Protein AF-A0AAV6TLX9-F1 (afdb_monomer_lite)

InterPro domains:
  IPR057577 Nucleoprotein, TPR/MPL1 domain [PF25481] (43-119)
  IPR057974 NUA/TPR/MLP1-2-like domain [PF25785] (336-440)

pLDDT: mean 84.1, std 18.1, range [26.73, 97.94]

Radius of gyration: 82.59 Å; chains: 1; bounding box: 185×69×290 Å

Secondary structure (DSSP, 8-state):
----HHHHHHHHHHHHHHHHHHHHHHHHHHHHHHHHHHHHHHHHHHHHHHHHHHHHHHHHHHHHHHHHHHHHHHHHHHHHHHHHHHHHHHHHHHHHHHHHHHHHHHHHHHHHHHHHHHHHHHHHHHHHHHHHHHHHHHHHHHHHHHHHHHHHHHHHHHHHHHHHHHHHHHHHHHHHHHHHHHHHHHHHHHHHHHHHHHHHHHHHHHHHHHHHHHHHHHHHHHHHHT-SS------------------------SSS-HHHHHHHHHHHHHHHHHHHHHHHHHHHHHHHHHHHHHHHHHHHHHHHHHHHHHHHHHHHHHHHHHHHHHHHHHHHHHHHHHHHHHHHHHHHHHHHHHHHHHHHHHHHHHHHHHHHHTT-----TTGGGTS------TTS---HHHHHHHHTS--SSHHHHHHHHHHHHHHHHHHHHHHHHHHHHHHHHHHHHHHHHHHHHHHHHHHHHHHHHHHHHHHHHHHHHHHHHHHHHHHHTT--

Structure (mmCIF, N/CA/C/O backbone):
data_AF-A0AAV6TLX9-F1
#
_entry.id   AF-A0AAV6TLX9-F1
#
loop_
_atom_site.group_PDB
_atom_site.id
_atom_site.type_symbol
_atom_site.label_atom_id
_atom_site.label_alt_id
_atom_site.label_comp_id
_atom_site.label_asym_id
_atom_site.label_entity_id
_atom_site.label_seq_id
_atom_site.pdbx_PDB_ins_code
_atom_site.Cartn_x
_atom_site.Cartn_y
_atom_site.Cartn_z
_atom_site.occupancy
_atom_site.B_iso_or_equiv
_atom_site.auth_seq_id
_atom_site.auth_comp_id
_atom_site.auth_asym_id
_atom_site.auth_atom_id
_atom_site.pdbx_PDB_model_num
ATOM 1 N N . MET A 1 1 ? 96.603 9.429 -149.298 1.00 43.44 1 MET A N 1
ATOM 2 C CA . MET A 1 1 ? 96.356 10.879 -149.106 1.00 43.44 1 MET A CA 1
ATOM 3 C C . MET A 1 1 ? 94.951 11.166 -149.624 1.00 43.44 1 MET A C 1
ATOM 5 O O . MET A 1 1 ? 94.693 10.745 -150.737 1.00 43.44 1 MET A O 1
ATOM 9 N N . LEU A 1 2 ? 93.996 11.775 -148.913 1.00 43.59 2 LEU A N 1
ATOM 10 C CA . LEU A 1 2 ? 93.948 12.299 -147.536 1.00 43.59 2 LEU A CA 1
ATOM 11 C C . LEU A 1 2 ? 92.533 12.038 -146.960 1.00 43.59 2 LEU A C 1
ATOM 13 O O . LEU A 1 2 ? 91.595 12.763 -147.277 1.00 43.59 2 LEU A O 1
ATOM 17 N N . CYS A 1 3 ? 92.367 11.020 -146.109 1.00 51.09 3 CYS A N 1
ATOM 18 C CA . CYS A 1 3 ? 91.066 10.606 -145.545 1.00 51.09 3 CYS A CA 1
ATOM 19 C C . CYS A 1 3 ? 90.604 11.492 -144.367 1.00 51.09 3 CYS A C 1
ATOM 21 O O . CYS A 1 3 ? 90.291 10.986 -143.291 1.00 51.09 3 CYS A O 1
ATOM 23 N N . ILE A 1 4 ? 90.644 12.816 -144.539 1.00 54.47 4 ILE A N 1
ATOM 24 C CA . ILE A 1 4 ? 90.488 13.794 -143.449 1.00 54.47 4 ILE A CA 1
ATOM 25 C C . ILE A 1 4 ? 89.105 14.490 -143.431 1.00 54.47 4 ILE A C 1
ATOM 27 O O . ILE A 1 4 ? 88.563 14.622 -142.337 1.00 54.47 4 ILE A O 1
ATOM 31 N N . PRO A 1 5 ? 88.461 14.871 -144.559 1.00 54.31 5 PRO A N 1
ATOM 32 C CA . PRO A 1 5 ? 87.207 15.642 -144.503 1.00 54.31 5 PRO A CA 1
ATOM 33 C C . PRO A 1 5 ? 85.986 14.879 -143.962 1.00 54.31 5 PRO A C 1
ATOM 35 O O . PRO A 1 5 ? 85.283 15.404 -143.105 1.00 54.31 5 PRO A O 1
ATOM 38 N N . GLN A 1 6 ? 85.736 13.642 -144.417 1.00 54.38 6 GLN A N 1
ATOM 39 C CA . GLN A 1 6 ? 84.576 12.852 -143.957 1.00 54.38 6 GLN A CA 1
ATOM 40 C C . GLN A 1 6 ? 84.675 12.519 -142.469 1.00 54.38 6 GLN A C 1
ATOM 42 O O . GLN A 1 6 ? 83.749 12.800 -141.722 1.00 54.38 6 GLN A O 1
ATOM 47 N N . ARG A 1 7 ? 85.848 12.068 -142.011 1.00 56.12 7 ARG A N 1
ATOM 48 C CA . ARG A 1 7 ? 86.083 11.734 -140.600 1.00 56.12 7 ARG A CA 1
ATOM 49 C C . ARG A 1 7 ? 85.914 12.937 -139.662 1.00 56.12 7 ARG A C 1
ATOM 51 O O . ARG A 1 7 ? 85.550 12.754 -138.512 1.00 56.12 7 ARG A O 1
ATOM 58 N N . VAL A 1 8 ? 86.156 14.161 -140.140 1.00 59.94 8 VAL A N 1
ATOM 59 C CA . VAL A 1 8 ? 85.876 15.398 -139.386 1.00 59.94 8 VAL A CA 1
ATOM 60 C C . VAL A 1 8 ? 84.379 15.722 -139.360 1.00 59.94 8 VAL A C 1
ATOM 62 O O . VAL A 1 8 ? 83.901 16.246 -138.359 1.00 59.94 8 VAL A O 1
ATOM 65 N N . ASN A 1 9 ? 83.632 15.402 -140.418 1.00 61.53 9 ASN A N 1
ATOM 66 C CA . ASN A 1 9 ? 82.194 15.662 -140.492 1.00 61.53 9 ASN A CA 1
ATOM 67 C C . ASN A 1 9 ? 81.374 14.625 -139.703 1.00 61.53 9 ASN A C 1
ATOM 69 O O . ASN A 1 9 ? 80.455 15.010 -138.986 1.00 61.53 9 ASN A O 1
ATOM 73 N N . ASP A 1 10 ? 81.764 13.349 -139.756 1.00 62.81 10 ASP A N 1
ATOM 74 C CA . ASP A 1 10 ? 81.181 12.272 -138.945 1.00 62.81 10 ASP A CA 1
ATOM 75 C C . ASP A 1 10 ? 81.458 12.534 -137.455 1.00 62.81 10 ASP A C 1
ATOM 77 O O . ASP A 1 10 ? 80.520 12.659 -136.675 1.00 62.81 10 ASP A O 1
ATOM 81 N N . ASN A 1 11 ? 82.718 12.814 -137.079 1.00 64.88 11 ASN A N 1
ATOM 82 C CA . ASN A 1 11 ? 83.065 13.224 -135.711 1.00 64.88 11 ASN A CA 1
ATOM 83 C C . ASN A 1 11 ? 82.307 14.483 -135.248 1.00 64.88 11 ASN A C 1
ATOM 85 O O . ASN A 1 11 ? 82.080 14.646 -134.052 1.00 64.88 11 ASN A O 1
ATOM 89 N N . LYS A 1 12 ? 81.948 15.401 -136.159 1.00 70.12 12 LYS A N 1
ATOM 90 C CA . LYS A 1 12 ? 81.157 16.600 -135.839 1.00 70.12 12 LYS A CA 1
ATOM 91 C C . LYS A 1 12 ? 79.680 16.259 -135.625 1.00 70.12 12 LYS A C 1
ATOM 93 O O . LYS A 1 12 ? 79.071 16.827 -134.725 1.00 70.12 12 LYS A O 1
ATOM 98 N N . CYS A 1 13 ? 79.122 15.340 -136.413 1.00 75.50 13 CYS A N 1
ATOM 99 C CA . CYS A 1 13 ? 77.769 14.827 -136.209 1.00 75.50 13 CYS A CA 1
ATOM 100 C C . CYS A 1 13 ? 77.676 14.037 -134.897 1.00 75.50 13 CYS A C 1
ATOM 102 O O . CYS A 1 13 ? 76.766 14.285 -134.114 1.00 75.50 13 CYS A O 1
ATOM 104 N N . ASP A 1 14 ? 78.664 13.193 -134.594 1.00 76.12 14 ASP A N 1
ATOM 105 C CA . ASP A 1 14 ? 78.752 12.464 -133.326 1.00 76.12 14 ASP A CA 1
ATOM 106 C C . ASP A 1 14 ? 78.949 13.407 -132.132 1.00 76.12 14 ASP A C 1
ATOM 108 O O . ASP A 1 14 ? 78.275 13.249 -131.120 1.00 76.12 14 ASP A O 1
ATOM 112 N N . LEU A 1 15 ? 79.796 14.439 -132.249 1.00 75.94 15 LEU A N 1
ATOM 113 C CA . LEU A 1 15 ? 79.920 15.492 -131.230 1.00 75.94 15 LEU A CA 1
ATOM 114 C C . LEU A 1 15 ? 78.605 16.240 -130.998 1.00 75.94 15 LEU A C 1
ATOM 116 O O . LEU A 1 15 ? 78.321 16.604 -129.862 1.00 75.94 15 LEU A O 1
ATOM 120 N N . GLN A 1 16 ? 77.818 16.475 -132.048 1.00 79.31 16 GLN A N 1
ATOM 121 C CA . GLN A 1 16 ? 76.543 17.176 -131.941 1.00 79.31 16 GLN A CA 1
ATOM 122 C C . GLN A 1 16 ? 75.445 16.268 -131.364 1.00 79.31 16 GLN A C 1
ATOM 124 O O . GLN A 1 16 ? 74.753 16.687 -130.448 1.00 79.31 16 GLN A O 1
ATOM 129 N N . ASN A 1 17 ? 75.384 14.995 -131.765 1.00 80.00 17 ASN A N 1
ATOM 130 C CA . ASN A 1 17 ? 74.516 13.985 -131.150 1.00 80.00 17 ASN A CA 1
ATOM 131 C C . ASN A 1 17 ? 74.862 13.755 -129.667 1.00 80.00 17 ASN A C 1
ATOM 133 O O . ASN A 1 17 ? 73.966 13.613 -128.840 1.00 80.00 17 ASN A O 1
ATOM 137 N N . LEU A 1 18 ? 76.152 13.735 -129.312 1.00 80.62 18 LEU A N 1
ATOM 138 C CA . LEU A 1 18 ? 76.607 13.659 -127.921 1.00 80.62 18 LEU A CA 1
ATOM 139 C C . LEU A 1 18 ? 76.281 14.941 -127.149 1.00 80.62 18 LEU A C 1
ATOM 141 O O . LEU A 1 18 ? 75.911 14.856 -125.982 1.00 80.62 18 LEU A O 1
ATOM 145 N N . LEU A 1 19 ? 76.384 16.116 -127.778 1.00 83.06 19 LEU A N 1
ATOM 146 C CA . LEU A 1 19 ? 75.978 17.381 -127.167 1.00 83.06 19 LEU A CA 1
ATOM 147 C C . LEU A 1 19 ? 74.469 17.398 -126.896 1.00 83.06 19 LEU A C 1
ATOM 149 O O . LEU A 1 19 ? 74.085 17.724 -125.780 1.00 83.06 19 LEU A O 1
ATOM 153 N N . ASP A 1 20 ? 73.648 16.972 -127.858 1.00 83.00 20 ASP A N 1
ATOM 154 C CA . ASP A 1 20 ? 72.185 16.906 -127.744 1.00 83.00 20 ASP A CA 1
ATOM 155 C C . ASP A 1 20 ? 71.729 15.829 -126.736 1.00 83.00 20 ASP A C 1
ATOM 157 O O . ASP A 1 20 ? 70.774 16.025 -125.983 1.00 83.00 20 ASP A O 1
ATOM 161 N N . GLN A 1 21 ? 72.449 14.704 -126.634 1.00 86.62 21 GLN A N 1
ATOM 162 C CA . GLN A 1 21 ? 72.248 13.729 -125.555 1.00 86.62 21 GLN A CA 1
ATOM 163 C C . GLN A 1 21 ? 72.645 14.297 -124.188 1.00 86.62 21 GLN A C 1
ATOM 165 O O . GLN A 1 21 ? 71.964 14.034 -123.200 1.00 86.62 21 GLN A O 1
ATOM 170 N N . VAL A 1 22 ? 73.723 15.082 -124.105 1.00 84.25 22 VAL A N 1
ATOM 171 C CA . VAL A 1 22 ? 74.165 15.717 -122.856 1.00 84.25 22 VAL A CA 1
ATOM 172 C C . VAL A 1 22 ? 73.233 16.859 -122.445 1.00 84.25 22 VAL A C 1
ATOM 174 O O . VAL A 1 22 ? 72.970 16.999 -121.253 1.00 84.25 22 VAL A O 1
ATOM 177 N N . THR A 1 23 ? 72.692 17.658 -123.368 1.00 86.25 23 THR A N 1
ATOM 178 C CA . THR A 1 23 ? 71.675 18.674 -123.044 1.00 86.25 23 THR A CA 1
ATOM 179 C C . THR A 1 23 ? 70.376 18.012 -122.609 1.00 86.25 23 THR A C 1
ATOM 181 O O . THR A 1 23 ? 69.923 18.308 -121.510 1.00 86.25 23 THR A O 1
ATOM 184 N N . SER A 1 24 ? 69.855 17.033 -123.356 1.00 86.88 24 SER A N 1
ATOM 185 C CA . SER A 1 24 ? 68.638 16.298 -122.980 1.00 86.88 24 SER A CA 1
ATOM 186 C C . SER A 1 24 ? 68.784 15.553 -121.643 1.00 86.88 24 SER A C 1
ATOM 188 O O . SER A 1 24 ? 67.891 15.607 -120.798 1.00 86.88 24 SER A O 1
ATOM 190 N N . ALA A 1 25 ? 69.937 14.924 -121.380 1.00 86.62 25 ALA A N 1
ATOM 191 C CA . ALA A 1 25 ? 70.214 14.296 -120.087 1.00 86.62 25 ALA A CA 1
ATOM 192 C C . ALA A 1 25 ? 70.369 15.320 -118.949 1.00 86.62 25 ALA A C 1
ATOM 194 O O . ALA A 1 25 ? 69.990 15.029 -117.814 1.00 86.62 25 ALA A O 1
ATOM 195 N N . ASN A 1 26 ? 70.901 16.517 -119.222 1.00 87.00 26 ASN A N 1
ATOM 196 C CA . ASN A 1 26 ? 70.942 17.605 -118.244 1.00 87.00 26 ASN A CA 1
ATOM 197 C C . ASN A 1 26 ? 69.543 18.177 -117.976 1.00 87.00 26 ASN A C 1
ATOM 199 O O . ASN A 1 26 ? 69.216 18.395 -116.816 1.00 87.00 26 ASN A O 1
ATOM 203 N N . GLU A 1 27 ? 68.709 18.368 -118.998 1.00 89.69 27 GLU A N 1
ATOM 204 C CA . GLU A 1 27 ? 67.313 18.807 -118.870 1.00 89.69 27 GLU A CA 1
ATOM 205 C C . GLU A 1 27 ? 66.504 17.811 -118.034 1.00 89.69 27 GLU A C 1
ATOM 207 O O . GLU A 1 27 ? 65.969 18.192 -116.995 1.00 89.69 27 GLU A O 1
ATOM 212 N N . ALA A 1 28 ? 66.530 16.521 -118.387 1.00 90.25 28 ALA A N 1
ATOM 213 C CA . ALA A 1 28 ? 65.874 15.463 -117.617 1.00 90.25 28 ALA A CA 1
ATOM 214 C C . ALA A 1 28 ? 66.415 15.358 -116.177 1.00 90.25 28 ALA A C 1
ATOM 216 O O . ALA A 1 28 ? 65.666 15.082 -115.240 1.00 90.25 28 ALA A O 1
ATOM 217 N N . LYS A 1 29 ? 67.713 15.615 -115.964 1.00 91.94 29 LYS A N 1
ATOM 218 C CA . LYS A 1 29 ? 68.312 15.691 -114.624 1.00 91.94 29 LYS A CA 1
ATOM 219 C C . LYS A 1 29 ? 67.811 16.908 -113.841 1.00 91.94 29 LYS A C 1
ATOM 221 O O . LYS A 1 29 ? 67.523 16.761 -112.657 1.00 91.94 29 LYS A O 1
ATOM 226 N N . PHE A 1 30 ? 67.716 18.088 -114.453 1.00 91.69 30 PHE A N 1
ATOM 227 C CA . PHE A 1 30 ? 67.187 19.286 -113.795 1.00 91.69 30 PHE A CA 1
ATOM 228 C C . PHE A 1 30 ? 65.692 19.145 -113.488 1.00 91.69 30 PHE A C 1
ATOM 230 O O . PHE 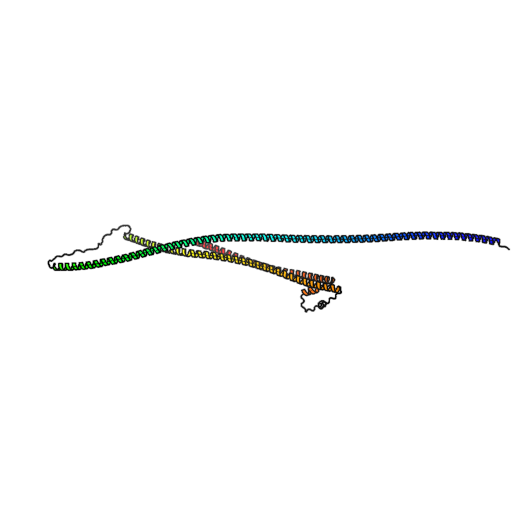A 1 30 ? 65.276 19.501 -112.389 1.00 91.69 30 PHE A O 1
ATOM 237 N N . GLU A 1 31 ? 64.909 18.548 -114.387 1.00 91.81 31 GLU A N 1
ATOM 238 C CA . GLU A 1 31 ? 63.497 18.219 -114.161 1.00 91.81 31 GLU A CA 1
ATOM 239 C C . GLU A 1 31 ? 63.331 17.200 -113.021 1.00 91.81 31 GLU A C 1
ATOM 241 O O . GLU A 1 31 ? 62.539 17.419 -112.106 1.00 91.81 31 GLU A O 1
ATOM 246 N N . ALA A 1 32 ? 64.143 16.137 -112.992 1.00 90.06 32 ALA A N 1
ATOM 247 C CA . ALA A 1 32 ? 64.144 15.167 -111.896 1.00 90.06 32 ALA A CA 1
ATOM 248 C C . ALA A 1 32 ? 64.582 15.779 -110.551 1.00 90.06 32 ALA A C 1
ATOM 250 O O . ALA A 1 32 ? 64.030 15.420 -109.510 1.00 90.06 32 ALA A O 1
ATOM 251 N N . ILE A 1 33 ? 65.541 16.716 -110.551 1.00 91.81 33 ILE A N 1
ATOM 252 C CA . ILE A 1 33 ? 65.933 17.478 -109.355 1.00 91.81 33 ILE A CA 1
ATOM 253 C C . ILE A 1 33 ? 64.766 18.350 -108.881 1.00 91.81 33 ILE A C 1
ATOM 255 O O . ILE A 1 33 ? 64.404 18.257 -107.709 1.00 91.81 33 ILE A O 1
ATOM 259 N N . ALA A 1 34 ? 64.134 19.112 -109.779 1.00 91.06 34 ALA A N 1
ATOM 260 C CA . ALA A 1 34 ? 62.990 19.966 -109.463 1.00 91.06 34 ALA A CA 1
ATOM 261 C C . ALA A 1 34 ? 61.795 19.159 -108.927 1.00 91.06 34 ALA A C 1
ATOM 263 O O . ALA A 1 34 ? 61.212 19.530 -107.912 1.00 91.06 34 ALA A O 1
ATOM 264 N N . ALA A 1 35 ? 61.481 18.007 -109.528 1.00 93.06 35 ALA A N 1
ATOM 265 C CA . ALA A 1 35 ? 60.445 17.097 -109.039 1.00 93.06 35 ALA A CA 1
ATOM 266 C C . ALA A 1 35 ? 60.800 16.483 -107.668 1.00 93.06 35 ALA A C 1
ATOM 268 O O . ALA A 1 35 ? 59.930 16.339 -106.808 1.00 93.06 35 ALA A O 1
ATOM 269 N N . SER A 1 36 ? 62.078 16.165 -107.420 1.00 93.50 36 SER A N 1
ATOM 270 C CA . SER A 1 36 ? 62.565 15.737 -106.098 1.00 93.50 36 SER A CA 1
ATOM 271 C C . SER A 1 36 ? 62.430 16.853 -105.055 1.00 93.50 36 SER A C 1
ATOM 273 O O . SER A 1 36 ? 62.020 16.592 -103.926 1.00 93.50 36 SER A O 1
ATOM 275 N N . GLU A 1 37 ? 62.771 18.093 -105.406 1.00 93.06 37 GLU A N 1
ATOM 276 C CA . GLU A 1 37 ? 62.648 19.254 -104.520 1.00 93.06 37 GLU A CA 1
ATOM 277 C C . GLU A 1 37 ? 61.181 19.581 -104.226 1.00 93.06 37 GLU A C 1
ATOM 279 O O . GLU A 1 37 ? 60.819 19.753 -103.063 1.00 93.06 37 GLU A O 1
ATOM 284 N N . GLU A 1 38 ? 60.307 19.545 -105.233 1.00 93.31 38 GLU A N 1
ATOM 285 C CA . GLU A 1 38 ? 58.865 19.697 -105.042 1.00 93.31 38 GLU A CA 1
ATOM 286 C C . GLU A 1 38 ? 58.293 18.574 -104.161 1.00 93.31 38 GLU A C 1
ATOM 288 O O . GLU A 1 38 ? 57.516 18.841 -103.243 1.00 93.31 38 GLU A O 1
ATOM 293 N N . SER A 1 39 ? 58.717 17.322 -104.370 1.00 91.75 39 SER A N 1
ATOM 294 C CA . SER A 1 39 ? 58.320 16.197 -103.517 1.00 91.75 39 SER A CA 1
ATOM 295 C C . SER A 1 39 ? 58.774 16.385 -102.068 1.00 91.75 39 SER A C 1
ATOM 297 O O . SER A 1 39 ? 57.983 16.140 -101.162 1.00 91.75 39 SER A O 1
ATOM 299 N N . LYS A 1 40 ? 59.999 16.874 -101.827 1.00 94.31 40 LYS A N 1
ATOM 300 C CA . LYS A 1 40 ? 60.507 17.183 -100.476 1.00 94.31 40 LYS A CA 1
ATOM 301 C C . LYS A 1 40 ? 59.739 18.327 -99.813 1.00 94.31 40 LYS A C 1
ATOM 303 O O . LYS A 1 40 ? 59.460 18.263 -98.619 1.00 94.31 40 LYS A O 1
ATOM 308 N N . LEU A 1 41 ? 59.359 19.359 -100.570 1.00 94.19 41 LEU A N 1
ATOM 309 C CA . LEU A 1 41 ? 58.519 20.451 -100.065 1.00 94.19 41 LEU A CA 1
ATOM 310 C C . LEU A 1 41 ? 57.105 19.960 -99.721 1.00 94.19 41 LEU A C 1
ATOM 312 O O . LEU A 1 41 ? 56.572 20.318 -98.671 1.00 94.19 41 LEU A O 1
ATOM 316 N N . ARG A 1 42 ? 56.504 19.104 -100.558 1.00 94.38 42 ARG A N 1
ATOM 317 C CA . ARG A 1 42 ? 55.213 18.452 -100.269 1.00 94.38 42 ARG A CA 1
ATOM 318 C C . ARG A 1 42 ? 55.303 17.547 -99.038 1.00 94.38 42 ARG A C 1
ATOM 320 O O . ARG A 1 42 ? 54.421 17.614 -98.189 1.00 94.38 42 ARG A O 1
ATOM 327 N N . GLU A 1 43 ? 56.366 16.754 -98.912 1.00 95.00 43 GLU A N 1
ATOM 328 C CA . GLU A 1 43 ? 56.616 15.894 -97.751 1.00 95.00 43 GLU A CA 1
ATOM 329 C C . GLU A 1 43 ? 56.753 16.720 -96.465 1.00 95.00 43 GLU A C 1
ATOM 331 O O . GLU A 1 43 ? 56.041 16.457 -95.502 1.00 95.00 43 GLU A O 1
ATOM 336 N N . SER A 1 44 ? 57.575 17.773 -96.474 1.00 94.19 44 SER A N 1
ATOM 337 C CA . SER A 1 44 ? 57.732 18.704 -95.347 1.00 94.19 44 SER A CA 1
ATOM 338 C C . SER A 1 44 ? 56.403 19.364 -94.944 1.00 94.19 44 SER A C 1
ATOM 340 O O . SER A 1 44 ? 56.031 19.371 -93.770 1.00 94.19 44 SER A O 1
ATOM 342 N N . ASN A 1 45 ? 55.612 19.833 -95.916 1.00 95.19 45 ASN A N 1
ATOM 343 C CA . ASN A 1 45 ? 54.285 20.401 -95.655 1.00 95.19 45 ASN A CA 1
ATOM 344 C C . ASN A 1 45 ? 53.314 19.378 -95.034 1.00 95.19 45 ASN A C 1
ATOM 346 O O . ASN A 1 45 ? 52.578 19.719 -94.105 1.00 95.19 45 ASN A O 1
ATOM 350 N N . LEU A 1 46 ? 53.326 18.127 -95.506 1.00 95.44 46 LEU A N 1
ATOM 351 C CA . LEU A 1 46 ? 52.525 17.045 -94.926 1.00 95.44 46 LEU A CA 1
ATOM 352 C C . LEU A 1 46 ? 53.007 16.673 -93.518 1.00 95.44 46 LEU A C 1
ATOM 354 O O . LEU A 1 46 ? 52.173 16.515 -92.632 1.00 95.44 46 LEU A O 1
ATOM 358 N N . GLN A 1 47 ? 54.319 16.612 -93.272 1.00 96.19 47 GLN A N 1
ATOM 359 C CA . GLN A 1 47 ? 54.889 16.395 -91.937 1.00 96.19 47 GLN A CA 1
ATOM 360 C C . GLN A 1 47 ? 54.462 17.507 -90.962 1.00 96.19 47 GLN A C 1
ATOM 362 O O . GLN A 1 47 ? 54.010 17.212 -89.858 1.00 96.19 47 GLN A O 1
ATOM 367 N N . HIS A 1 48 ? 54.502 18.778 -91.377 1.00 95.56 48 HIS A N 1
ATOM 368 C CA . HIS A 1 48 ? 53.996 19.896 -90.573 1.00 95.56 48 HIS A CA 1
ATOM 369 C C . HIS A 1 48 ? 52.481 19.816 -90.316 1.00 95.56 48 HIS A C 1
ATOM 371 O O . HIS A 1 48 ? 52.023 20.164 -89.225 1.00 95.56 48 HIS A O 1
ATOM 377 N N . GLN A 1 49 ? 51.688 19.352 -91.288 1.00 96.81 49 GLN A N 1
ATOM 378 C CA . GLN A 1 49 ? 50.250 19.141 -91.103 1.00 96.81 49 GLN A CA 1
ATOM 379 C C . GLN A 1 49 ? 49.954 17.985 -90.140 1.00 96.81 49 GLN A C 1
ATOM 381 O O . GLN A 1 49 ? 49.116 18.152 -89.255 1.00 96.81 49 GLN A O 1
ATOM 386 N N . VAL A 1 50 ? 50.640 16.848 -90.284 1.00 96.31 50 VAL A N 1
ATOM 387 C CA . VAL A 1 50 ? 50.522 15.695 -89.378 1.00 96.31 50 VAL A CA 1
ATOM 388 C C . VAL A 1 50 ? 50.911 16.106 -87.964 1.00 96.31 50 VAL A C 1
ATOM 390 O O . VAL A 1 50 ? 50.108 15.926 -87.056 1.00 96.31 50 VAL A O 1
ATOM 393 N N . HIS A 1 51 ? 52.055 16.769 -87.782 1.00 96.12 51 HIS A N 1
ATOM 394 C CA . HIS A 1 51 ? 52.505 17.197 -86.460 1.00 96.12 51 HIS A CA 1
ATOM 395 C C . HIS A 1 51 ? 51.530 18.175 -85.783 1.00 96.12 51 HIS A C 1
ATOM 397 O O . HIS A 1 51 ? 51.286 18.080 -84.582 1.00 96.12 51 HIS A O 1
ATOM 403 N N . ARG A 1 52 ? 50.907 19.089 -86.544 1.00 96.88 52 ARG A N 1
ATOM 404 C CA . ARG A 1 52 ? 49.849 19.964 -86.013 1.00 96.88 52 ARG A CA 1
ATOM 405 C C . ARG A 1 52 ? 48.613 19.167 -85.579 1.00 96.88 52 ARG A C 1
ATOM 407 O O . ARG A 1 52 ? 48.098 19.404 -84.493 1.00 96.88 52 ARG A O 1
ATOM 414 N N . LEU A 1 53 ? 48.161 18.211 -86.393 1.00 95.94 53 LEU A N 1
ATOM 415 C CA . LEU A 1 53 ? 47.017 17.351 -86.062 1.00 95.94 53 LEU A CA 1
ATOM 416 C C . LEU A 1 53 ? 47.307 16.424 -84.868 1.00 95.94 53 LEU A C 1
ATOM 418 O O . LEU A 1 53 ? 46.410 16.156 -84.073 1.00 95.94 53 LEU A O 1
ATOM 422 N N . GLU A 1 54 ? 48.549 15.967 -84.703 1.00 95.94 54 GLU A N 1
ATOM 423 C CA . GLU A 1 54 ? 49.006 15.227 -83.521 1.00 95.94 54 GLU A CA 1
ATOM 424 C C . GLU A 1 54 ? 48.961 16.103 -82.264 1.00 95.94 54 GLU A C 1
ATOM 426 O O . GLU A 1 54 ? 48.390 15.685 -81.261 1.00 95.94 54 GLU A O 1
ATOM 431 N N . GLN A 1 55 ? 49.465 17.342 -82.325 1.00 96.75 55 GLN A N 1
ATOM 432 C CA . GLN A 1 55 ? 49.365 18.298 -81.213 1.00 96.75 55 GLN A CA 1
ATOM 433 C C . GLN A 1 55 ? 47.906 18.622 -80.846 1.00 96.75 55 GLN A C 1
ATOM 435 O O . GLN A 1 55 ? 47.569 18.674 -79.663 1.00 96.75 55 GLN A O 1
ATOM 440 N N . GLU A 1 56 ? 47.030 18.818 -81.837 1.00 96.00 56 GLU A N 1
ATOM 441 C CA . GLU A 1 56 ? 45.593 19.044 -81.623 1.00 96.00 56 GLU A CA 1
ATOM 442 C C . GLU A 1 56 ? 44.918 17.819 -80.983 1.00 96.00 56 GLU A C 1
ATOM 444 O O . GLU A 1 56 ? 44.156 17.966 -80.025 1.00 96.00 56 GLU A O 1
ATOM 449 N N . LYS A 1 57 ? 45.239 16.606 -81.451 1.00 96.81 57 LYS A N 1
ATOM 450 C CA . LYS A 1 57 ? 44.749 15.342 -80.883 1.00 96.81 57 LYS A CA 1
ATOM 451 C C . LYS A 1 57 ? 45.226 15.136 -79.443 1.00 96.81 57 LYS A C 1
ATOM 453 O O . LYS A 1 57 ? 44.428 14.738 -78.599 1.00 96.81 57 LYS A O 1
ATOM 458 N N . ASP A 1 58 ? 46.491 15.423 -79.148 1.00 96.50 58 ASP A N 1
ATOM 459 C CA . ASP A 1 58 ? 47.049 15.337 -77.795 1.00 96.50 58 ASP A CA 1
ATOM 460 C C . ASP A 1 58 ? 46.403 16.360 -76.852 1.00 96.50 58 ASP A C 1
ATOM 462 O O . ASP A 1 58 ? 46.102 16.039 -75.701 1.00 96.50 58 ASP A O 1
ATOM 466 N N . LEU A 1 59 ? 46.148 17.582 -77.332 1.00 96.81 59 LEU A N 1
ATOM 467 C CA . LEU A 1 59 ? 45.451 18.613 -76.564 1.00 96.81 59 LEU A CA 1
ATOM 468 C C . LEU A 1 59 ? 44.002 18.204 -76.261 1.00 96.81 59 LEU A C 1
ATOM 470 O O . LEU A 1 59 ? 43.574 18.305 -75.113 1.00 96.81 59 LEU A O 1
ATOM 474 N N . GLN A 1 60 ? 43.272 17.689 -77.255 1.00 96.38 60 GLN A N 1
ATOM 475 C CA . GLN A 1 60 ? 41.921 17.149 -77.066 1.00 96.38 60 GLN A CA 1
ATOM 476 C C . GLN A 1 60 ? 41.920 15.931 -76.131 1.00 96.38 60 GLN A C 1
ATOM 478 O O . GLN A 1 60 ? 41.050 15.819 -75.272 1.00 96.38 60 GLN A O 1
ATOM 483 N N . GLY A 1 61 ? 42.913 15.044 -76.242 1.00 97.38 61 GLY A N 1
ATOM 484 C CA . GLY A 1 61 ? 43.081 13.893 -75.354 1.00 97.38 61 GLY A CA 1
ATOM 485 C C . GLY A 1 61 ? 43.286 14.302 -73.894 1.00 97.38 61 GLY A C 1
ATOM 486 O O . GLY A 1 61 ? 42.647 13.733 -73.009 1.00 97.38 61 GLY A O 1
ATOM 487 N N . ARG A 1 62 ? 44.104 15.334 -73.642 1.00 97.12 62 ARG A N 1
ATOM 488 C CA . ARG A 1 62 ? 44.267 15.936 -72.306 1.00 97.12 62 ARG A CA 1
ATOM 489 C C . ARG A 1 62 ? 42.960 16.552 -71.812 1.00 97.12 62 ARG A C 1
ATOM 491 O O . ARG A 1 62 ? 42.501 16.171 -70.747 1.00 97.12 62 ARG A O 1
ATOM 498 N N . GLN A 1 63 ? 42.296 17.382 -72.620 1.00 97.31 63 GLN A N 1
ATOM 499 C CA . GLN A 1 63 ? 41.004 17.988 -72.259 1.00 97.31 63 GLN A CA 1
ATOM 500 C C . GLN A 1 63 ? 39.930 16.943 -71.914 1.00 97.31 63 GLN A C 1
ATOM 502 O O . GLN A 1 63 ? 39.200 17.114 -70.942 1.00 97.31 63 GLN A O 1
ATOM 507 N N . ILE A 1 64 ? 39.843 15.843 -72.669 1.00 96.50 64 ILE A N 1
ATOM 508 C CA . ILE A 1 64 ? 38.927 14.732 -72.371 1.00 96.50 64 ILE A CA 1
ATOM 509 C C . ILE A 1 64 ? 39.321 14.042 -71.058 1.00 96.50 64 ILE A C 1
ATOM 511 O O . ILE A 1 64 ? 38.441 13.735 -70.256 1.00 96.50 64 ILE A O 1
ATOM 515 N N . SER A 1 65 ? 40.616 13.819 -70.817 1.00 97.38 65 SER A N 1
ATOM 516 C CA . SER A 1 65 ? 41.121 13.239 -69.566 1.00 97.38 65 SER A CA 1
ATOM 517 C C . SER A 1 65 ? 40.802 14.121 -68.355 1.00 97.38 65 SER A C 1
ATOM 519 O O . SER A 1 65 ? 40.299 13.615 -67.353 1.00 97.38 65 SER A O 1
ATOM 521 N N . ASP A 1 66 ? 41.036 15.429 -68.457 1.00 97.44 66 ASP A N 1
ATOM 522 C CA . ASP A 1 66 ? 40.799 16.401 -67.388 1.00 97.44 66 ASP A CA 1
ATOM 523 C C . ASP A 1 66 ? 39.297 16.511 -67.076 1.00 97.44 66 ASP A C 1
ATOM 525 O O . ASP A 1 66 ? 38.889 16.365 -65.925 1.00 97.44 66 ASP A O 1
ATOM 529 N N . LEU A 1 67 ? 38.445 16.630 -68.103 1.00 97.19 67 LEU A N 1
ATOM 530 C CA . LEU A 1 67 ? 36.984 16.619 -67.940 1.00 97.19 67 LEU A CA 1
ATOM 531 C C . LEU A 1 67 ? 36.466 15.294 -67.358 1.00 97.19 67 LEU A C 1
ATOM 533 O O . LEU A 1 67 ? 35.500 15.289 -66.595 1.00 97.19 67 LEU A O 1
ATOM 537 N N . HIS A 1 68 ? 37.089 14.159 -67.690 1.00 96.94 68 HIS A N 1
ATOM 538 C CA . HIS A 1 68 ? 36.723 12.868 -67.109 1.00 96.94 68 HIS A CA 1
ATOM 539 C C . HIS A 1 68 ? 37.163 12.756 -65.640 1.00 96.94 68 HIS A C 1
ATOM 541 O O . HIS A 1 68 ? 36.419 12.214 -64.818 1.00 96.94 68 HIS A O 1
ATOM 547 N N . ALA A 1 69 ? 38.324 13.310 -65.280 1.00 97.00 69 ALA A N 1
ATOM 548 C CA . ALA A 1 69 ? 38.780 13.419 -63.896 1.00 97.00 69 ALA A CA 1
ATOM 549 C C . ALA A 1 69 ? 37.848 14.324 -63.068 1.00 97.00 69 ALA A C 1
ATOM 551 O O . ALA A 1 69 ? 37.382 13.913 -62.006 1.00 97.00 69 ALA A O 1
ATOM 552 N N . GLU A 1 70 ? 37.474 15.500 -63.582 1.00 97.31 70 GLU A N 1
ATOM 553 C CA . GLU A 1 70 ? 36.502 16.385 -62.927 1.00 97.31 70 GLU A CA 1
ATOM 554 C C . GLU A 1 70 ? 35.127 15.720 -62.773 1.00 97.31 70 GLU A C 1
ATOM 556 O O . GLU A 1 70 ? 34.527 15.778 -61.700 1.00 97.31 70 GLU A O 1
ATOM 561 N N . LEU A 1 71 ? 34.625 15.038 -63.807 1.00 96.94 71 LEU A N 1
ATOM 562 C CA . LEU A 1 71 ? 33.327 14.361 -63.764 1.00 96.94 71 LEU A CA 1
ATOM 563 C C . LEU A 1 71 ? 33.324 13.171 -62.792 1.00 96.94 71 LEU A C 1
ATOM 565 O O . LEU A 1 71 ? 32.345 12.963 -62.072 1.00 96.94 71 LEU A O 1
ATOM 569 N N . THR A 1 72 ? 34.404 12.391 -62.736 1.00 96.75 72 THR A N 1
ATOM 570 C CA . THR A 1 72 ? 34.537 11.287 -61.769 1.00 96.75 72 THR A CA 1
ATOM 571 C C . THR A 1 72 ? 34.695 11.806 -60.339 1.00 96.75 72 THR A C 1
ATOM 573 O O . THR A 1 72 ? 34.040 11.276 -59.438 1.00 96.75 72 THR A O 1
ATOM 576 N N . GLN A 1 73 ? 35.445 12.894 -60.129 1.00 97.69 73 GLN A N 1
ATOM 577 C CA . GLN A 1 73 ? 35.519 13.594 -58.845 1.00 97.69 73 GLN A CA 1
ATOM 578 C C . GLN A 1 73 ? 34.147 14.140 -58.415 1.00 97.69 73 GLN A C 1
ATOM 580 O O . GLN A 1 73 ? 33.699 13.879 -57.303 1.00 97.69 73 GLN A O 1
ATOM 585 N N . LYS A 1 74 ? 33.428 14.858 -59.283 1.00 97.19 74 LYS A N 1
ATOM 586 C CA . LYS A 1 74 ? 32.114 15.426 -58.937 1.00 97.19 74 LYS A CA 1
ATOM 587 C C . LYS A 1 74 ? 31.071 14.346 -58.668 1.00 97.19 74 LYS A C 1
ATOM 589 O O . LYS A 1 74 ? 30.265 14.498 -57.752 1.00 97.19 74 LYS A O 1
ATOM 594 N N . ASN A 1 75 ? 31.115 13.222 -59.385 1.00 96.25 75 ASN A N 1
ATOM 595 C CA . ASN A 1 75 ? 30.286 12.065 -59.051 1.00 96.25 75 ASN A CA 1
ATOM 596 C C . ASN A 1 75 ? 30.646 11.475 -57.679 1.00 96.25 75 ASN A C 1
ATOM 598 O O . ASN A 1 75 ? 29.735 11.160 -56.912 1.00 96.25 75 ASN A O 1
ATOM 602 N N . SER A 1 76 ? 31.932 11.354 -57.327 1.00 96.69 76 SER A N 1
ATOM 603 C CA . SER A 1 76 ? 32.329 10.840 -56.009 1.00 96.69 76 SER A CA 1
ATOM 604 C C . SER A 1 76 ? 31.900 11.777 -54.871 1.00 96.69 76 SER A C 1
ATOM 606 O O . SER A 1 76 ? 31.301 11.294 -53.912 1.00 96.69 76 SER A O 1
ATOM 608 N N . GLU A 1 77 ? 32.060 13.097 -55.029 1.00 97.44 77 GLU A N 1
ATOM 609 C CA . GLU A 1 77 ? 31.548 14.126 -54.106 1.00 97.44 77 GLU A CA 1
ATOM 610 C C . GLU A 1 77 ? 30.015 14.059 -53.950 1.00 97.44 77 GLU A C 1
ATOM 612 O O . GLU A 1 77 ? 29.484 14.115 -52.841 1.00 97.44 77 GLU A O 1
ATOM 617 N N . ILE A 1 78 ? 29.267 13.882 -55.046 1.00 97.25 78 ILE A N 1
ATOM 618 C CA . ILE A 1 78 ? 27.806 13.703 -54.990 1.00 97.25 78 ILE A CA 1
ATOM 619 C C . ILE A 1 78 ? 27.440 12.403 -54.256 1.00 97.25 78 ILE A C 1
ATOM 621 O O . ILE A 1 78 ? 26.444 12.367 -53.529 1.00 97.25 78 ILE A O 1
ATOM 625 N N . HIS A 1 79 ? 28.219 11.331 -54.419 1.00 96.56 79 HIS A N 1
ATOM 626 C CA . HIS A 1 79 ? 27.992 10.072 -53.713 1.00 96.56 79 HIS A CA 1
ATOM 627 C C . HIS A 1 79 ? 28.332 10.151 -52.218 1.00 96.56 79 HIS A C 1
ATOM 629 O O . HIS A 1 79 ? 27.577 9.582 -51.426 1.00 96.56 79 HIS A O 1
ATOM 635 N N . THR A 1 80 ? 29.398 10.848 -51.805 1.00 97.31 80 THR A N 1
ATOM 636 C CA . THR A 1 80 ? 29.697 11.064 -50.376 1.00 97.31 80 THR A CA 1
ATOM 637 C C . THR A 1 80 ? 28.629 11.937 -49.731 1.00 97.31 80 THR A C 1
ATOM 639 O O . THR A 1 80 ? 28.005 11.493 -48.772 1.00 97.31 80 THR A O 1
ATOM 642 N N . LEU A 1 81 ? 28.283 13.080 -50.335 1.00 96.75 81 LEU A N 1
ATOM 643 C CA . LEU A 1 81 ? 27.219 13.959 -49.837 1.00 96.75 81 LEU A CA 1
ATOM 644 C C . LEU A 1 81 ? 25.866 13.238 -49.731 1.00 96.75 81 LEU A C 1
ATOM 646 O O . LEU A 1 81 ? 25.149 13.417 -48.749 1.00 96.75 81 LEU A O 1
ATOM 650 N N . LYS A 1 82 ? 25.500 12.385 -50.700 1.00 97.06 82 LYS A N 1
ATOM 651 C CA . LYS A 1 82 ? 24.273 11.569 -50.606 1.00 97.06 82 LYS A CA 1
ATOM 652 C C . LYS A 1 82 ? 24.322 10.563 -49.455 1.00 97.06 82 LYS A C 1
ATOM 654 O O . LYS A 1 82 ? 23.304 10.381 -48.791 1.00 97.06 82 LYS A O 1
ATOM 659 N N . ARG A 1 83 ? 25.473 9.924 -49.206 1.00 97.62 83 ARG A N 1
ATOM 660 C CA . ARG A 1 83 ? 25.655 9.012 -48.063 1.00 97.62 83 ARG A CA 1
ATOM 661 C C . ARG A 1 83 ? 25.548 9.771 -46.744 1.00 97.62 83 ARG A C 1
ATOM 663 O O . ARG A 1 83 ? 24.717 9.392 -45.934 1.00 97.62 83 ARG A O 1
ATOM 670 N N . GLU A 1 84 ? 26.276 10.873 -46.585 1.00 97.19 84 GLU A N 1
ATOM 671 C CA . GLU A 1 84 ? 26.244 11.738 -45.394 1.00 97.19 84 GLU A CA 1
ATOM 672 C C . GLU A 1 84 ? 24.837 12.280 -45.103 1.00 97.19 84 GLU A C 1
ATOM 674 O O . GLU A 1 84 ? 24.366 12.258 -43.970 1.00 97.19 84 GLU A O 1
ATOM 679 N N . LYS A 1 85 ? 24.093 12.731 -46.123 1.00 96.94 85 LYS A N 1
ATOM 680 C CA . LYS A 1 85 ? 22.696 13.151 -45.919 1.00 96.94 85 LYS A CA 1
ATOM 681 C C . LYS A 1 85 ? 21.783 11.983 -45.540 1.00 96.94 85 LYS A C 1
ATOM 683 O O . LYS A 1 85 ? 20.845 12.192 -44.774 1.00 96.94 85 LYS A O 1
ATOM 688 N N . SER A 1 86 ? 22.058 10.773 -46.028 1.00 97.44 86 SER A N 1
ATOM 689 C CA . SER A 1 86 ? 21.309 9.571 -45.653 1.00 97.44 86 SER A CA 1
ATOM 690 C C . SER A 1 86 ? 21.632 9.087 -44.236 1.00 97.44 86 SER A C 1
ATOM 692 O O . SER A 1 86 ? 20.710 8.670 -43.541 1.00 97.44 86 SER A O 1
ATOM 694 N N . THR A 1 87 ? 22.894 9.144 -43.792 1.00 96.81 87 THR A N 1
ATOM 695 C CA . THR A 1 87 ? 23.290 8.780 -42.420 1.00 96.81 87 THR A CA 1
ATOM 696 C C . THR A 1 87 ? 22.735 9.786 -41.427 1.00 96.81 87 THR A C 1
ATOM 698 O O . THR A 1 87 ? 21.994 9.397 -40.534 1.00 96.81 87 THR A O 1
ATOM 701 N N . ASN A 1 88 ? 22.945 11.085 -41.661 1.00 97.00 88 ASN A N 1
ATOM 702 C CA . ASN A 1 88 ? 22.439 12.134 -40.776 1.00 97.00 88 ASN A CA 1
ATOM 703 C C . ASN A 1 88 ? 20.900 12.128 -40.720 1.00 97.00 88 ASN A C 1
ATOM 705 O O . ASN A 1 88 ? 20.316 12.413 -39.679 1.00 97.00 88 ASN A O 1
ATOM 709 N N . GLY A 1 89 ? 20.225 11.799 -41.829 1.00 96.50 89 GLY A N 1
ATOM 710 C CA . GLY A 1 89 ? 18.770 11.635 -41.864 1.00 96.50 89 GLY A CA 1
ATOM 711 C C . GLY A 1 89 ? 18.274 10.437 -41.046 1.00 96.50 89 GLY A C 1
ATOM 712 O O . GLY A 1 89 ? 17.236 10.540 -40.395 1.00 96.50 89 GLY A O 1
ATOM 713 N N . LEU A 1 90 ? 19.021 9.328 -41.043 1.00 96.81 90 LEU A N 1
ATOM 714 C CA . LEU A 1 90 ? 18.731 8.164 -40.204 1.00 96.81 90 LEU A CA 1
ATOM 715 C C . LEU A 1 90 ? 18.994 8.472 -38.723 1.00 96.81 90 LEU A C 1
ATOM 717 O O . LEU A 1 90 ? 18.114 8.246 -37.904 1.00 96.81 90 LEU A O 1
ATOM 721 N N . GLU A 1 91 ? 20.145 9.060 -38.394 1.00 96.50 91 GLU A N 1
ATOM 722 C CA . GLU A 1 91 ? 20.520 9.466 -37.031 1.00 96.50 91 GLU A CA 1
ATOM 723 C C . GLU A 1 91 ? 19.508 10.444 -36.419 1.00 96.50 91 GLU A C 1
ATOM 725 O O . GLU A 1 91 ? 19.055 10.244 -35.293 1.00 96.50 91 GLU A O 1
ATOM 730 N N . LEU A 1 92 ? 19.092 11.472 -37.170 1.00 96.69 92 LEU A N 1
ATOM 731 C CA . LEU A 1 92 ? 18.048 12.409 -36.737 1.00 96.69 92 LEU A CA 1
ATOM 732 C C . LEU A 1 92 ? 16.701 11.713 -36.507 1.00 96.69 92 LEU A C 1
ATOM 734 O O . LEU A 1 92 ? 15.969 12.110 -35.602 1.00 96.69 92 LEU A O 1
ATOM 738 N N . LYS A 1 93 ? 16.369 10.687 -37.302 1.00 96.75 93 LYS A N 1
ATOM 739 C CA . LYS A 1 93 ? 15.138 9.906 -37.130 1.00 96.75 93 LYS A CA 1
ATOM 740 C C . LYS A 1 93 ? 15.207 9.018 -35.887 1.00 96.75 93 LYS A C 1
ATOM 742 O O . LYS A 1 93 ? 14.274 9.069 -35.095 1.00 96.75 93 LYS A O 1
ATOM 747 N N . THR A 1 94 ? 16.310 8.298 -35.676 1.00 96.12 94 THR A N 1
ATOM 748 C CA . THR A 1 94 ? 16.532 7.494 -34.463 1.00 96.12 94 THR A CA 1
ATOM 749 C C . THR A 1 94 ? 16.473 8.371 -33.214 1.00 96.12 94 THR A C 1
ATOM 751 O O . THR A 1 94 ? 15.695 8.083 -32.317 1.00 96.12 94 THR A O 1
ATOM 754 N N . MET A 1 95 ? 17.175 9.511 -33.190 1.00 96.94 95 MET A N 1
ATOM 755 C CA . MET A 1 95 ? 17.108 10.441 -32.053 1.00 96.94 95 MET A CA 1
ATOM 756 C C . MET A 1 95 ? 15.699 11.007 -31.814 1.00 96.94 95 MET A C 1
ATOM 758 O O . MET A 1 95 ? 15.352 11.314 -30.677 1.00 96.94 95 MET A O 1
ATOM 762 N N . LEU A 1 96 ? 14.885 11.188 -32.859 1.00 96.56 96 LEU A N 1
ATOM 763 C CA . LEU A 1 96 ? 13.499 11.641 -32.711 1.00 96.56 96 LEU A CA 1
ATOM 764 C C . LEU A 1 96 ? 12.614 10.535 -32.118 1.00 96.56 96 LEU A C 1
ATOM 766 O O . LEU A 1 96 ? 11.783 10.828 -31.261 1.00 96.56 96 LEU A O 1
ATOM 770 N N . GLU A 1 97 ? 12.821 9.285 -32.537 1.00 96.62 97 GLU A N 1
ATOM 771 C CA . GLU A 1 97 ? 12.159 8.097 -31.985 1.00 96.62 97 GLU A CA 1
ATOM 772 C C . GLU A 1 97 ? 12.553 7.888 -30.508 1.00 96.62 97 GLU A C 1
ATOM 774 O O . GLU A 1 97 ? 11.668 7.848 -29.654 1.00 96.62 97 GLU A O 1
ATOM 779 N N . ASP A 1 98 ? 13.849 7.934 -30.176 1.00 95.81 98 ASP A N 1
ATOM 780 C CA . ASP A 1 98 ? 14.361 7.854 -28.797 1.00 95.81 98 ASP A CA 1
ATOM 781 C C . ASP A 1 98 ? 13.736 8.928 -27.883 1.00 95.81 98 ASP A C 1
ATOM 783 O O . ASP A 1 98 ? 13.298 8.646 -26.765 1.00 95.81 98 ASP A O 1
ATOM 787 N N . ARG A 1 99 ? 13.655 10.184 -28.354 1.00 95.50 99 ARG A N 1
ATOM 788 C CA . ARG A 1 99 ? 13.045 11.284 -27.583 1.00 95.50 99 ARG A CA 1
ATOM 789 C C . ARG A 1 99 ? 11.530 11.143 -27.451 1.00 95.50 99 ARG A C 1
ATOM 791 O O . ARG A 1 99 ? 10.983 11.563 -26.432 1.00 95.50 99 ARG A O 1
ATOM 798 N N . ALA A 1 100 ? 10.845 10.565 -28.437 1.00 95.00 100 ALA A N 1
ATOM 799 C CA . ALA A 1 100 ? 9.418 10.272 -28.330 1.00 95.00 100 ALA A CA 1
ATOM 800 C C . ALA A 1 100 ? 9.149 9.199 -27.259 1.00 95.00 100 ALA A C 1
ATOM 802 O O . ALA A 1 100 ? 8.239 9.371 -26.442 1.00 95.00 100 ALA A O 1
ATOM 803 N N . ASP A 1 101 ? 9.983 8.158 -27.197 1.00 95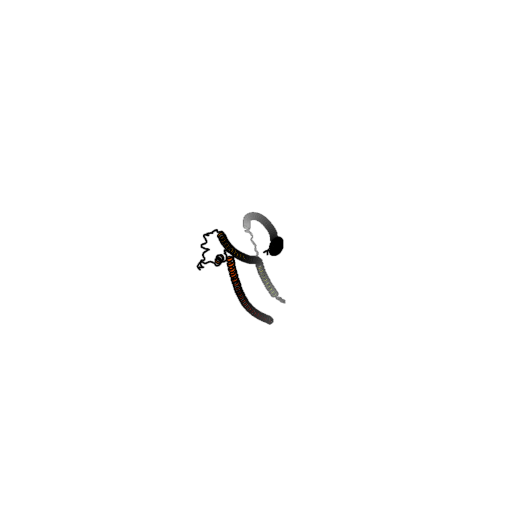.38 101 ASP A N 1
ATOM 804 C CA . ASP A 1 101 ? 9.903 7.107 -26.179 1.00 95.38 101 ASP A CA 1
ATOM 805 C C . ASP A 1 101 ? 10.262 7.624 -24.775 1.00 95.38 101 ASP A C 1
ATOM 807 O O . ASP A 1 101 ? 9.555 7.322 -23.808 1.00 95.38 101 ASP A O 1
ATOM 811 N N . GLU A 1 102 ? 11.286 8.477 -24.641 1.00 96.12 102 GLU A N 1
ATOM 812 C CA . GLU A 1 102 ? 11.586 9.179 -23.384 1.00 96.12 102 GLU A CA 1
ATOM 813 C C . GLU A 1 102 ? 10.392 10.016 -22.898 1.00 96.12 102 GLU A C 1
ATOM 815 O O . GLU A 1 102 ? 9.997 9.909 -21.733 1.00 96.12 102 GLU A O 1
ATOM 820 N N . ILE A 1 103 ? 9.787 10.824 -23.781 1.00 94.88 103 ILE A N 1
ATOM 821 C CA . ILE A 1 103 ? 8.599 11.631 -23.462 1.00 94.88 103 ILE A CA 1
ATOM 822 C C . ILE A 1 103 ? 7.448 10.721 -23.029 1.00 94.88 103 ILE A C 1
ATOM 824 O O . ILE A 1 103 ? 6.812 10.987 -22.010 1.00 94.88 103 ILE A O 1
ATOM 828 N N . HIS A 1 104 ? 7.204 9.619 -23.741 1.00 95.38 104 HIS A N 1
ATOM 829 C CA . HIS A 1 104 ? 6.147 8.671 -23.399 1.00 95.38 104 HIS A CA 1
ATOM 830 C C . HIS A 1 104 ? 6.384 7.981 -22.042 1.00 95.38 104 HIS A C 1
ATOM 832 O O . HIS A 1 104 ? 5.442 7.804 -21.262 1.00 95.38 104 HIS A O 1
ATOM 838 N N . MET A 1 105 ? 7.634 7.643 -21.709 1.00 93.75 105 MET A N 1
ATOM 839 C CA . MET A 1 105 ? 7.994 7.089 -20.401 1.00 93.75 105 MET A CA 1
ATOM 840 C C . MET A 1 105 ? 7.838 8.123 -19.276 1.00 93.75 105 MET A C 1
ATOM 842 O O . MET A 1 105 ? 7.336 7.787 -18.201 1.00 93.75 105 MET A O 1
ATOM 846 N N . VAL A 1 106 ? 8.230 9.381 -19.502 1.00 93.50 106 VAL A N 1
ATOM 847 C CA . VAL A 1 106 ? 8.036 10.473 -18.531 1.00 93.50 106 VAL A CA 1
ATOM 848 C C . VAL A 1 106 ? 6.549 10.768 -18.327 1.00 93.50 106 VAL A C 1
ATOM 850 O O . VAL A 1 106 ? 6.130 10.909 -17.180 1.00 93.50 106 VAL A O 1
ATOM 853 N N . GLN A 1 107 ? 5.746 10.774 -19.395 1.00 95.25 107 GLN A N 1
ATOM 854 C CA . GLN A 1 107 ? 4.291 10.930 -19.340 1.00 95.25 107 GLN A CA 1
ATOM 855 C C . GLN A 1 107 ? 3.657 9.841 -18.460 1.00 95.25 107 GLN A C 1
ATOM 857 O O . GLN A 1 107 ? 2.989 10.160 -17.481 1.00 95.25 107 GLN A O 1
ATOM 862 N N . LYS A 1 108 ? 3.963 8.561 -18.725 1.00 95.19 108 LYS A N 1
ATOM 863 C CA . LYS A 1 108 ? 3.495 7.422 -17.912 1.00 95.19 108 LYS A CA 1
ATOM 864 C C . LYS A 1 108 ? 3.875 7.558 -16.437 1.00 95.19 108 LYS A C 1
ATOM 866 O O . LYS A 1 108 ? 3.036 7.358 -15.568 1.00 95.19 108 LYS A O 1
ATOM 871 N N . ARG A 1 109 ? 5.127 7.928 -16.141 1.00 93.12 109 ARG A N 1
ATOM 872 C CA . ARG A 1 109 ? 5.577 8.157 -14.756 1.00 93.12 109 ARG A CA 1
ATOM 873 C C . ARG A 1 109 ? 4.812 9.298 -14.088 1.00 93.12 109 ARG A C 1
ATOM 875 O O . ARG A 1 109 ? 4.461 9.178 -12.920 1.00 93.12 109 ARG A O 1
ATOM 882 N N . LEU A 1 110 ? 4.567 10.388 -14.812 1.00 93.38 110 LEU A N 1
ATOM 883 C CA . LEU A 1 110 ? 3.817 11.546 -14.334 1.00 93.38 110 LEU A CA 1
ATOM 884 C C . LEU A 1 110 ? 2.353 11.192 -14.044 1.00 93.38 110 LEU A C 1
ATOM 886 O O . LEU A 1 110 ? 1.826 11.641 -13.031 1.00 93.38 110 LEU A O 1
ATOM 890 N N . ASP A 1 111 ? 1.726 10.352 -14.866 1.00 93.19 111 ASP A N 1
ATOM 891 C CA . ASP A 1 111 ? 0.360 9.883 -14.626 1.00 93.19 111 ASP A CA 1
ATOM 892 C C . ASP A 1 111 ? 0.294 8.929 -13.413 1.00 93.19 111 ASP A C 1
ATOM 894 O O . ASP A 1 111 ? -0.510 9.166 -12.515 1.00 93.19 111 ASP A O 1
ATOM 898 N N . CYS A 1 112 ? 1.232 7.983 -13.258 1.00 94.50 112 CYS A N 1
ATOM 899 C CA . CYS A 1 112 ? 1.335 7.180 -12.026 1.00 94.50 112 CYS A CA 1
ATOM 900 C C . CYS A 1 112 ? 1.599 8.031 -10.763 1.00 94.50 112 CYS A C 1
ATOM 902 O O . CYS A 1 112 ? 1.125 7.697 -9.677 1.00 94.50 112 CYS A O 1
ATOM 904 N N . TYR A 1 113 ? 2.355 9.133 -10.867 1.00 89.62 113 TYR A N 1
ATOM 905 C CA . TYR A 1 113 ? 2.543 10.055 -9.740 1.00 89.62 113 TYR A CA 1
ATOM 906 C C . TYR A 1 113 ? 1.259 10.827 -9.389 1.00 89.62 113 TYR A C 1
ATOM 908 O O . TYR A 1 113 ? 1.056 11.101 -8.208 1.00 89.62 113 TYR A O 1
ATOM 916 N N . LYS A 1 114 ? 0.385 11.143 -10.360 1.00 93.88 114 LYS A N 1
ATOM 917 C CA . LYS A 1 114 ? -0.944 11.727 -10.085 1.00 93.88 114 LYS A CA 1
ATOM 918 C C . LYS A 1 114 ? -1.853 10.732 -9.375 1.00 93.88 114 LYS A C 1
ATOM 920 O O . LYS A 1 114 ? -2.390 11.074 -8.331 1.00 93.88 114 LYS A O 1
ATOM 925 N N . GLU A 1 115 ? -1.961 9.504 -9.885 1.00 94.19 115 GLU A N 1
ATOM 926 C CA . GLU A 1 115 ? -2.784 8.444 -9.280 1.00 94.19 115 GLU A CA 1
ATOM 927 C C . GLU A 1 115 ? -2.386 8.193 -7.816 1.00 94.19 115 GLU A C 1
ATOM 929 O O . GLU A 1 115 ? -3.238 8.127 -6.930 1.00 94.19 115 GLU A O 1
ATOM 934 N N . MET A 1 116 ? -1.079 8.132 -7.526 1.00 92.12 116 MET A N 1
ATOM 935 C CA . MET A 1 116 ? -0.595 8.019 -6.146 1.00 92.12 116 MET A CA 1
ATOM 936 C C . MET A 1 116 ? -0.899 9.255 -5.291 1.00 92.12 116 MET A C 1
ATOM 938 O O . MET A 1 116 ? -1.104 9.104 -4.088 1.00 92.12 116 MET A O 1
ATOM 942 N N . LEU A 1 117 ? -0.898 10.461 -5.867 1.00 88.94 117 LEU A N 1
ATOM 943 C CA . LEU A 1 117 ? -1.219 11.695 -5.146 1.00 88.94 117 LEU A CA 1
ATOM 944 C C . LEU A 1 117 ? -2.712 11.747 -4.793 1.00 88.94 117 LEU A C 1
ATOM 946 O O . LEU A 1 117 ? -3.036 11.968 -3.630 1.00 88.94 117 LEU A O 1
ATOM 950 N N . GLU A 1 118 ? -3.594 11.407 -5.734 1.00 94.56 118 GLU A N 1
ATOM 951 C CA . GLU A 1 118 ? -5.038 11.252 -5.499 1.00 94.56 118 GLU A CA 1
ATOM 952 C C . GLU A 1 118 ? -5.328 10.195 -4.412 1.00 94.56 118 GLU A C 1
ATOM 954 O O . GLU A 1 118 ? -6.134 10.430 -3.512 1.00 94.56 118 GLU A O 1
ATOM 959 N N . GLU A 1 119 ? -4.613 9.061 -4.411 1.00 93.50 119 GLU A N 1
ATOM 960 C CA . GLU A 1 119 ? -4.709 8.047 -3.346 1.00 93.50 119 GLU A CA 1
ATOM 961 C C . GLU A 1 119 ? -4.264 8.593 -1.972 1.00 93.50 119 GLU A C 1
ATOM 963 O O . GLU A 1 119 ? -4.865 8.256 -0.945 1.00 93.50 119 GLU A O 1
ATOM 968 N N . LYS A 1 120 ? -3.228 9.448 -1.918 1.00 90.19 120 LYS A N 1
ATOM 969 C CA . LYS A 1 120 ? -2.801 10.080 -0.655 1.00 90.19 120 LYS A CA 1
ATOM 970 C C . LYS A 1 120 ? -3.793 11.132 -0.183 1.00 90.19 120 LYS A C 1
ATOM 972 O O . LYS A 1 120 ? -4.085 11.137 1.011 1.00 90.19 120 LYS A O 1
ATOM 977 N N . ASP A 1 121 ? -4.346 11.944 -1.075 1.00 91.62 121 ASP A N 1
ATOM 978 C CA . ASP A 1 121 ? -5.336 12.964 -0.725 1.00 91.62 121 ASP A CA 1
ATOM 979 C C . ASP A 1 121 ? -6.622 12.318 -0.183 1.00 91.62 121 ASP A C 1
ATOM 981 O O . ASP A 1 121 ? -7.038 12.637 0.932 1.00 91.62 121 ASP A O 1
ATOM 985 N N . LEU A 1 122 ? -7.159 11.290 -0.854 1.00 94.81 122 LEU A N 1
ATOM 986 C CA . LEU A 1 122 ? -8.294 10.498 -0.348 1.00 94.81 122 LEU A CA 1
ATOM 987 C C . LEU A 1 122 ? -8.007 9.871 1.029 1.00 94.81 122 LEU A C 1
ATOM 989 O O . LEU A 1 122 ? -8.879 9.813 1.903 1.00 94.81 122 LEU A O 1
ATOM 993 N N . ARG A 1 123 ? -6.773 9.407 1.263 1.00 92.19 123 ARG A N 1
ATOM 994 C CA . ARG A 1 123 ? -6.357 8.866 2.566 1.00 92.19 123 ARG A CA 1
ATOM 995 C C . ARG A 1 123 ? -6.234 9.953 3.638 1.00 92.19 123 ARG A C 1
ATOM 997 O O . ARG A 1 123 ? -6.546 9.677 4.798 1.00 92.19 123 ARG A O 1
ATOM 1004 N N . ILE A 1 124 ? -5.798 11.160 3.280 1.00 90.44 124 ILE A N 1
ATOM 1005 C CA . ILE A 1 124 ? -5.742 12.323 4.176 1.00 90.44 124 ILE A CA 1
ATOM 1006 C C . ILE A 1 124 ? -7.161 12.754 4.559 1.00 90.44 124 ILE A C 1
ATOM 1008 O O . ILE A 1 124 ? -7.433 12.905 5.750 1.00 90.44 124 ILE A O 1
ATOM 1012 N N . GLU A 1 125 ? -8.085 12.856 3.601 1.00 94.06 125 GLU A N 1
ATOM 1013 C CA . GLU A 1 125 ? -9.500 13.158 3.856 1.00 94.06 125 GLU A CA 1
ATOM 1014 C C . GLU A 1 125 ? -10.148 12.118 4.783 1.00 94.06 125 GLU A C 1
ATOM 1016 O O . GLU A 1 125 ? -10.768 12.473 5.789 1.00 94.06 125 GLU A O 1
ATOM 1021 N N . ALA A 1 126 ? -9.929 10.824 4.524 1.00 93.19 126 ALA A N 1
ATOM 1022 C CA . ALA A 1 126 ? -10.443 9.747 5.370 1.00 93.19 126 ALA A CA 1
ATOM 1023 C C . ALA A 1 126 ? -9.869 9.769 6.803 1.00 93.19 126 ALA A C 1
ATOM 1025 O O . ALA A 1 126 ? -10.558 9.389 7.755 1.00 93.19 126 ALA A O 1
ATOM 1026 N N . LEU A 1 127 ? -8.617 10.204 6.987 1.00 90.31 127 LEU A N 1
ATOM 1027 C CA . LEU A 1 127 ? -8.018 10.396 8.312 1.00 90.31 127 LEU A CA 1
ATOM 1028 C C . LEU A 1 127 ? -8.553 11.658 9.005 1.00 90.31 127 LEU A C 1
ATOM 1030 O O . LEU A 1 127 ? -8.854 11.603 10.197 1.00 90.31 127 LEU A O 1
ATOM 1034 N N . ALA A 1 128 ? -8.731 12.759 8.274 1.00 91.81 128 ALA A N 1
ATOM 1035 C CA . ALA A 1 128 ? -9.318 13.992 8.793 1.00 91.81 128 ALA A CA 1
ATOM 1036 C C . ALA A 1 128 ? -10.763 13.773 9.273 1.00 91.81 128 ALA A C 1
ATOM 1038 O O . ALA A 1 128 ? -11.120 14.201 10.371 1.00 91.81 128 ALA A O 1
ATOM 1039 N N . GLU A 1 129 ? -11.569 13.026 8.514 1.00 94.00 129 GLU A N 1
ATOM 1040 C CA . GLU A 1 129 ? -12.935 12.664 8.900 1.00 94.00 129 GLU A CA 1
ATOM 1041 C C . GLU A 1 129 ? -12.960 11.751 10.139 1.00 94.00 129 GLU A C 1
ATOM 1043 O O . GLU A 1 129 ? -13.754 11.978 11.053 1.00 94.00 129 GLU A O 1
ATOM 1048 N N . LYS A 1 130 ? -12.039 10.782 10.253 1.00 95.06 130 LYS A N 1
ATOM 1049 C CA . LYS A 1 130 ? -11.884 9.972 11.478 1.00 95.06 130 LYS A CA 1
ATOM 1050 C C . LYS A 1 130 ? -11.516 10.817 12.699 1.00 95.06 130 LYS A C 1
ATOM 1052 O O . LYS A 1 130 ? -12.076 10.601 13.773 1.00 95.06 130 LYS A O 1
ATOM 1057 N N . ILE A 1 131 ? -10.616 11.792 12.550 1.00 90.88 131 ILE A N 1
ATOM 1058 C CA . ILE A 1 131 ? -10.266 12.736 13.624 1.00 90.88 131 ILE A CA 1
ATOM 1059 C C . ILE A 1 131 ? -11.490 13.583 14.001 1.00 90.88 131 ILE A C 1
ATOM 1061 O O . ILE A 1 131 ? -11.792 13.723 15.185 1.00 90.88 131 ILE A O 1
ATOM 1065 N N . ARG A 1 132 ? -12.251 14.081 13.017 1.00 94.50 132 ARG A N 1
ATOM 1066 C CA . ARG A 1 132 ? -13.488 14.843 13.248 1.00 94.50 132 ARG A CA 1
ATOM 1067 C C . ARG A 1 132 ? -14.524 14.027 14.026 1.00 94.50 132 ARG A C 1
ATOM 1069 O O . ARG A 1 132 ? -15.088 14.537 14.992 1.00 94.50 132 ARG A O 1
ATOM 1076 N N . GLN A 1 133 ? -14.740 12.765 13.656 1.00 95.38 133 GLN A N 1
ATOM 1077 C CA . GLN A 1 133 ? -15.649 11.852 14.360 1.00 95.38 133 GLN A CA 1
ATOM 1078 C C . GLN A 1 133 ? -15.165 11.537 15.783 1.00 95.38 133 GLN A C 1
ATOM 1080 O O . GLN A 1 133 ? -15.965 11.568 16.718 1.00 95.38 133 GLN A O 1
ATOM 1085 N N . CYS A 1 134 ? -13.863 11.298 15.972 1.00 92.31 134 CYS A N 1
ATOM 1086 C CA . CYS A 1 134 ? -13.272 11.085 17.294 1.00 92.31 134 CYS A CA 1
ATOM 1087 C C . CYS A 1 134 ? -13.480 12.306 18.206 1.00 92.31 134 CYS A C 1
ATOM 1089 O O . CYS A 1 134 ? -13.995 12.163 19.313 1.00 92.31 134 CYS A O 1
ATOM 1091 N N . ASN A 1 135 ? -13.198 13.512 17.704 1.00 90.94 135 ASN A N 1
ATOM 1092 C CA . ASN A 1 135 ? -13.395 14.763 18.440 1.00 90.94 135 ASN A CA 1
ATOM 1093 C C . ASN A 1 135 ? -14.876 15.010 18.779 1.00 90.94 135 ASN A C 1
ATOM 1095 O O . ASN A 1 135 ? -15.183 15.437 19.889 1.00 90.94 135 ASN A O 1
ATOM 1099 N N . GLN A 1 136 ? -15.808 14.699 17.869 1.00 96.19 136 GLN A N 1
ATOM 1100 C CA . GLN A 1 136 ? -17.247 14.790 18.153 1.00 96.19 136 GLN A CA 1
ATOM 1101 C C . GLN A 1 136 ? -17.703 13.790 19.223 1.00 96.19 136 GLN A C 1
ATOM 1103 O O . GLN A 1 136 ? -18.548 14.126 20.049 1.00 96.19 136 GLN A O 1
ATOM 1108 N N . ASN A 1 137 ? -17.162 12.571 19.227 1.00 92.88 137 ASN A N 1
ATOM 1109 C CA . ASN A 1 137 ? -17.475 11.577 20.254 1.00 92.88 137 ASN A CA 1
ATOM 1110 C C . ASN A 1 137 ? -16.862 11.955 21.610 1.00 92.88 137 ASN A C 1
ATOM 1112 O O . ASN A 1 137 ? -17.523 11.805 22.634 1.00 92.88 137 ASN A O 1
ATOM 1116 N N . HIS A 1 138 ? -15.643 12.501 21.615 1.00 91.31 138 HIS A N 1
ATOM 1117 C CA . HIS A 1 138 ? -14.987 13.011 22.816 1.00 91.31 138 HIS A CA 1
ATOM 1118 C C . HIS A 1 138 ? -15.765 14.181 23.430 1.00 91.31 138 HIS A C 1
ATOM 1120 O O . HIS A 1 138 ? -16.121 14.106 24.599 1.00 91.31 138 HIS A O 1
ATOM 1126 N N . SER A 1 139 ? -16.140 15.184 22.629 1.00 93.06 139 SER A N 1
ATOM 1127 C CA . SER A 1 139 ? -16.951 16.326 23.075 1.00 93.06 139 SER A CA 1
ATOM 1128 C C . SER A 1 139 ? -18.303 15.895 23.663 1.00 93.06 139 SER A C 1
ATOM 1130 O O . SER A 1 139 ? -18.688 16.394 24.716 1.00 93.06 139 SER A O 1
ATOM 1132 N N . LYS A 1 140 ? -18.989 14.908 23.066 1.00 95.44 140 LYS A N 1
ATOM 1133 C CA . LYS A 1 140 ? -20.221 14.331 23.644 1.00 95.44 140 LYS A CA 1
ATOM 1134 C C . LYS A 1 140 ? -19.978 13.625 24.980 1.00 95.44 140 LYS A C 1
ATOM 1136 O O . LYS A 1 140 ? -20.815 13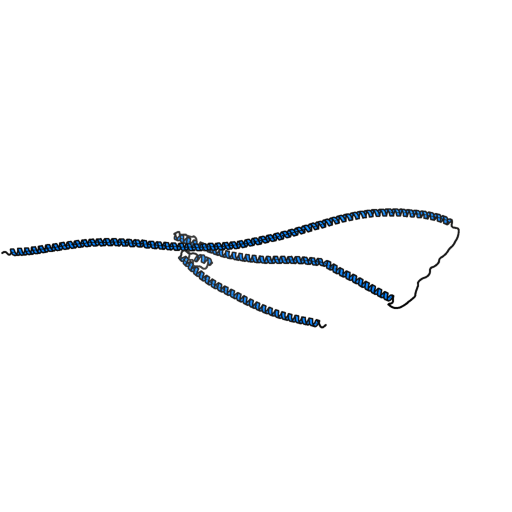.720 25.873 1.00 95.44 140 LYS A O 1
ATOM 1141 N N . ALA A 1 141 ? -18.863 12.908 25.119 1.00 93.56 141 ALA A N 1
ATOM 1142 C CA . ALA A 1 141 ? -18.501 12.256 26.376 1.00 93.56 141 ALA A CA 1
ATOM 1143 C C . ALA A 1 141 ? -18.155 13.291 27.462 1.00 93.56 141 ALA A C 1
ATOM 1145 O O . ALA A 1 141 ? -18.598 13.152 28.596 1.00 93.56 141 ALA A O 1
ATOM 1146 N N . GLU A 1 142 ? -17.439 14.366 27.119 1.00 94.75 142 GLU A N 1
ATOM 1147 C CA . GLU A 1 142 ? -17.185 15.487 28.033 1.00 94.75 142 GLU A CA 1
ATOM 1148 C C . GLU A 1 142 ? -18.483 16.185 28.463 1.00 94.75 142 GLU A C 1
ATOM 1150 O O . GLU A 1 142 ? -18.658 16.469 29.646 1.00 94.75 142 GLU A O 1
ATOM 1155 N N . GLU A 1 143 ? -19.425 16.431 27.548 1.00 96.25 143 GLU A N 1
ATOM 1156 C CA . GLU A 1 143 ? -20.755 16.961 27.887 1.00 96.25 143 GLU A CA 1
ATOM 1157 C C . GLU A 1 143 ? -21.502 16.039 28.865 1.00 96.25 143 GLU A C 1
ATOM 1159 O O . GLU A 1 143 ? -22.046 16.514 29.863 1.00 96.25 143 GLU A O 1
ATOM 1164 N N . GLN A 1 144 ? -21.478 14.721 28.634 1.00 96.38 144 GLN A N 1
ATOM 1165 C CA . GLN A 1 144 ? -22.081 13.727 29.530 1.00 96.38 144 GLN A CA 1
ATOM 1166 C C . GLN A 1 144 ? -21.425 13.726 30.917 1.00 96.38 144 GLN A C 1
ATOM 1168 O O . GLN A 1 144 ? -22.133 13.848 31.916 1.00 96.38 144 GLN A O 1
ATOM 1173 N N . PHE A 1 145 ? -20.092 13.688 31.001 1.00 94.44 145 PHE A N 1
ATOM 1174 C CA . PHE A 1 145 ? -19.385 13.746 32.285 1.00 94.44 145 PHE A CA 1
ATOM 1175 C C . PHE A 1 145 ? -19.636 15.061 33.033 1.00 94.44 145 PHE A C 1
ATOM 1177 O O . PHE A 1 145 ? -19.805 15.048 34.249 1.00 94.44 145 PHE A O 1
ATOM 1184 N N . ASN A 1 146 ? -19.728 16.197 32.335 1.00 96.81 146 ASN A N 1
ATOM 1185 C CA . ASN A 1 146 ? -20.080 17.475 32.959 1.00 96.81 146 ASN A CA 1
ATOM 1186 C C . ASN A 1 146 ? -21.515 17.473 33.522 1.00 96.81 146 ASN A C 1
ATOM 1188 O O . ASN A 1 146 ? -21.746 18.001 34.613 1.00 96.81 146 ASN A O 1
ATOM 1192 N N . LEU A 1 147 ? -22.474 16.848 32.828 1.00 97.12 147 LEU A N 1
ATOM 1193 C CA . LEU A 1 147 ? -23.842 16.664 33.330 1.00 97.12 147 LEU A CA 1
ATOM 1194 C C . LEU A 1 147 ? -23.889 15.727 34.548 1.00 97.12 147 LEU A C 1
ATOM 1196 O O . LEU A 1 147 ? -24.580 16.030 35.523 1.00 97.12 147 LEU A O 1
ATOM 1200 N N . GLU A 1 148 ? -23.133 14.628 34.532 1.00 95.31 148 GLU A N 1
ATOM 1201 C CA . GLU A 1 148 ? -23.013 13.708 35.670 1.00 95.31 148 GLU A CA 1
ATOM 1202 C C . GLU A 1 148 ? -22.370 14.383 36.888 1.00 95.31 148 GLU A C 1
ATOM 1204 O O . GLU A 1 148 ? -22.897 14.274 37.995 1.00 95.31 148 GLU A O 1
ATOM 1209 N N . LEU A 1 149 ? -21.290 15.147 36.696 1.00 95.88 149 LEU A N 1
ATOM 1210 C CA . LEU A 1 149 ? -20.645 15.928 37.756 1.00 95.88 149 LEU A CA 1
ATOM 1211 C C . LEU A 1 149 ? -21.596 16.976 38.348 1.00 95.88 149 LEU A C 1
ATOM 1213 O O . LEU A 1 149 ? -21.665 17.117 39.570 1.00 95.88 149 LEU A O 1
ATOM 1217 N N . ALA A 1 150 ? -22.380 17.672 37.518 1.00 97.12 150 ALA A N 1
ATOM 1218 C CA . ALA A 1 150 ? -23.392 18.616 37.989 1.00 97.12 150 ALA A CA 1
ATOM 1219 C C . ALA A 1 150 ? -24.511 17.921 38.792 1.00 97.12 150 ALA A C 1
ATOM 1221 O O . ALA A 1 150 ? -24.951 18.436 39.825 1.00 97.12 150 ALA A O 1
ATOM 1222 N N . ALA A 1 151 ? -24.946 16.731 38.364 1.00 96.31 151 ALA A N 1
ATOM 1223 C CA . ALA A 1 151 ? -25.927 15.927 39.090 1.00 96.31 151 ALA A CA 1
ATOM 1224 C C . ALA A 1 151 ? -25.378 15.419 40.437 1.00 96.31 151 ALA A C 1
ATOM 1226 O O . ALA A 1 151 ? -26.070 15.515 41.453 1.00 96.31 151 ALA A O 1
ATOM 1227 N N . GLN A 1 152 ? -24.128 14.946 40.472 1.00 95.56 152 GLN A N 1
ATOM 1228 C CA . GLN A 1 152 ? -23.447 14.524 41.701 1.00 95.56 152 GLN A CA 1
ATOM 1229 C C . GLN A 1 152 ? -23.243 15.695 42.670 1.00 95.56 152 GLN A C 1
ATOM 1231 O O . GLN A 1 152 ? -23.535 15.554 43.855 1.00 95.56 152 GLN A O 1
ATOM 1236 N N . ALA A 1 153 ? -22.822 16.868 42.184 1.00 96.81 153 ALA A N 1
ATOM 1237 C CA . ALA A 1 153 ? -22.678 18.070 43.006 1.00 96.81 153 ALA A CA 1
ATOM 1238 C C . ALA A 1 153 ? -24.009 18.466 43.671 1.00 96.81 153 ALA A C 1
ATOM 1240 O O . ALA A 1 153 ? -24.054 18.691 44.881 1.00 96.81 153 ALA A O 1
ATOM 1241 N N . LYS A 1 154 ? -25.111 18.451 42.909 1.00 97.50 154 LYS A N 1
ATOM 1242 C CA . LYS A 1 154 ? -26.462 18.703 43.433 1.00 97.50 154 LYS A CA 1
ATOM 1243 C C . LYS A 1 154 ? -26.907 17.645 44.451 1.00 97.50 154 LYS A C 1
ATOM 1245 O O . LYS A 1 154 ? -27.561 17.978 45.436 1.00 97.50 154 LYS A O 1
ATOM 1250 N N . LEU A 1 155 ? -26.560 16.375 44.239 1.00 96.62 155 LEU A N 1
ATOM 1251 C CA . LEU A 1 155 ? -26.863 15.296 45.183 1.00 96.62 155 LEU A CA 1
ATOM 1252 C C . LEU A 1 155 ? -26.087 15.465 46.501 1.00 96.62 155 LEU A C 1
ATOM 1254 O O . LEU A 1 155 ? -26.669 15.325 47.576 1.00 96.62 155 LEU A O 1
ATOM 1258 N N . ILE A 1 156 ? -24.803 15.832 46.429 1.00 96.31 156 ILE A N 1
ATOM 1259 C CA . ILE A 1 156 ? -23.968 16.161 47.595 1.00 96.31 156 ILE A CA 1
ATOM 1260 C C . ILE A 1 156 ? -24.553 17.358 48.356 1.00 96.31 156 ILE A C 1
ATOM 1262 O O . ILE A 1 156 ? -24.648 17.305 49.580 1.00 96.31 156 ILE A O 1
ATOM 1266 N N . GLU A 1 157 ? -24.996 18.406 47.657 1.00 97.44 157 GLU A N 1
ATOM 1267 C CA . GLU A 1 157 ? -25.655 19.567 48.266 1.00 97.44 157 GLU A CA 1
ATOM 1268 C C . GLU A 1 157 ? -26.948 19.171 49.002 1.00 97.44 157 GLU A C 1
ATOM 1270 O O . GLU A 1 157 ? -27.138 19.543 50.159 1.00 97.44 157 GLU A O 1
ATOM 1275 N N . ILE A 1 158 ? -27.801 18.341 48.390 1.00 97.12 158 ILE A N 1
ATOM 1276 C CA . ILE A 1 158 ? -29.024 17.824 49.030 1.00 97.12 158 ILE A CA 1
ATOM 1277 C C . ILE A 1 158 ? -28.690 16.986 50.274 1.00 97.12 158 ILE A C 1
ATOM 1279 O O . ILE A 1 158 ? -29.306 17.187 51.322 1.00 97.12 158 ILE A O 1
ATOM 1283 N N . HIS A 1 159 ? -27.710 16.079 50.199 1.00 95.81 159 HIS A N 1
ATOM 1284 C CA . HIS A 1 159 ? -27.290 15.278 51.355 1.00 95.81 159 HIS A CA 1
ATOM 1285 C C . HIS A 1 159 ? -26.683 16.130 52.471 1.00 95.81 159 HIS A C 1
ATOM 1287 O O . HIS A 1 159 ? -26.963 15.876 53.643 1.00 95.81 159 HIS A O 1
ATOM 1293 N N . LYS A 1 160 ? -25.902 17.159 52.126 1.00 97.94 160 LYS A N 1
ATOM 1294 C CA . LYS A 1 160 ? -25.354 18.117 53.087 1.00 97.94 160 LYS A CA 1
ATOM 1295 C C . LYS A 1 160 ? -26.480 18.870 53.799 1.00 97.94 160 LYS A C 1
ATOM 1297 O O . LYS A 1 160 ? -26.542 18.825 55.024 1.00 97.94 160 LYS A O 1
ATOM 1302 N N . ASN A 1 161 ? -27.415 19.456 53.051 1.00 97.06 161 ASN A N 1
ATOM 1303 C CA . ASN A 1 161 ? -28.558 20.187 53.606 1.00 97.06 161 ASN A CA 1
ATOM 1304 C C . ASN A 1 161 ? -29.446 19.282 54.486 1.00 97.06 161 ASN A C 1
ATOM 1306 O O . ASN A 1 161 ? -29.909 19.698 55.547 1.00 97.06 161 ASN A O 1
ATOM 1310 N N . ALA A 1 162 ? -29.647 18.019 54.090 1.00 96.19 162 ALA A N 1
ATOM 1311 C CA . ALA A 1 162 ? -30.368 17.032 54.895 1.00 96.19 162 ALA A CA 1
ATOM 1312 C C . ALA A 1 162 ? -29.609 16.648 56.181 1.00 96.19 162 ALA A C 1
ATOM 1314 O O . ALA A 1 162 ? -30.225 16.493 57.235 1.00 96.19 162 ALA A O 1
ATOM 1315 N N . SER A 1 163 ? -28.280 16.522 56.118 1.00 95.06 163 SER A N 1
ATOM 1316 C CA . SER A 1 163 ? -27.433 16.267 57.289 1.00 95.06 163 SER A CA 1
ATOM 1317 C C . SER A 1 163 ? -27.449 17.444 58.265 1.00 95.06 163 SER A C 1
ATOM 1319 O O . SER A 1 163 ? -27.603 17.229 59.464 1.00 95.06 163 SER A O 1
ATOM 1321 N N . GLU A 1 164 ? -27.346 18.678 57.768 1.00 96.50 164 GLU A N 1
ATOM 1322 C CA . GLU A 1 164 ? -27.429 19.901 58.576 1.00 96.50 164 GLU A CA 1
ATOM 1323 C C . GLU A 1 164 ? -28.813 20.035 59.234 1.00 96.50 164 GLU A C 1
ATOM 1325 O O . GLU A 1 164 ? -28.900 20.248 60.442 1.00 96.50 164 GLU A O 1
ATOM 1330 N N . GLY A 1 165 ? -29.902 19.798 58.491 1.00 96.25 165 GLY A N 1
ATOM 1331 C CA . GLY A 1 165 ? -31.262 19.785 59.045 1.00 96.25 165 GLY A CA 1
ATOM 1332 C C . GLY A 1 165 ? -31.483 18.701 60.110 1.00 96.25 165 GLY A C 1
ATOM 1333 O O . GLY A 1 165 ? -32.095 18.962 61.146 1.00 96.25 165 GLY A O 1
ATOM 1334 N N . ASN A 1 166 ? -30.935 17.499 59.908 1.00 93.38 166 ASN A N 1
ATOM 1335 C CA . ASN A 1 166 ? -30.961 16.439 60.919 1.00 93.38 166 ASN A CA 1
ATOM 1336 C C . ASN A 1 166 ? -30.130 16.810 62.157 1.00 93.38 166 ASN A C 1
ATOM 1338 O O . ASN A 1 166 ? -30.563 16.546 63.277 1.00 93.38 166 ASN A O 1
ATOM 1342 N N . GLN A 1 167 ? -28.970 17.448 61.981 1.00 96.69 167 GLN A N 1
ATOM 1343 C CA . GLN A 1 167 ? -28.124 17.904 63.084 1.00 96.69 167 GLN A CA 1
ATOM 1344 C C . GLN A 1 167 ? -28.817 18.991 63.918 1.00 96.69 167 GLN A C 1
ATOM 1346 O O . GLN A 1 167 ? -28.814 18.892 65.145 1.00 96.69 167 GLN A O 1
ATOM 1351 N N . MET A 1 168 ? -29.477 19.962 63.276 1.00 96.31 168 MET A N 1
ATOM 1352 C CA . MET A 1 168 ? -30.322 20.954 63.956 1.00 96.31 168 MET A CA 1
ATOM 1353 C C . MET A 1 168 ? -31.437 20.276 64.762 1.00 96.31 168 MET A C 1
ATOM 1355 O O . MET A 1 168 ? -31.600 20.554 65.946 1.00 96.31 168 MET A O 1
ATOM 1359 N N . ARG A 1 169 ? -32.145 19.306 64.171 1.00 94.94 169 ARG A N 1
ATOM 1360 C CA . ARG A 1 169 ? -33.214 18.569 64.864 1.00 94.94 169 ARG A CA 1
ATOM 1361 C C . ARG A 1 169 ? -32.707 17.727 66.040 1.00 94.94 169 ARG A C 1
ATOM 1363 O O . ARG A 1 169 ? -33.408 17.584 67.039 1.00 94.94 169 ARG A O 1
ATOM 1370 N N . VAL A 1 170 ? -31.498 17.168 65.952 1.00 95.38 170 VAL A N 1
ATOM 1371 C CA . VAL A 1 170 ? -30.849 16.484 67.085 1.00 95.38 170 VAL A CA 1
ATOM 1372 C C . VAL A 1 170 ? -30.503 17.481 68.194 1.00 95.38 170 VAL A C 1
ATOM 1374 O O . VAL A 1 170 ? -30.744 17.172 69.356 1.00 95.38 170 VAL A O 1
ATOM 1377 N N . GLN A 1 171 ? -30.012 18.679 67.860 1.00 95.94 171 GLN A N 1
ATOM 1378 C CA . GLN A 1 171 ? -29.761 19.740 68.844 1.00 95.94 171 GLN A CA 1
ATOM 1379 C C . GLN A 1 171 ? -31.056 20.187 69.541 1.00 95.94 171 GLN A C 1
ATOM 1381 O O . GLN A 1 171 ? -31.090 20.232 70.767 1.00 95.94 171 GLN A O 1
ATOM 1386 N N . GLU A 1 172 ? -32.139 20.418 68.793 1.00 95.81 172 GLU A N 1
ATOM 1387 C CA . GLU A 1 172 ? -33.467 20.735 69.346 1.00 95.81 172 GLU A CA 1
ATOM 1388 C C . GLU A 1 172 ? -33.966 19.645 70.311 1.00 95.81 172 GLU A C 1
ATOM 1390 O O . GLU A 1 172 ? -34.418 19.947 71.417 1.00 95.81 172 GLU A O 1
ATOM 1395 N N . LEU A 1 173 ? -33.841 18.367 69.927 1.00 94.88 173 LEU A N 1
ATOM 1396 C CA . LEU A 1 173 ? -34.213 17.233 70.779 1.00 94.88 173 LEU A CA 1
ATOM 1397 C C . LEU A 1 173 ? -33.326 17.115 72.026 1.00 94.88 173 LEU A C 1
ATOM 1399 O O . LEU A 1 173 ? -33.838 16.772 73.091 1.00 94.88 173 LEU A O 1
ATOM 1403 N N . MET A 1 174 ? -32.027 17.411 71.923 1.00 94.81 174 MET A N 1
ATOM 1404 C CA . MET A 1 174 ? -31.126 17.453 73.079 1.00 94.81 174 MET A CA 1
ATOM 1405 C C . MET A 1 174 ? -31.517 18.571 74.048 1.00 94.81 174 MET A C 1
ATOM 1407 O O . MET A 1 174 ? -31.658 18.300 75.236 1.00 94.81 174 MET A O 1
ATOM 1411 N N . SER A 1 175 ? -31.783 19.787 73.564 1.00 95.25 175 SER A N 1
ATOM 1412 C CA . SER A 1 175 ? -32.230 20.895 74.420 1.00 95.25 175 SER A CA 1
ATOM 1413 C C . SER A 1 175 ? -33.587 20.616 75.079 1.00 95.25 175 SER A C 1
ATOM 1415 O O . SER A 1 175 ? -33.746 20.865 76.272 1.00 95.25 175 SER A O 1
ATOM 1417 N N . ALA A 1 176 ? -34.542 20.018 74.360 1.00 95.44 176 ALA A N 1
ATOM 1418 C CA . ALA A 1 176 ? -35.818 19.589 74.943 1.00 95.44 176 ALA A CA 1
ATOM 1419 C C . ALA A 1 176 ? -35.645 18.456 75.978 1.00 95.44 176 ALA A C 1
ATOM 1421 O O . ALA A 1 176 ? -36.354 18.402 76.988 1.00 95.44 176 ALA A O 1
ATOM 1422 N N . PHE A 1 177 ? -34.686 17.548 75.768 1.00 92.44 177 PHE A N 1
ATOM 1423 C CA . PHE A 1 177 ? -34.333 16.521 76.750 1.00 92.44 177 PHE A CA 1
ATOM 1424 C C . PHE A 1 177 ? -33.678 17.124 78.003 1.00 92.44 177 PHE A C 1
ATOM 1426 O O . PHE A 1 177 ? -34.011 16.733 79.119 1.00 92.44 177 PHE A O 1
ATOM 1433 N N . GLU A 1 178 ? -32.794 18.109 77.849 1.00 94.94 178 GLU A N 1
ATOM 1434 C CA . GLU A 1 178 ? -32.189 18.845 78.965 1.00 94.94 178 GLU A CA 1
ATOM 1435 C C . GLU A 1 178 ? -33.239 19.625 79.771 1.00 94.94 178 GLU A C 1
ATOM 1437 O O . GLU A 1 178 ? -33.244 19.547 81.002 1.00 94.94 178 GLU A O 1
ATOM 1442 N N . GLU A 1 179 ? -34.178 20.303 79.103 1.00 94.75 179 GLU A N 1
ATOM 1443 C CA . GLU A 1 179 ? -35.292 21.010 79.747 1.00 94.75 179 GLU A CA 1
ATOM 1444 C C . GLU A 1 179 ? -36.215 20.045 80.505 1.00 94.75 179 GLU A C 1
ATOM 1446 O O . GLU A 1 179 ? -36.502 20.251 81.686 1.00 94.75 179 GLU A O 1
ATOM 1451 N N . THR A 1 180 ? -36.634 18.942 79.878 1.00 92.25 180 THR A N 1
ATOM 1452 C CA . THR A 1 180 ? -37.473 17.933 80.551 1.00 92.25 180 THR A CA 1
ATOM 1453 C C . THR A 1 180 ? -36.738 17.233 81.696 1.00 92.25 180 THR A C 1
ATOM 1455 O O . THR A 1 180 ? -37.349 16.971 82.733 1.00 92.25 180 THR A O 1
ATOM 1458 N N . GLN A 1 181 ? -35.425 17.001 81.587 1.00 93.75 181 GLN A N 1
ATOM 1459 C CA . GLN A 1 181 ? -34.613 16.483 82.691 1.00 93.75 181 GLN A CA 1
ATOM 1460 C C . GLN A 1 181 ? -34.489 17.503 83.839 1.00 93.75 181 GLN A C 1
ATOM 1462 O O . GLN A 1 181 ? -34.510 17.111 85.010 1.00 93.75 181 GLN A O 1
ATOM 1467 N N . LEU A 1 182 ? -34.379 18.800 83.537 1.00 94.94 182 LEU A N 1
ATOM 1468 C CA . LEU A 1 182 ? -34.372 19.870 84.537 1.00 94.94 182 LEU A CA 1
ATOM 1469 C C . LEU A 1 182 ? -35.719 19.948 85.269 1.00 94.94 182 LEU A C 1
ATOM 1471 O O . LEU A 1 182 ? -35.738 19.948 86.500 1.00 94.94 182 LEU A O 1
ATOM 1475 N N . LEU A 1 183 ? -36.832 19.940 84.531 1.00 93.62 183 LEU A N 1
ATOM 1476 C CA . LEU A 1 183 ? -38.188 19.917 85.089 1.00 93.62 183 LEU A CA 1
ATOM 1477 C C . LEU A 1 183 ? -38.436 18.662 85.936 1.00 93.62 183 LEU A C 1
ATOM 1479 O O . LEU A 1 183 ? -39.025 18.758 87.012 1.00 93.62 183 LEU A O 1
ATOM 1483 N N . LEU A 1 184 ? -37.935 17.496 85.514 1.00 92.50 184 LEU A N 1
ATOM 1484 C CA . LEU A 1 184 ? -38.024 16.259 86.294 1.00 92.50 184 LEU A CA 1
ATOM 1485 C C . LEU A 1 184 ? -37.250 16.362 87.617 1.00 92.50 184 LEU A C 1
ATOM 1487 O O . LEU A 1 184 ? -37.794 15.998 88.655 1.00 92.50 184 LEU A O 1
ATOM 1491 N N . LYS A 1 185 ? -36.024 16.909 87.605 1.00 92.50 185 LYS A N 1
ATOM 1492 C CA . LYS A 1 185 ? -35.221 17.164 88.821 1.00 92.50 185 LYS A CA 1
ATOM 1493 C C . LYS A 1 185 ? -35.884 18.179 89.759 1.00 92.50 185 LYS A C 1
ATOM 1495 O O . LYS A 1 185 ? -35.838 18.018 90.976 1.00 92.50 185 LYS A O 1
ATOM 1500 N N . GLN A 1 186 ? -36.510 19.221 89.210 1.00 93.31 186 GLN A N 1
ATOM 1501 C CA . GLN A 1 186 ? -37.284 20.188 89.995 1.00 93.31 186 GLN A CA 1
ATOM 1502 C C . GLN A 1 186 ? -38.515 19.520 90.622 1.00 93.31 186 GLN A C 1
ATOM 1504 O O . GLN A 1 186 ? -38.734 19.642 91.826 1.00 93.31 186 GLN A O 1
ATOM 1509 N N . SER A 1 187 ? -39.270 18.745 89.837 1.00 88.00 187 SER A N 1
ATOM 1510 C CA . SER A 1 187 ? -40.459 18.032 90.308 1.00 88.00 187 SER A CA 1
ATOM 1511 C C . SER A 1 187 ? -40.138 16.932 91.322 1.00 88.00 187 SER A C 1
ATOM 1513 O O . SER A 1 187 ? -40.939 16.727 92.233 1.00 88.00 187 SER A O 1
ATOM 1515 N N . SER A 1 188 ? -39.006 16.227 91.202 1.00 87.56 188 SER A N 1
ATOM 1516 C CA . SER A 1 188 ? -38.586 15.235 92.198 1.00 87.56 188 SER A CA 1
ATOM 1517 C C . SER A 1 188 ? -38.201 15.920 93.507 1.00 87.56 188 SER A C 1
ATOM 1519 O O . SER A 1 188 ? -38.746 15.570 94.548 1.00 87.56 188 SER A O 1
ATOM 1521 N N . GLY A 1 189 ? -37.387 16.982 93.453 1.00 90.88 189 GLY A N 1
ATOM 1522 C CA . GLY A 1 189 ? -37.024 17.769 94.635 1.00 90.88 189 GLY A CA 1
ATOM 1523 C C . GLY A 1 189 ? -38.222 18.450 95.314 1.00 90.88 189 GLY A C 1
ATOM 1524 O O . GLY A 1 189 ? -38.243 18.601 96.533 1.00 90.88 189 GLY A O 1
ATOM 1525 N N . ASP A 1 190 ? -39.253 18.840 94.562 1.00 89.31 190 ASP A N 1
ATOM 1526 C CA . ASP A 1 190 ? -40.508 19.348 95.132 1.00 89.31 190 ASP A CA 1
ATOM 1527 C C . ASP A 1 190 ? -41.420 18.236 95.678 1.00 89.31 190 ASP A C 1
ATOM 1529 O O . ASP A 1 190 ? -42.183 18.488 96.616 1.00 89.31 190 ASP A O 1
ATOM 1533 N N . CYS A 1 191 ? -41.330 17.011 95.150 1.00 85.88 191 CYS A N 1
ATOM 1534 C CA . CYS A 1 191 ? -41.970 15.832 95.737 1.00 85.88 191 CYS A CA 1
ATOM 1535 C C . CYS A 1 191 ? -41.304 15.470 97.070 1.00 85.88 191 CYS A C 1
ATOM 1537 O O . CYS A 1 191 ? -41.998 15.383 98.077 1.00 85.88 191 CYS A O 1
ATOM 1539 N N . GLU A 1 192 ? -39.970 15.413 97.121 1.00 89.25 192 GLU A N 1
ATOM 1540 C CA . GLU A 1 192 ? -39.181 15.182 98.341 1.00 89.25 192 GLU A CA 1
ATOM 1541 C C . GLU A 1 192 ? -39.529 16.191 99.452 1.00 89.25 192 GLU A C 1
ATOM 1543 O O . GLU A 1 192 ? -39.810 15.800 100.585 1.00 89.25 192 GLU A O 1
ATOM 1548 N N . LYS A 1 193 ? -39.607 17.495 99.136 1.00 91.19 193 LYS A N 1
ATOM 1549 C CA . LYS A 1 193 ? -40.049 18.533 100.095 1.00 91.19 193 LYS A CA 1
ATOM 1550 C C . LYS A 1 193 ? -41.482 18.307 100.589 1.00 91.19 193 LYS A C 1
ATOM 1552 O O . LYS A 1 193 ? -41.782 18.555 101.758 1.00 91.19 193 LYS A O 1
ATOM 1557 N N . LYS A 1 194 ? -42.396 17.880 99.707 1.00 87.75 194 LYS A N 1
ATOM 1558 C CA . LYS A 1 194 ? -43.790 17.579 100.076 1.00 87.75 194 LYS A CA 1
ATOM 1559 C C . LYS A 1 194 ? -43.879 16.325 100.941 1.00 87.75 194 LYS A C 1
ATOM 1561 O O . LYS A 1 194 ? -44.613 16.351 101.920 1.00 87.75 194 LYS A O 1
ATOM 1566 N N . GLU A 1 195 ? -43.115 15.283 100.633 1.00 86.06 195 GLU A N 1
ATOM 1567 C CA . GLU A 1 195 ? -43.015 14.057 101.430 1.00 86.06 195 GLU A CA 1
ATOM 1568 C C . GLU A 1 195 ? -42.462 14.344 102.827 1.00 86.06 195 GLU A C 1
ATOM 1570 O O . GLU A 1 195 ? -43.088 13.953 103.811 1.00 86.06 195 GLU A O 1
ATOM 1575 N N . GLN A 1 196 ? -41.370 15.112 102.933 1.00 89.44 196 GLN A N 1
ATOM 1576 C CA . GLN A 1 196 ? -40.828 15.584 104.214 1.00 89.44 196 GLN A CA 1
ATOM 1577 C C . GLN A 1 196 ? -41.898 16.325 105.025 1.00 89.44 196 GLN A C 1
ATOM 1579 O O . GLN A 1 196 ? -42.168 15.963 106.169 1.00 89.44 196 GLN A O 1
ATOM 1584 N N . ARG A 1 197 ? -42.598 17.288 104.414 1.00 89.25 197 ARG A N 1
ATOM 1585 C CA . ARG A 1 197 ? -43.677 18.039 105.075 1.00 89.25 197 ARG A CA 1
ATOM 1586 C C . ARG A 1 197 ? -44.873 17.162 105.466 1.00 89.25 197 ARG A C 1
ATOM 1588 O O . ARG A 1 197 ? -45.479 17.381 106.514 1.00 89.25 197 ARG A O 1
ATOM 1595 N N . CYS A 1 198 ? -45.231 16.166 104.659 1.00 84.88 198 CYS A N 1
ATOM 1596 C CA . CYS A 1 198 ? -46.250 15.176 105.014 1.00 84.88 198 CYS A CA 1
ATOM 1597 C C . CYS A 1 198 ? -45.796 14.310 106.196 1.00 84.88 198 CYS A C 1
ATOM 1599 O O . CYS A 1 198 ? -46.600 14.047 107.086 1.00 84.88 198 CYS A O 1
ATOM 1601 N N . HIS A 1 199 ? -44.518 13.933 106.257 1.00 88.62 199 HIS A N 1
ATOM 1602 C CA . HIS A 1 199 ? -43.936 13.172 107.361 1.00 88.62 199 HIS A CA 1
ATOM 1603 C C . HIS A 1 199 ? -43.851 13.991 108.664 1.00 88.62 199 HIS A C 1
ATOM 1605 O O . HIS A 1 199 ? -44.171 13.484 109.739 1.00 88.62 199 HIS A O 1
ATOM 1611 N N . GLU A 1 200 ? -43.514 15.281 108.588 1.00 89.12 200 GLU A N 1
ATOM 1612 C CA . GLU A 1 200 ? -43.600 16.234 109.708 1.00 89.12 200 GLU A CA 1
ATOM 1613 C C . GLU A 1 200 ? -45.038 16.370 110.235 1.00 89.12 200 GLU A C 1
ATOM 1615 O O . GLU A 1 200 ? -45.276 16.367 111.444 1.00 89.12 200 GLU A O 1
ATOM 1620 N N . ILE A 1 201 ? -46.026 16.455 109.337 1.00 88.06 201 ILE A N 1
ATOM 1621 C CA . ILE A 1 201 ? -47.442 16.511 109.723 1.00 88.06 201 ILE A CA 1
ATOM 1622 C C . ILE A 1 201 ? -47.888 15.175 110.331 1.00 88.06 201 ILE A C 1
ATOM 1624 O O . ILE A 1 201 ? -48.532 15.189 111.378 1.00 88.06 201 ILE A O 1
ATOM 1628 N N . GLU A 1 202 ? -47.517 14.032 109.746 1.00 86.12 202 GLU A N 1
ATOM 1629 C CA . GLU A 1 202 ? -47.800 12.708 110.311 1.00 86.12 202 GLU A CA 1
ATOM 1630 C C . GLU A 1 202 ? -47.216 12.549 111.714 1.00 86.12 202 GLU A C 1
ATOM 1632 O O . GLU A 1 202 ? -47.913 12.094 112.616 1.00 86.12 202 GLU A O 1
ATOM 1637 N N . THR A 1 203 ? -45.939 12.885 111.906 1.00 86.94 203 THR A N 1
ATOM 1638 C CA . THR A 1 203 ? -45.257 12.757 113.201 1.00 86.94 203 THR A CA 1
ATOM 1639 C C . THR A 1 203 ? -45.879 13.686 114.237 1.00 86.94 203 THR A C 1
ATOM 1641 O O . THR A 1 203 ? -46.183 13.234 115.340 1.00 86.94 203 THR A O 1
ATOM 1644 N N . ARG A 1 204 ? -46.208 14.933 113.871 1.00 88.69 204 ARG A N 1
ATOM 1645 C CA . ARG A 1 204 ? -46.970 15.844 114.740 1.00 88.69 204 ARG A CA 1
ATOM 1646 C C . ARG A 1 204 ? -48.353 15.290 115.091 1.00 88.69 204 ARG A C 1
ATOM 1648 O O . ARG A 1 204 ? -48.742 15.336 116.253 1.00 88.69 204 ARG A O 1
ATOM 1655 N N . CYS A 1 205 ? -49.086 14.739 114.125 1.00 82.31 205 CYS A N 1
ATOM 1656 C CA . CYS A 1 205 ? -50.391 14.123 114.368 1.00 82.31 205 CYS A CA 1
ATOM 1657 C C . CYS A 1 205 ? -50.286 12.844 115.211 1.00 82.31 205 CYS A C 1
ATOM 1659 O O . CYS A 1 205 ? -51.153 12.617 116.047 1.00 82.31 205 CYS A O 1
ATOM 1661 N N . LYS A 1 206 ? -49.224 12.041 115.059 1.00 87.31 206 LYS A N 1
ATOM 1662 C CA . LYS A 1 206 ? -48.926 10.879 115.915 1.00 87.31 206 LYS A CA 1
ATOM 1663 C C . LYS A 1 206 ? -48.655 11.319 117.359 1.00 87.31 206 LYS A C 1
ATOM 1665 O O . LYS A 1 206 ? -49.245 10.747 118.267 1.00 87.31 206 LYS A O 1
ATOM 1670 N N . ILE A 1 207 ? -47.860 12.373 117.571 1.00 87.25 207 ILE A N 1
ATOM 1671 C CA . ILE A 1 207 ? -47.614 12.956 118.904 1.00 87.25 207 ILE A CA 1
ATOM 1672 C C . ILE A 1 207 ? -48.926 13.458 119.524 1.00 87.25 207 ILE A C 1
ATOM 1674 O O . ILE A 1 207 ? -49.279 13.030 120.618 1.00 87.25 207 ILE A O 1
ATOM 1678 N N . GLN A 1 208 ? -49.701 14.270 118.798 1.00 85.06 208 GLN A N 1
ATOM 1679 C CA . GLN A 1 208 ? -51.006 14.761 119.264 1.00 85.06 208 GLN A CA 1
ATOM 1680 C C . GLN A 1 208 ? -52.000 13.623 119.547 1.00 85.06 208 GLN A C 1
ATOM 1682 O O . GLN A 1 208 ? -52.806 13.720 120.470 1.00 85.06 208 GLN A O 1
ATOM 1687 N N . LEU A 1 209 ? -51.950 12.530 118.779 1.00 81.25 209 LEU A N 1
ATOM 1688 C CA . LEU A 1 209 ? -52.764 11.345 119.027 1.00 81.25 209 LEU A CA 1
ATOM 1689 C C . LEU A 1 209 ? -52.341 10.633 120.318 1.00 81.25 209 LEU A C 1
ATOM 1691 O O . LEU A 1 209 ? -53.218 10.215 121.065 1.00 81.25 209 LEU A O 1
ATOM 1695 N N . GLU A 1 210 ? -51.043 10.507 120.611 1.00 82.88 210 GLU A N 1
ATOM 1696 C CA . GLU A 1 210 ? -50.565 9.932 121.878 1.00 82.88 210 GLU A CA 1
ATOM 1697 C C . GLU A 1 210 ? -50.852 10.842 123.084 1.00 82.88 210 GLU A C 1
ATOM 1699 O O . GLU A 1 210 ? -51.290 10.350 124.123 1.00 82.88 210 GLU A O 1
ATOM 1704 N N . GLU A 1 211 ? -50.729 12.165 122.942 1.00 84.38 211 GLU A N 1
ATOM 1705 C CA . GLU A 1 211 ? -51.174 13.136 123.953 1.00 84.38 211 GLU A CA 1
ATOM 1706 C C . GLU A 1 211 ? -52.673 12.972 124.249 1.00 84.38 211 GLU A C 1
ATOM 1708 O O . GLU A 1 211 ? -53.069 12.789 125.402 1.00 84.38 211 GLU A O 1
ATOM 1713 N N . LYS A 1 212 ? -53.513 12.942 123.205 1.00 79.50 212 LYS A N 1
ATOM 1714 C CA . LYS A 1 212 ? -54.965 12.753 123.343 1.00 79.50 212 LYS A CA 1
ATOM 1715 C C . LYS A 1 212 ? -55.329 11.354 123.842 1.00 79.50 212 LYS A C 1
ATOM 1717 O O . LYS A 1 212 ? -56.286 11.223 124.595 1.00 79.50 212 LYS A O 1
ATOM 1722 N N . LYS A 1 213 ? -54.572 10.305 123.501 1.00 80.56 213 LYS A N 1
ATOM 1723 C CA . LYS A 1 213 ? -54.724 8.960 124.092 1.00 80.56 213 LYS A CA 1
ATOM 1724 C C . LYS A 1 213 ? -54.367 8.953 125.576 1.00 80.56 213 LYS A C 1
ATOM 1726 O O . LYS A 1 213 ? -55.064 8.290 126.337 1.00 80.56 213 LYS A O 1
ATOM 1731 N N . SER A 1 214 ? -53.327 9.679 125.990 1.00 78.25 214 SER A N 1
ATOM 1732 C CA . SER A 1 214 ? -52.944 9.834 127.398 1.00 78.25 214 SER A CA 1
ATOM 1733 C C . SER A 1 214 ? -54.035 10.564 128.186 1.00 78.25 214 SER A C 1
ATOM 1735 O O . SER A 1 214 ? -54.485 10.064 129.213 1.00 78.25 214 SER A O 1
ATOM 1737 N N . GLU A 1 215 ? -54.561 11.667 127.650 1.00 80.25 215 GLU A N 1
ATOM 1738 C CA . GLU A 1 215 ? -55.695 12.410 128.217 1.00 80.25 215 GLU A CA 1
ATOM 1739 C C . GLU A 1 215 ? -56.974 11.550 128.274 1.00 80.25 215 GLU A C 1
ATOM 1741 O O . GLU A 1 215 ? -57.633 11.481 129.307 1.00 80.25 215 GLU A O 1
ATOM 1746 N N . ILE A 1 216 ? -57.279 10.783 127.218 1.00 75.06 216 ILE A N 1
ATOM 1747 C CA . ILE A 1 216 ? -58.362 9.782 127.219 1.00 75.06 216 ILE A CA 1
ATOM 1748 C C . ILE A 1 216 ? -58.102 8.677 128.252 1.00 75.06 216 ILE A C 1
ATOM 1750 O O . ILE A 1 216 ? -59.056 8.172 128.834 1.00 75.06 216 ILE A O 1
ATOM 1754 N N . SER A 1 217 ? -56.853 8.275 128.491 1.00 74.44 217 SER A N 1
ATOM 1755 C CA . SER A 1 217 ? -56.502 7.279 129.511 1.00 74.44 217 SER A CA 1
ATOM 1756 C C . SER A 1 217 ? -56.717 7.830 130.924 1.00 74.44 217 SER A C 1
ATOM 1758 O O . SER A 1 217 ? -57.271 7.135 131.770 1.00 74.44 217 SER A O 1
ATOM 1760 N N . GLN A 1 218 ? -56.379 9.101 131.157 1.00 74.62 218 GLN A N 1
ATOM 1761 C CA . GLN A 1 218 ? -56.642 9.810 132.414 1.00 74.62 218 GLN A CA 1
ATOM 1762 C C . GLN A 1 218 ? -58.153 9.970 132.652 1.00 74.62 218 GLN A C 1
ATOM 1764 O O . GLN A 1 218 ? -58.656 9.542 133.688 1.00 74.62 218 GLN A O 1
ATOM 1769 N N . LEU A 1 219 ? -58.910 10.435 131.653 1.00 70.62 219 LEU A N 1
ATOM 1770 C CA . LEU A 1 219 ? -60.376 10.521 131.713 1.00 70.62 219 LEU A CA 1
ATOM 1771 C C . LEU A 1 219 ? -61.048 9.143 131.855 1.00 70.62 219 LEU A C 1
ATOM 1773 O O . LEU A 1 219 ? -62.080 9.017 132.512 1.00 70.62 219 LEU A O 1
ATOM 1777 N N . LYS A 1 220 ? -60.474 8.080 131.274 1.00 68.81 220 LYS A N 1
ATOM 1778 C CA . LYS A 1 220 ? -60.930 6.694 131.482 1.00 68.81 220 LYS A CA 1
ATOM 1779 C C . LYS A 1 220 ? -60.602 6.174 132.877 1.00 68.81 220 LYS A C 1
ATOM 1781 O O . LYS A 1 220 ? -61.383 5.387 133.395 1.00 68.81 220 LYS A O 1
ATOM 1786 N N . GLU A 1 221 ? -59.500 6.595 133.486 1.00 68.25 221 GLU A N 1
ATOM 1787 C CA . GLU A 1 221 ? -59.147 6.268 134.871 1.00 68.25 221 GLU A CA 1
ATOM 1788 C C . GLU A 1 221 ? -60.068 6.990 135.871 1.00 68.25 221 GLU A C 1
ATOM 1790 O O . GLU A 1 221 ? -60.503 6.395 136.858 1.00 68.25 221 GLU A O 1
ATOM 1795 N N . GLU A 1 222 ? -60.446 8.236 135.583 1.00 62.94 222 GLU A N 1
ATOM 1796 C CA . GLU A 1 222 ? -61.468 8.977 136.331 1.00 62.94 222 GLU A CA 1
ATOM 1797 C C . GLU A 1 222 ? -62.859 8.345 136.163 1.00 62.94 222 GLU A C 1
ATOM 1799 O O . GLU A 1 222 ? -63.539 8.075 137.154 1.00 62.94 222 GLU A O 1
ATOM 1804 N N . LEU A 1 223 ? -63.249 7.981 134.935 1.00 56.59 223 LEU A N 1
ATOM 1805 C CA . LEU A 1 223 ? -64.475 7.215 134.683 1.00 56.59 223 LEU A CA 1
ATOM 1806 C C . LEU A 1 223 ? -64.437 5.816 135.315 1.00 56.59 223 LEU A C 1
ATOM 1808 O O . LEU A 1 223 ? -65.479 5.335 135.747 1.00 56.59 223 LEU A O 1
ATOM 1812 N N . ARG A 1 224 ? -63.273 5.163 135.422 1.00 55.44 224 ARG A N 1
ATOM 1813 C CA . ARG A 1 224 ? -63.120 3.870 136.112 1.00 55.44 224 ARG A CA 1
ATOM 1814 C C . ARG A 1 224 ? -63.395 4.014 137.608 1.00 55.44 224 ARG A C 1
ATOM 1816 O O . ARG A 1 224 ? -64.133 3.205 138.158 1.00 55.44 224 ARG A O 1
ATOM 1823 N N . LYS A 1 225 ? -62.900 5.087 138.233 1.00 55.03 225 LYS A N 1
ATOM 1824 C CA . LYS A 1 225 ? -63.197 5.440 139.635 1.00 55.03 225 LYS A CA 1
ATOM 1825 C C . LYS A 1 225 ? -64.648 5.886 139.861 1.00 55.03 225 LYS A C 1
ATOM 1827 O O . LYS A 1 225 ? -65.129 5.807 140.985 1.00 55.03 225 LYS A O 1
ATOM 1832 N N . ALA A 1 226 ? -65.357 6.302 138.810 1.00 47.19 226 ALA A N 1
ATOM 1833 C CA . ALA A 1 226 ? -66.771 6.680 138.862 1.00 47.19 226 ALA A CA 1
ATOM 1834 C C . ALA A 1 226 ? -67.758 5.552 138.481 1.00 47.19 226 ALA A C 1
ATOM 1836 O O . ALA A 1 226 ? -68.968 5.769 138.540 1.00 47.19 226 ALA A O 1
ATOM 1837 N N . ARG A 1 227 ? -67.281 4.362 138.072 1.00 45.56 227 ARG A N 1
ATOM 1838 C CA . ARG A 1 227 ? -68.125 3.290 137.495 1.00 45.56 227 ARG A CA 1
ATOM 1839 C C . ARG A 1 227 ? -68.168 1.990 138.305 1.00 45.56 227 ARG A C 1
ATOM 1841 O O . ARG A 1 227 ? -68.740 1.007 137.845 1.00 45.56 227 ARG A O 1
ATOM 1848 N N . GLU A 1 228 ? -67.678 1.996 139.544 1.00 40.12 228 GLU A N 1
ATOM 1849 C CA . GLU A 1 228 ? -67.985 0.956 140.545 1.00 40.12 228 GLU A CA 1
ATOM 1850 C C . GLU A 1 228 ? -69.359 1.200 141.207 1.00 40.12 228 GLU A C 1
ATOM 1852 O O . GLU A 1 228 ? -69.529 1.205 142.424 1.00 40.12 228 GLU A O 1
ATOM 1857 N N . SER A 1 229 ? -70.376 1.406 140.366 1.00 33.47 229 SER A N 1
ATOM 1858 C CA . SER A 1 229 ? -71.789 1.336 140.728 1.00 33.47 229 SER A CA 1
ATOM 1859 C C . SER A 1 229 ? -72.623 1.065 139.469 1.00 33.47 229 SER A C 1
ATOM 1861 O O . SER A 1 229 ? -72.351 1.636 138.418 1.00 33.47 229 SER A O 1
ATOM 1863 N N . TYR A 1 230 ? -73.647 0.215 139.598 1.00 31.02 230 TYR A N 1
ATOM 1864 C CA . TYR A 1 230 ? -74.623 -0.185 138.563 1.00 31.02 230 TYR A CA 1
ATOM 1865 C C . TYR A 1 230 ? -74.162 -1.086 137.391 1.00 31.02 230 TYR A C 1
ATOM 1867 O O . TYR A 1 230 ? -73.788 -0.651 136.308 1.00 31.02 230 TYR A O 1
ATOM 1875 N N . HIS A 1 231 ? -74.307 -2.394 137.629 1.00 30.05 231 HIS A N 1
ATOM 1876 C CA . HIS A 1 231 ? -75.222 -3.312 136.919 1.00 30.05 231 HIS A CA 1
ATOM 1877 C C . HIS A 1 231 ? -75.604 -3.044 135.435 1.00 30.05 231 HIS A C 1
ATOM 1879 O O . HIS A 1 231 ? -76.334 -2.104 135.139 1.00 30.05 231 HIS A O 1
ATOM 1885 N N . GLY A 1 232 ? -75.357 -4.046 134.574 1.00 28.50 232 GLY A N 1
ATOM 1886 C CA . GLY A 1 232 ? -76.476 -4.771 133.942 1.00 28.50 232 GLY A CA 1
ATOM 1887 C C . GLY A 1 232 ? -76.678 -4.740 132.411 1.00 28.50 232 GLY A C 1
ATOM 1888 O O . GLY A 1 232 ? -76.704 -3.685 131.790 1.00 28.50 232 GLY A O 1
ATOM 1889 N N . ILE A 1 233 ? -77.037 -5.932 131.899 1.00 32.06 233 ILE A N 1
ATOM 1890 C CA . ILE A 1 233 ? -77.856 -6.254 130.701 1.00 32.06 233 ILE A CA 1
ATOM 1891 C C . ILE A 1 233 ? -77.122 -6.633 129.387 1.00 32.06 233 ILE A C 1
ATOM 1893 O O . ILE A 1 233 ? -76.052 -6.143 129.043 1.00 32.06 233 ILE A O 1
ATOM 1897 N N . THR A 1 234 ? -77.740 -7.610 128.710 1.00 34.47 234 THR A N 1
ATOM 1898 C CA . THR A 1 234 ? -77.268 -8.585 127.706 1.00 34.47 234 THR A CA 1
ATOM 1899 C C . THR A 1 234 ? -78.196 -8.648 126.480 1.00 34.47 234 THR A C 1
ATOM 1901 O O . THR A 1 234 ? -79.374 -8.336 126.637 1.00 34.47 234 THR A O 1
ATOM 1904 N N . ALA A 1 235 ? -77.709 -9.156 125.334 1.00 30.42 235 ALA A N 1
ATOM 1905 C CA . ALA A 1 235 ? -78.383 -10.060 124.357 1.00 30.42 235 ALA A CA 1
ATOM 1906 C C . ALA A 1 235 ? -77.563 -10.067 123.038 1.00 30.42 235 ALA A C 1
ATOM 1908 O O . ALA A 1 235 ? -77.251 -8.998 122.522 1.00 30.42 235 ALA A O 1
ATOM 1909 N N . ASP A 1 236 ? -76.971 -11.175 122.575 1.00 30.28 236 ASP A N 1
ATOM 1910 C CA . ASP A 1 236 ? -77.569 -12.329 121.856 1.00 30.28 236 ASP A CA 1
ATOM 1911 C C . ASP A 1 236 ? -78.238 -11.952 120.515 1.00 30.28 236 ASP A C 1
ATOM 1913 O O . ASP A 1 236 ? -79.217 -11.216 120.497 1.00 30.28 236 ASP A O 1
ATOM 1917 N N . THR A 1 237 ? -77.572 -12.174 119.367 1.00 34.09 237 THR A N 1
ATOM 1918 C CA . THR A 1 237 ? -77.465 -13.413 118.534 1.00 34.09 237 THR A CA 1
ATOM 1919 C C . THR A 1 237 ? -78.726 -13.761 117.733 1.00 34.09 237 THR A C 1
ATOM 1921 O O . THR A 1 237 ? -79.807 -13.757 118.302 1.00 34.09 237 THR A O 1
ATOM 1924 N N . ILE A 1 238 ? -78.572 -14.101 116.430 1.00 31.03 238 ILE A N 1
ATOM 1925 C CA . ILE A 1 238 ? -79.417 -15.035 115.633 1.00 31.03 238 ILE A CA 1
ATOM 1926 C C . ILE A 1 238 ? -78.913 -15.195 114.162 1.00 31.03 238 ILE A C 1
ATOM 1928 O O . ILE A 1 238 ? -78.346 -14.255 113.617 1.00 31.03 238 ILE A O 1
ATOM 1932 N N . GLU A 1 239 ? -79.090 -16.408 113.590 1.00 30.22 239 GLU A N 1
ATOM 1933 C CA . GLU A 1 239 ? -79.132 -16.847 112.152 1.00 30.22 239 GLU A CA 1
ATOM 1934 C C . GLU A 1 239 ? -78.069 -16.356 111.126 1.00 30.22 239 GLU A C 1
ATOM 1936 O O . GLU A 1 239 ? -77.856 -15.167 110.939 1.00 30.22 239 GLU A O 1
ATOM 1941 N N . LYS A 1 240 ? -77.331 -17.175 110.345 1.00 33.03 240 LYS A N 1
ATOM 1942 C CA . LYS A 1 240 ? -77.274 -18.636 110.047 1.00 33.03 240 LYS A CA 1
ATOM 1943 C C . LYS A 1 240 ? -78.449 -19.275 109.268 1.00 33.03 240 LYS A C 1
ATOM 1945 O O . LYS A 1 240 ? -79.586 -18.987 109.591 1.00 33.03 240 LYS A O 1
ATOM 1950 N N . ILE A 1 241 ? -78.108 -20.276 108.410 1.00 33.38 241 ILE A N 1
ATOM 1951 C CA . ILE A 1 241 ? -78.968 -21.300 107.717 1.00 33.38 241 ILE A CA 1
ATOM 1952 C C . ILE A 1 241 ? -79.670 -20.774 106.421 1.00 33.38 241 ILE A C 1
ATOM 1954 O O . ILE A 1 241 ? -80.108 -19.636 106.424 1.00 33.38 241 ILE A O 1
ATOM 1958 N N . PHE A 1 242 ? -79.781 -21.455 105.248 1.00 26.73 242 PHE A N 1
ATOM 1959 C CA . PHE A 1 242 ? -79.354 -22.791 104.721 1.00 26.73 242 PHE A CA 1
ATOM 1960 C C . PHE A 1 242 ? -79.046 -22.751 103.159 1.00 26.73 242 PHE A C 1
ATOM 1962 O O . PHE A 1 242 ? -78.841 -21.641 102.671 1.00 26.73 242 PHE A O 1
ATOM 1969 N N .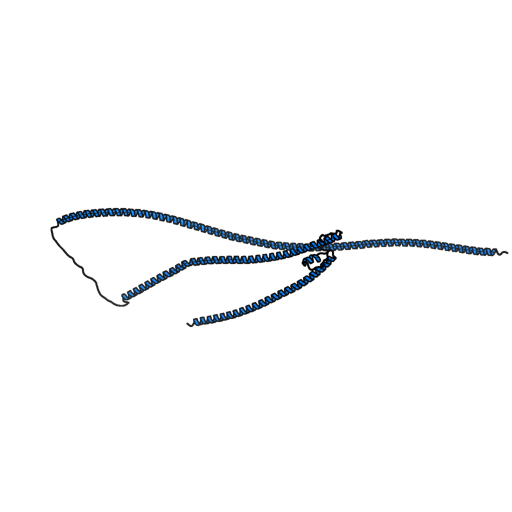 PRO A 1 243 ? -78.911 -23.860 102.358 1.00 38.25 243 PRO A N 1
ATOM 1970 C CA . PRO A 1 243 ? -78.148 -23.888 101.082 1.00 38.25 243 PRO A CA 1
ATOM 1971 C C . PRO A 1 243 ? -78.902 -24.388 99.805 1.00 38.25 243 PRO A C 1
ATOM 1973 O O . PRO A 1 243 ? -80.095 -24.653 99.842 1.00 38.25 243 PRO A O 1
ATOM 1976 N N . VAL A 1 244 ? -78.145 -24.568 98.702 1.00 28.22 244 VAL A N 1
ATOM 1977 C CA . VAL A 1 244 ? -78.317 -25.491 97.537 1.00 28.22 244 VAL A CA 1
ATOM 1978 C C . VAL A 1 244 ? -79.745 -25.879 97.100 1.00 28.22 244 VAL A C 1
ATOM 1980 O O . VAL A 1 244 ? -80.417 -26.685 97.739 1.00 28.22 244 VAL A O 1
ATOM 1983 N N . ALA A 1 245 ? -80.121 -25.459 95.885 1.00 27.27 245 ALA A N 1
ATOM 1984 C CA . ALA A 1 245 ? -81.260 -26.002 95.140 1.00 27.27 245 ALA A CA 1
ATOM 1985 C C . ALA A 1 245 ? -80.828 -27.145 94.197 1.00 27.27 245 ALA A C 1
ATOM 1987 O O . ALA A 1 245 ? -79.862 -27.001 93.447 1.00 27.27 245 ALA A O 1
ATOM 1988 N N . ALA A 1 246 ? -81.570 -28.256 94.195 1.00 28.36 246 ALA A N 1
ATOM 1989 C CA . ALA A 1 246 ? -81.363 -29.400 93.305 1.00 28.36 246 ALA A CA 1
ATOM 1990 C C . ALA A 1 246 ? -82.690 -29.846 92.660 1.00 28.36 246 ALA A C 1
ATOM 1992 O O . ALA A 1 246 ? -83.679 -29.990 93.372 1.00 28.36 246 ALA A O 1
ATOM 1993 N N . ALA A 1 247 ? -82.659 -30.127 91.344 1.00 30.78 247 ALA A N 1
ATOM 1994 C CA . ALA A 1 247 ? -83.778 -30.568 90.484 1.00 30.78 247 ALA A CA 1
ATOM 1995 C C . ALA A 1 247 ? -84.972 -29.575 90.413 1.00 30.78 247 ALA A C 1
ATOM 1997 O O . ALA A 1 247 ? -85.299 -28.890 91.367 1.00 30.78 247 ALA A O 1
ATOM 1998 N N . THR A 1 248 ? -85.705 -29.383 89.314 1.00 31.05 248 THR A N 1
ATOM 1999 C CA . THR A 1 248 ? -86.161 -30.262 88.212 1.00 31.05 248 THR A CA 1
ATOM 2000 C C . THR A 1 248 ? -86.478 -29.302 87.027 1.00 31.05 248 THR A C 1
ATOM 2002 O O . THR A 1 248 ? -86.741 -28.132 87.275 1.00 31.05 248 THR A O 1
ATOM 2005 N N . SER A 1 249 ? -86.457 -29.619 85.727 1.00 29.50 249 SER A N 1
ATOM 2006 C CA . SER A 1 249 ? -87.168 -30.700 85.037 1.00 29.50 249 SER A CA 1
ATOM 2007 C C . SER A 1 249 ? -86.737 -30.827 83.565 1.00 29.50 249 SER A C 1
ATOM 2009 O O . SER A 1 249 ? -86.274 -29.863 82.961 1.00 29.50 249 SER A O 1
ATOM 2011 N N . LYS A 1 250 ? -86.960 -32.004 82.966 1.00 35.50 250 LYS A N 1
ATOM 2012 C CA . LYS A 1 250 ? -86.864 -32.229 81.514 1.00 35.50 250 LYS A CA 1
ATOM 2013 C C . LYS A 1 250 ? -88.160 -31.801 80.819 1.00 35.50 250 LYS A C 1
ATOM 2015 O O . LYS A 1 250 ? -89.230 -32.237 81.231 1.00 35.50 250 LYS A O 1
ATOM 2020 N N . VAL A 1 251 ? -88.048 -31.127 79.674 1.00 37.84 251 VAL A N 1
ATOM 2021 C CA . VAL A 1 251 ? -89.032 -31.224 78.580 1.00 37.84 251 VAL A CA 1
ATOM 2022 C C . VAL A 1 251 ? -88.263 -31.398 77.270 1.00 37.84 251 VAL A C 1
ATOM 2024 O O . VAL A 1 251 ? -87.435 -30.568 76.912 1.00 37.84 251 VAL A O 1
ATOM 2027 N N . LEU A 1 252 ? -88.516 -32.510 76.580 1.00 38.62 252 LEU A N 1
ATOM 2028 C CA . LEU A 1 252 ? -88.002 -32.819 75.244 1.00 38.62 252 LEU A CA 1
ATOM 2029 C C . LEU A 1 252 ? -89.064 -32.458 74.202 1.00 38.62 252 LEU A C 1
ATOM 2031 O O . LEU A 1 252 ? -90.168 -32.987 74.321 1.00 38.62 252 LEU A O 1
ATOM 2035 N N . HIS A 1 253 ? -88.699 -31.747 73.127 1.00 37.19 253 HIS A N 1
ATOM 2036 C CA . HIS A 1 253 ? -88.710 -32.366 71.788 1.00 37.19 253 HIS A CA 1
ATOM 2037 C C . HIS A 1 253 ? -88.063 -31.532 70.666 1.00 37.19 253 HIS A C 1
ATOM 2039 O O . HIS A 1 253 ? -88.030 -30.309 70.720 1.00 37.19 253 HIS A O 1
ATOM 2045 N N . SER A 1 254 ? -87.641 -32.272 69.629 1.00 47.31 254 SER A N 1
ATOM 2046 C CA . SER A 1 254 ? -87.318 -31.873 68.243 1.00 47.31 254 SER A CA 1
ATOM 2047 C C . SER A 1 254 ? -86.183 -30.865 67.984 1.00 47.31 254 SER A C 1
ATOM 2049 O O . SER A 1 254 ? -86.345 -29.673 68.209 1.00 47.31 254 SER A O 1
ATOM 2051 N N . GLY A 1 255 ? -85.111 -31.353 67.333 1.00 49.28 255 GLY A N 1
ATOM 2052 C CA . GLY A 1 255 ? -84.120 -30.529 66.615 1.00 49.28 255 GLY A CA 1
ATOM 2053 C C . GLY A 1 255 ? -82.726 -30.453 67.249 1.00 49.28 255 GLY A C 1
ATOM 2054 O O . GLY A 1 255 ? -82.270 -29.349 67.519 1.00 49.28 255 GLY A O 1
ATOM 2055 N N . MET A 1 256 ? -82.065 -31.606 67.462 1.00 57.03 256 MET A N 1
ATOM 2056 C CA . MET A 1 256 ? -80.928 -31.788 68.394 1.00 57.03 256 MET A CA 1
ATOM 2057 C C . MET A 1 256 ? -81.294 -31.398 69.837 1.00 57.03 256 MET A C 1
ATOM 2059 O O . MET A 1 256 ? -82.104 -30.508 70.091 1.00 57.03 256 MET A O 1
ATOM 2063 N N . THR A 1 257 ? -80.724 -32.068 70.837 1.00 63.69 257 THR A N 1
ATOM 2064 C CA . THR A 1 257 ? -80.782 -31.502 72.191 1.00 63.69 257 THR A CA 1
ATOM 2065 C C . THR A 1 257 ? -79.941 -30.227 72.220 1.00 63.69 257 THR A C 1
ATOM 2067 O O . THR A 1 257 ? -78.928 -30.131 71.528 1.00 63.69 257 THR A O 1
ATOM 2070 N N . LEU A 1 258 ? -80.331 -29.238 73.034 1.00 62.09 258 LEU A N 1
ATOM 2071 C CA . LEU A 1 258 ? -79.580 -27.980 73.155 1.00 62.09 258 LEU A CA 1
ATOM 2072 C C . LEU A 1 258 ? -78.091 -28.237 73.449 1.00 62.09 258 LEU A C 1
ATOM 2074 O O . LEU A 1 258 ? -77.237 -27.511 72.962 1.00 62.09 258 LEU A O 1
ATOM 2078 N N . THR A 1 259 ? -77.787 -29.301 74.197 1.00 77.00 259 THR A N 1
ATOM 2079 C CA . THR A 1 259 ? -76.429 -29.748 74.525 1.00 77.00 259 THR A CA 1
ATOM 2080 C C . THR A 1 259 ? -75.675 -30.335 73.326 1.00 77.00 259 THR A C 1
ATOM 2082 O O . THR A 1 259 ? -74.492 -30.052 73.186 1.00 77.00 259 THR A O 1
ATOM 2085 N N . GLU A 1 260 ? -76.329 -31.100 72.444 1.00 75.69 260 GLU A N 1
ATOM 2086 C CA . GLU A 1 260 ? -75.727 -31.599 71.193 1.00 75.69 260 GLU A CA 1
ATOM 2087 C C . GLU A 1 260 ? -75.490 -30.466 70.191 1.00 75.69 260 GLU A C 1
ATOM 2089 O O . GLU A 1 260 ? -74.420 -30.394 69.597 1.00 75.69 260 GLU A O 1
ATOM 2094 N N . LEU A 1 261 ? -76.443 -29.538 70.051 1.00 75.50 261 LEU A N 1
ATOM 2095 C CA . LEU A 1 261 ? -76.277 -28.370 69.182 1.00 75.50 261 LEU A CA 1
ATOM 2096 C C . LEU A 1 261 ? -75.168 -27.444 69.707 1.00 75.50 261 LEU A C 1
ATOM 2098 O O . LEU A 1 261 ? -74.382 -26.921 68.925 1.00 75.50 261 LEU A O 1
ATOM 2102 N N . TYR A 1 262 ? -75.039 -27.304 71.031 1.00 82.62 262 TYR A N 1
ATOM 2103 C CA . TYR A 1 262 ? -73.918 -26.594 71.650 1.00 82.62 262 TYR A CA 1
ATOM 2104 C C . TYR A 1 262 ? -72.586 -27.333 71.452 1.00 82.62 262 TYR A C 1
ATOM 2106 O O . TYR A 1 262 ? -71.583 -26.689 71.162 1.00 82.62 262 TYR A O 1
ATOM 2114 N N . ALA A 1 263 ? -72.562 -28.666 71.561 1.00 85.88 263 ALA A N 1
ATOM 2115 C CA . ALA A 1 263 ? -71.366 -29.471 71.312 1.00 85.88 263 ALA A CA 1
ATOM 2116 C C . ALA A 1 263 ? -70.903 -29.373 69.849 1.00 85.88 263 ALA A C 1
ATOM 2118 O O . ALA A 1 263 ? -69.713 -29.199 69.605 1.00 85.88 263 ALA A O 1
ATOM 2119 N N . GLU A 1 264 ? -71.826 -29.398 68.886 1.00 84.19 264 GLU A N 1
ATOM 2120 C CA . GLU A 1 264 ? -71.509 -29.236 67.464 1.00 84.19 264 GLU A CA 1
ATOM 2121 C C . GLU A 1 264 ? -71.101 -27.791 67.128 1.00 84.19 264 GLU A C 1
ATOM 2123 O O . GLU A 1 264 ? -70.157 -27.580 66.369 1.00 84.19 264 GLU A O 1
ATOM 2128 N N . CYS A 1 265 ? -71.718 -26.779 67.753 1.00 84.56 265 CYS A N 1
ATOM 2129 C CA . CYS A 1 265 ? -71.235 -25.398 67.670 1.00 84.56 265 CYS A CA 1
ATOM 2130 C C . CYS A 1 265 ? -69.822 -25.239 68.252 1.00 84.56 265 CYS A C 1
ATOM 2132 O O . CYS A 1 265 ? -69.016 -24.529 67.659 1.00 84.56 265 CYS A O 1
ATOM 2134 N N . VAL A 1 266 ? -69.498 -25.896 69.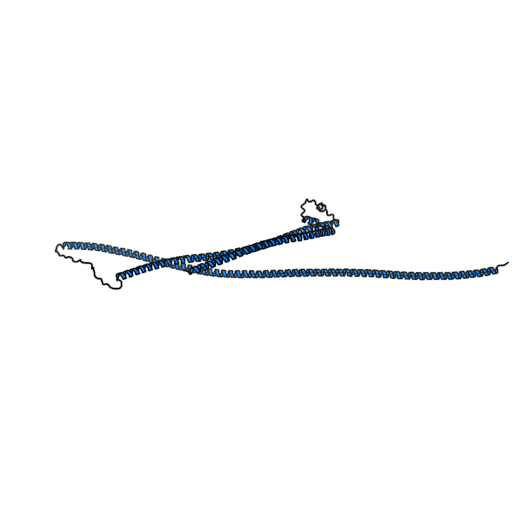372 1.00 91.44 266 VAL A N 1
ATOM 2135 C CA . VAL A 1 266 ? -68.139 -25.904 69.941 1.00 91.44 266 VAL A CA 1
ATOM 2136 C C . VAL A 1 266 ? -67.167 -26.628 69.006 1.00 91.44 266 VAL A C 1
ATOM 2138 O O . VAL A 1 266 ? -66.115 -26.074 68.709 1.00 91.44 266 VAL A O 1
ATOM 2141 N N . ARG A 1 267 ? -67.541 -27.785 68.447 1.00 91.06 267 ARG A N 1
ATOM 2142 C CA . ARG A 1 267 ? -66.721 -28.524 67.473 1.00 91.06 267 ARG A CA 1
ATOM 2143 C C . ARG A 1 267 ? -66.409 -27.678 66.234 1.00 91.06 267 ARG A C 1
ATOM 2145 O O . ARG A 1 267 ? -65.253 -27.570 65.842 1.00 91.06 267 ARG A O 1
ATOM 2152 N N . LEU A 1 268 ? -67.415 -27.021 65.652 1.00 89.94 268 LEU A N 1
ATOM 2153 C CA . LEU A 1 268 ? -67.242 -26.115 64.509 1.00 89.94 268 LEU A CA 1
ATOM 2154 C C . LEU A 1 268 ? -66.451 -24.846 64.876 1.00 89.94 268 LEU A C 1
ATOM 2156 O O . LEU A 1 268 ? -65.721 -24.318 64.040 1.00 89.94 268 LEU A O 1
ATOM 2160 N N . GLN A 1 269 ? -66.562 -24.354 66.114 1.00 92.81 269 GLN A N 1
ATOM 2161 C CA . GLN A 1 269 ? -65.760 -23.239 66.629 1.00 92.81 269 GLN A CA 1
ATOM 2162 C C . GLN A 1 269 ? -64.279 -23.636 66.766 1.00 92.81 269 GLN A C 1
ATOM 2164 O O . GLN A 1 269 ? -63.410 -22.857 66.376 1.00 92.81 269 GLN A O 1
ATOM 2169 N N . GLU A 1 270 ? -63.989 -24.833 67.283 1.00 93.25 270 GLU A N 1
ATOM 2170 C CA . GLU A 1 270 ? -62.641 -25.408 67.401 1.00 93.25 270 GLU A CA 1
ATOM 2171 C C . GLU A 1 270 ? -62.024 -25.677 66.021 1.00 93.25 270 GLU A C 1
ATOM 2173 O O . GLU A 1 270 ? -60.897 -25.263 65.759 1.00 93.25 270 GLU A O 1
ATOM 2178 N N . GLU A 1 271 ? -62.785 -26.276 65.103 1.00 92.25 271 GLU A N 1
ATOM 2179 C CA . GLU A 1 271 ? -62.382 -26.547 63.717 1.00 92.25 271 GLU A CA 1
ATOM 2180 C C . GLU A 1 271 ? -62.124 -25.236 62.944 1.00 92.25 271 GLU A C 1
ATOM 2182 O O . GLU A 1 271 ? -61.104 -25.092 62.270 1.00 92.25 271 GLU A O 1
ATOM 2187 N N . LEU A 1 272 ? -62.960 -24.205 63.134 1.00 92.56 272 LEU A N 1
ATOM 2188 C CA . LEU A 1 272 ? -62.719 -22.857 62.601 1.00 92.56 272 LEU A CA 1
ATOM 2189 C C . LEU A 1 272 ? -61.503 -22.170 63.247 1.00 92.56 272 LEU A C 1
ATOM 2191 O O . LEU A 1 272 ? -60.820 -21.391 62.579 1.00 92.56 272 LEU A O 1
ATOM 2195 N N . GLN A 1 273 ? -61.216 -22.416 64.530 1.00 94.50 273 GLN A N 1
ATOM 2196 C CA . GLN A 1 273 ? -60.005 -21.912 65.185 1.00 94.50 273 GLN A CA 1
ATOM 2197 C C . GLN A 1 273 ? -58.745 -22.613 64.661 1.00 94.50 273 GLN A C 1
ATOM 2199 O O . GLN A 1 273 ? -57.768 -21.921 64.376 1.00 94.50 273 GLN A O 1
ATOM 2204 N N . GLN A 1 274 ? -58.778 -23.933 64.454 1.00 95.44 274 GLN A N 1
ATOM 2205 C CA . GLN A 1 274 ? -57.701 -24.685 63.803 1.00 95.44 274 GLN A CA 1
ATOM 2206 C C . GLN A 1 274 ? -57.461 -24.182 62.379 1.00 95.44 274 GLN A C 1
ATOM 2208 O O . GLN A 1 274 ? -56.341 -23.797 62.058 1.00 95.44 274 GLN A O 1
ATOM 2213 N N . GLN A 1 275 ? -58.509 -24.055 61.560 1.00 93.31 275 GLN A N 1
ATOM 2214 C CA . GLN A 1 275 ? -58.387 -23.531 60.197 1.00 93.31 275 GLN A CA 1
ATOM 2215 C C . GLN A 1 275 ? -57.860 -22.088 60.161 1.00 93.31 275 GLN A C 1
ATOM 2217 O O . GLN A 1 275 ? -57.041 -21.746 59.309 1.00 93.31 275 GLN A O 1
ATOM 2222 N N . LYS A 1 276 ? -58.247 -21.229 61.115 1.00 95.38 276 LYS A N 1
ATOM 2223 C CA . LYS A 1 276 ? -57.644 -19.891 61.261 1.00 95.38 276 LYS A CA 1
ATOM 2224 C C . LYS A 1 276 ? -56.166 -19.965 61.649 1.00 95.38 276 LYS A C 1
ATOM 2226 O O . LYS A 1 276 ? -55.373 -19.217 61.085 1.00 95.38 276 LYS A O 1
ATOM 2231 N N . PHE A 1 277 ? -55.791 -20.852 62.568 1.00 96.06 277 PHE A N 1
ATOM 2232 C CA . PHE A 1 277 ? -54.404 -21.046 62.993 1.00 96.06 277 PHE A CA 1
ATOM 2233 C C . PHE A 1 277 ? -53.520 -21.560 61.843 1.00 96.06 277 PHE A C 1
ATOM 2235 O O . PHE A 1 277 ? -52.471 -20.974 61.565 1.00 96.06 277 PHE A O 1
ATOM 2242 N N . GLU A 1 278 ? -53.977 -22.572 61.104 1.00 95.94 278 GLU A N 1
ATOM 2243 C CA . GLU A 1 278 ? -53.327 -23.082 59.890 1.00 95.94 278 GLU A CA 1
ATOM 2244 C C . GLU A 1 278 ? -53.175 -21.987 58.831 1.00 95.94 278 GLU A C 1
ATOM 2246 O O . GLU A 1 278 ? -52.078 -21.773 58.317 1.00 95.94 278 GLU A O 1
ATOM 2251 N N . ASN A 1 279 ? -54.231 -21.209 58.574 1.00 94.38 279 ASN A N 1
ATOM 2252 C CA . ASN A 1 279 ? -54.189 -20.089 57.634 1.00 94.38 279 ASN A CA 1
ATOM 2253 C C . ASN A 1 279 ? -53.190 -18.998 58.078 1.00 94.38 279 ASN A C 1
ATOM 2255 O O . ASN A 1 279 ? -52.464 -18.453 57.243 1.00 94.38 279 ASN A O 1
ATOM 2259 N N . THR A 1 280 ? -53.070 -18.714 59.383 1.00 96.44 280 THR A N 1
ATOM 2260 C CA . THR A 1 280 ? -52.031 -17.800 59.894 1.00 96.44 280 THR A CA 1
ATOM 2261 C C . THR A 1 280 ? -50.613 -18.366 59.773 1.00 96.44 280 THR A C 1
ATOM 2263 O O . THR A 1 280 ? -49.698 -17.605 59.457 1.00 96.44 280 THR A O 1
ATOM 2266 N N . ASN A 1 281 ? -50.417 -19.678 59.948 1.00 97.12 281 ASN A N 1
ATOM 2267 C CA . ASN A 1 281 ? -49.116 -20.327 59.755 1.00 97.12 281 ASN A CA 1
ATOM 2268 C C . ASN A 1 281 ? -48.696 -20.343 58.280 1.00 97.12 281 ASN A C 1
ATOM 2270 O O . ASN A 1 281 ? -47.583 -19.922 57.972 1.00 97.12 281 ASN A O 1
ATOM 2274 N N . LEU A 1 282 ? -49.598 -20.715 57.368 1.00 96.31 282 LEU A N 1
ATOM 2275 C CA . LEU A 1 282 ? -49.357 -20.660 55.923 1.00 96.31 282 LEU A CA 1
ATOM 2276 C C . LEU A 1 282 ? -49.041 -19.232 55.457 1.00 96.31 282 LEU A C 1
ATOM 2278 O O . LEU A 1 282 ? -48.097 -19.023 54.701 1.00 96.31 282 LEU A O 1
ATOM 2282 N N . ASN A 1 283 ? -49.764 -18.222 55.958 1.00 96.69 283 ASN A N 1
ATOM 2283 C CA . ASN A 1 283 ? -49.445 -16.819 55.676 1.00 96.69 283 ASN A CA 1
ATOM 2284 C C . ASN A 1 283 ? -48.075 -16.389 56.224 1.00 96.69 283 ASN A C 1
ATOM 2286 O O . ASN A 1 283 ? -47.412 -15.556 55.606 1.00 96.69 283 ASN A O 1
ATOM 2290 N N . ARG A 1 284 ? -47.641 -16.918 57.376 1.00 97.44 284 ARG A N 1
ATOM 2291 C CA . ARG A 1 284 ? -46.302 -16.657 57.931 1.00 97.44 284 ARG A CA 1
ATOM 2292 C C . ARG A 1 284 ? -45.216 -17.263 57.039 1.00 97.44 284 ARG A C 1
ATOM 2294 O O . ARG A 1 284 ? -44.246 -16.578 56.734 1.00 97.44 284 ARG A O 1
ATOM 2301 N N . GLU A 1 285 ? -45.391 -18.505 56.601 1.00 97.69 285 GLU A N 1
ATOM 2302 C CA . GLU A 1 285 ? -44.434 -19.212 55.737 1.00 97.69 285 GLU A CA 1
ATOM 2303 C C . GLU A 1 285 ? -44.355 -18.592 54.342 1.00 97.69 285 GLU A C 1
ATOM 2305 O O . GLU A 1 285 ? -43.264 -18.337 53.842 1.00 97.69 285 GLU A O 1
ATOM 2310 N N . LEU A 1 286 ? -45.494 -18.233 53.748 1.00 97.19 286 LEU A N 1
ATOM 2311 C CA . LEU A 1 286 ? -45.529 -17.575 52.443 1.00 97.19 286 LEU A CA 1
ATOM 2312 C C . LEU A 1 286 ? -44.884 -16.177 52.486 1.00 97.19 286 LEU A C 1
ATOM 2314 O O . LEU A 1 286 ? -44.149 -15.817 51.570 1.00 97.19 286 LEU A O 1
ATOM 2318 N N . LYS A 1 287 ? -45.068 -15.416 53.576 1.00 97.25 287 LYS A N 1
ATOM 2319 C CA . LYS A 1 287 ? -44.331 -14.158 53.809 1.00 97.25 287 LYS A CA 1
ATOM 2320 C C . LYS A 1 287 ? -42.829 -14.376 53.983 1.00 97.25 287 LYS A C 1
ATOM 2322 O O . LYS A 1 287 ? -42.055 -13.552 53.508 1.00 97.25 287 LYS A O 1
ATOM 2327 N N . GLN A 1 288 ? -42.418 -15.460 54.638 1.00 97.50 288 GLN A N 1
ATOM 2328 C CA . GLN A 1 288 ? -41.004 -15.801 54.777 1.00 97.50 288 GLN A CA 1
ATOM 2329 C C . GLN A 1 288 ? -40.380 -16.114 53.407 1.00 97.50 288 GLN A C 1
ATOM 2331 O O . GLN A 1 288 ? -39.350 -15.539 53.073 1.00 97.50 288 GLN A O 1
ATOM 2336 N N . ILE A 1 289 ? -41.044 -16.922 52.573 1.00 97.62 289 ILE A N 1
ATOM 2337 C CA . ILE A 1 289 ? -40.594 -17.222 51.202 1.00 97.62 289 ILE A CA 1
ATOM 2338 C C . ILE A 1 289 ? -40.495 -15.943 50.355 1.00 97.62 289 ILE A C 1
ATOM 2340 O O . ILE A 1 289 ? -39.512 -15.762 49.641 1.00 97.62 289 ILE A O 1
ATOM 2344 N N . ILE A 1 290 ? -41.471 -15.031 50.451 1.00 97.50 290 ILE A N 1
ATOM 2345 C CA . ILE A 1 290 ? -41.412 -13.729 49.762 1.00 97.50 290 ILE A CA 1
ATOM 2346 C C . ILE A 1 290 ? -40.202 -12.918 50.239 1.00 97.50 290 ILE A C 1
ATOM 2348 O O . ILE A 1 290 ? -39.426 -12.464 49.406 1.00 97.50 290 ILE A O 1
ATOM 2352 N N . SER A 1 291 ? -39.988 -12.807 51.553 1.00 96.56 291 SER A N 1
ATOM 2353 C CA . SER A 1 291 ? -38.833 -12.111 52.140 1.00 96.56 291 SER A CA 1
ATOM 2354 C C . SER A 1 291 ? -37.494 -12.702 51.675 1.00 96.56 291 SER A C 1
ATOM 2356 O O . SER A 1 291 ? -36.559 -11.962 51.379 1.00 96.56 291 SER A O 1
ATOM 2358 N N . GLU A 1 292 ? -37.387 -14.029 51.580 1.00 97.19 292 GLU A N 1
ATOM 2359 C CA . GLU A 1 292 ? -36.192 -14.713 51.071 1.00 97.19 292 GLU A CA 1
ATOM 2360 C C . GLU A 1 292 ? -35.975 -14.436 49.569 1.00 97.19 292 GLU A C 1
ATOM 2362 O O . GLU A 1 292 ? -34.847 -14.172 49.148 1.00 97.19 292 GLU A O 1
ATOM 2367 N N . ILE A 1 293 ? -37.037 -14.415 48.753 1.00 96.69 293 ILE A N 1
ATOM 2368 C CA . ILE A 1 293 ? -36.964 -14.042 47.328 1.00 96.69 293 ILE A CA 1
ATOM 2369 C C . ILE A 1 293 ? -36.562 -12.568 47.163 1.00 96.69 293 ILE A C 1
ATOM 2371 O O . ILE A 1 293 ? -35.698 -12.258 46.337 1.00 96.69 293 ILE A O 1
ATOM 2375 N N . GLU A 1 294 ? -37.143 -11.662 47.949 1.00 95.00 294 GLU A N 1
ATOM 2376 C CA . GLU A 1 294 ? -36.817 -10.231 47.954 1.00 95.00 294 GLU A CA 1
ATOM 2377 C C . GLU A 1 294 ? -35.354 -9.983 48.360 1.00 95.00 294 GLU A C 1
ATOM 2379 O O . GLU A 1 294 ? -34.697 -9.142 47.751 1.00 95.00 294 GLU A O 1
ATOM 2384 N N . GLU A 1 295 ? -34.798 -10.766 49.293 1.00 95.62 295 GLU A N 1
ATOM 2385 C CA . GLU A 1 295 ? -33.376 -10.711 49.665 1.00 95.62 295 GLU A CA 1
ATOM 2386 C C . GLU A 1 295 ? -32.448 -11.252 48.557 1.00 95.62 295 GLU A C 1
ATOM 2388 O O . GLU A 1 295 ? -31.389 -10.677 48.292 1.00 95.62 295 GLU A O 1
ATOM 2393 N N . LYS A 1 296 ? -32.815 -12.350 47.874 1.00 97.12 296 LYS A N 1
ATOM 2394 C CA . LYS A 1 296 ? -31.963 -12.941 46.817 1.00 97.12 296 LYS A CA 1
ATOM 2395 C C . LYS A 1 296 ? -32.030 -12.201 45.482 1.00 97.12 296 LYS A C 1
ATOM 2397 O O . LYS A 1 296 ? -31.037 -12.196 44.754 1.00 97.12 296 LYS A O 1
ATOM 2402 N N . THR A 1 297 ? -33.148 -11.553 45.162 1.00 97.12 297 THR A N 1
ATOM 2403 C CA . THR A 1 297 ? -33.345 -10.806 43.905 1.00 97.12 297 THR A CA 1
ATOM 2404 C C . THR A 1 297 ? -32.237 -9.774 43.609 1.00 97.12 297 THR A C 1
ATOM 2406 O O . THR A 1 297 ? -31.652 -9.852 42.525 1.00 97.12 297 THR A O 1
ATOM 2409 N N . PRO A 1 298 ? -31.864 -8.845 44.518 1.00 96.56 298 PRO A N 1
ATOM 2410 C CA . PRO A 1 298 ? -30.788 -7.886 44.255 1.00 96.56 298 PRO A CA 1
ATOM 2411 C C . PRO A 1 298 ? -29.423 -8.564 44.076 1.00 96.56 298 PRO A C 1
ATOM 2413 O O . PRO A 1 298 ? -28.644 -8.131 43.231 1.00 96.56 298 PRO A O 1
ATOM 2416 N N . ILE A 1 299 ? -29.150 -9.658 44.798 1.00 96.19 299 ILE A N 1
ATOM 2417 C CA . ILE A 1 299 ? -27.898 -10.420 44.665 1.00 96.19 299 ILE A CA 1
ATOM 2418 C C . ILE A 1 299 ? -27.806 -11.048 43.267 1.00 96.19 299 ILE A C 1
ATOM 2420 O O . ILE A 1 299 ? -26.766 -10.959 42.617 1.00 96.19 299 ILE A O 1
ATOM 2424 N N . ILE A 1 300 ? -28.894 -11.651 42.776 1.00 96.06 300 ILE A N 1
ATOM 2425 C CA . ILE A 1 300 ? -28.955 -12.235 41.427 1.00 96.06 300 ILE A CA 1
ATOM 2426 C C . ILE A 1 300 ? -28.777 -11.145 40.362 1.00 96.06 300 ILE A C 1
ATOM 2428 O O . ILE A 1 300 ? -27.987 -11.329 39.438 1.00 96.06 300 ILE A O 1
ATOM 2432 N N . ASN A 1 301 ? -29.440 -9.995 40.515 1.00 95.50 301 ASN A N 1
ATOM 2433 C CA . ASN A 1 301 ? -29.315 -8.870 39.584 1.00 95.50 301 ASN A CA 1
ATOM 2434 C C . ASN A 1 301 ? -27.888 -8.297 39.550 1.00 95.50 301 ASN A C 1
ATOM 2436 O O . ASN A 1 301 ? -27.347 -8.088 38.466 1.00 95.50 301 ASN A O 1
ATOM 2440 N N . GLN A 1 302 ? -27.240 -8.128 40.708 1.00 96.75 302 GLN A N 1
ATOM 2441 C CA . GLN A 1 302 ? -25.841 -7.699 40.772 1.00 96.75 302 GLN A CA 1
ATOM 2442 C C . GLN A 1 302 ? -24.919 -8.701 40.060 1.00 96.75 302 GLN A C 1
ATOM 2444 O O . GLN A 1 302 ? -24.072 -8.300 39.263 1.00 96.75 302 GLN A O 1
ATOM 2449 N N . ARG A 1 303 ? -25.101 -10.012 40.285 1.00 93.88 303 ARG A N 1
ATOM 2450 C CA . ARG A 1 303 ? -24.320 -11.042 39.578 1.00 93.88 303 ARG A CA 1
ATOM 2451 C C . ARG A 1 303 ? -24.562 -11.019 38.071 1.00 93.88 303 ARG A C 1
ATOM 2453 O O . ARG A 1 303 ? -23.603 -11.126 37.317 1.00 93.88 303 ARG A O 1
ATOM 2460 N N . MET A 1 304 ? -25.806 -10.854 37.622 1.00 96.50 304 MET A N 1
ATOM 2461 C CA . MET A 1 304 ? -26.146 -10.706 36.199 1.00 96.50 304 MET A CA 1
ATOM 2462 C C . MET A 1 304 ? -25.406 -9.521 35.560 1.00 96.50 304 MET A C 1
ATOM 2464 O O . MET A 1 304 ? -24.844 -9.661 34.474 1.00 96.50 304 MET A O 1
ATOM 2468 N N . GLU A 1 305 ? -25.351 -8.377 36.245 1.00 96.44 305 GLU A N 1
ATOM 2469 C CA . GLU A 1 305 ? -24.639 -7.184 35.779 1.00 96.44 305 GLU A CA 1
ATOM 2470 C C . GLU A 1 305 ? -23.111 -7.391 35.749 1.00 96.44 305 GLU A C 1
ATOM 2472 O O . GLU A 1 305 ? -22.457 -7.054 34.759 1.00 96.44 305 GLU A O 1
ATOM 2477 N N . GLU A 1 306 ? -22.539 -8.008 36.789 1.00 96.50 306 GLU A N 1
ATOM 2478 C CA . GLU A 1 306 ? -21.123 -8.408 36.836 1.00 96.50 306 GLU A CA 1
ATOM 2479 C C . GLU A 1 306 ? -20.765 -9.370 35.686 1.00 96.50 306 GLU A C 1
ATOM 2481 O O . GLU A 1 306 ? -19.747 -9.180 35.015 1.00 96.50 306 GLU A O 1
ATOM 2486 N N . TYR A 1 307 ? -21.618 -10.362 35.400 1.00 95.75 307 TYR A N 1
ATOM 2487 C CA . TYR A 1 307 ? -21.441 -11.280 34.272 1.00 95.75 307 TYR A CA 1
ATOM 2488 C C . TYR A 1 307 ? -21.581 -10.583 32.909 1.00 95.75 307 TYR A C 1
ATOM 2490 O O . TYR A 1 307 ? -20.830 -10.929 31.996 1.00 95.75 307 TYR A O 1
ATOM 2498 N N . SER A 1 308 ? -22.477 -9.598 32.750 1.00 96.81 308 SER A N 1
ATOM 2499 C CA . SER A 1 308 ? -22.571 -8.805 31.509 1.00 96.81 308 SER A CA 1
ATOM 2500 C C . SER A 1 308 ? -21.275 -8.039 31.255 1.00 96.81 308 SER A C 1
ATOM 2502 O O . SER A 1 308 ? -20.640 -8.231 30.218 1.00 96.81 308 SER A O 1
ATOM 2504 N N . LYS A 1 309 ? -20.806 -7.278 32.254 1.00 96.25 309 LYS A N 1
ATOM 2505 C CA . LYS A 1 309 ? -19.552 -6.507 32.181 1.00 96.25 309 LYS A CA 1
ATOM 2506 C C . LYS A 1 309 ? -18.342 -7.399 31.893 1.00 96.25 309 LYS A C 1
ATOM 2508 O O . LYS A 1 309 ? -17.482 -7.039 31.089 1.00 96.25 309 LYS A O 1
ATOM 2513 N N . LEU A 1 310 ? -18.279 -8.586 32.503 1.00 95.88 310 LEU A N 1
ATOM 2514 C CA . LEU A 1 310 ? -17.222 -9.561 32.230 1.00 95.88 310 LEU A CA 1
ATOM 2515 C C . LEU A 1 310 ? -17.296 -10.104 30.794 1.00 95.88 310 LEU A C 1
ATOM 2517 O O . LEU A 1 310 ? -16.265 -10.204 30.130 1.00 95.88 310 LEU A O 1
ATOM 2521 N N . ASN A 1 311 ? -18.490 -10.421 30.287 1.00 95.12 311 ASN A N 1
ATOM 2522 C CA . ASN A 1 311 ? -18.676 -10.887 28.910 1.00 95.12 311 ASN A CA 1
ATOM 2523 C C . ASN A 1 311 ? -18.323 -9.806 27.876 1.00 95.12 311 ASN A C 1
ATOM 2525 O O . ASN A 1 311 ? -17.671 -10.110 26.875 1.00 95.12 311 ASN A O 1
ATOM 2529 N N . GLU A 1 312 ? -18.687 -8.549 28.128 1.00 96.69 312 GLU A N 1
ATOM 2530 C CA . GLU A 1 312 ? -18.305 -7.392 27.309 1.00 96.69 312 GLU A CA 1
ATOM 2531 C C . GLU A 1 312 ? -16.780 -7.205 27.287 1.00 96.69 312 GLU A C 1
ATOM 2533 O O . GLU A 1 312 ? -16.185 -7.083 26.212 1.00 96.69 312 GLU A O 1
ATOM 2538 N N . MET A 1 313 ? -16.121 -7.287 28.449 1.00 95.69 313 MET A N 1
ATOM 2539 C CA . MET A 1 313 ? -14.659 -7.237 28.551 1.00 95.69 313 MET A CA 1
ATOM 2540 C C . MET A 1 313 ? -13.991 -8.397 27.798 1.00 95.69 313 MET A C 1
ATOM 2542 O O . MET A 1 313 ? -13.058 -8.173 27.028 1.00 95.69 313 MET A O 1
ATOM 2546 N N . VAL A 1 314 ? -14.484 -9.630 27.955 1.00 95.81 314 VAL A N 1
ATOM 2547 C CA . VAL A 1 314 ? -13.977 -10.810 27.232 1.00 95.81 314 VAL A CA 1
ATOM 2548 C C . VAL A 1 314 ? -14.182 -10.674 25.720 1.00 95.81 314 VAL A C 1
ATOM 2550 O O . VAL A 1 314 ? -13.302 -11.062 24.953 1.00 95.81 314 VAL A O 1
ATOM 2553 N N . SER A 1 315 ? -15.304 -10.107 25.270 1.00 95.31 315 SER A N 1
ATOM 2554 C CA . SER A 1 315 ? -15.555 -9.815 23.852 1.00 95.31 315 SER A CA 1
ATOM 2555 C C . SER A 1 315 ? -14.570 -8.772 23.308 1.00 95.31 315 SER A C 1
ATOM 2557 O O . SER A 1 315 ? -13.942 -8.991 22.270 1.00 95.31 315 SER A O 1
ATOM 2559 N N . SER A 1 316 ? -14.349 -7.683 24.053 1.00 95.00 316 SER A N 1
ATOM 2560 C CA . SER A 1 316 ? -13.367 -6.646 23.712 1.00 95.00 316 SER A CA 1
ATOM 2561 C C . SER A 1 316 ? -11.946 -7.213 23.617 1.00 95.00 316 SER A C 1
ATOM 2563 O O . SER A 1 316 ? -11.267 -7.003 22.613 1.00 95.00 316 SER A O 1
ATOM 2565 N N . LEU A 1 317 ? -11.518 -8.018 24.596 1.00 93.38 317 LEU A N 1
ATOM 2566 C CA . LEU A 1 317 ? -10.204 -8.672 24.591 1.00 93.38 317 LEU A CA 1
ATOM 2567 C C . LEU A 1 317 ? -10.047 -9.672 23.434 1.00 93.38 317 LEU A C 1
ATOM 2569 O O . LEU A 1 317 ? -8.985 -9.722 22.817 1.00 93.38 317 LEU A O 1
ATOM 2573 N N . LYS A 1 318 ? -11.096 -10.430 23.084 1.00 90.38 318 LYS A N 1
ATOM 2574 C CA . LYS A 1 318 ? -11.092 -11.310 21.900 1.00 90.38 318 LYS A CA 1
ATOM 2575 C C . LYS A 1 318 ? -10.956 -10.521 20.596 1.00 90.38 318 LYS A C 1
ATOM 2577 O O . LYS A 1 318 ? -10.198 -10.936 19.726 1.00 90.38 318 LYS A O 1
ATOM 2582 N N . SER A 1 319 ? -11.647 -9.387 20.475 1.00 93.81 319 SER A N 1
ATOM 2583 C CA . SER A 1 319 ? -11.531 -8.486 19.321 1.00 93.81 319 SER A CA 1
ATOM 2584 C C . SER A 1 319 ? -10.121 -7.893 19.207 1.00 93.81 319 SER A C 1
ATOM 2586 O O . SER A 1 319 ? -9.506 -7.946 18.144 1.00 93.81 319 SER A O 1
ATOM 2588 N N . GLN A 1 320 ? -9.551 -7.420 20.321 1.00 92.69 320 GLN A N 1
ATOM 2589 C CA . GLN A 1 320 ? -8.168 -6.930 20.375 1.00 92.69 320 GLN A CA 1
ATOM 2590 C C . GLN A 1 320 ? -7.153 -8.017 19.989 1.00 92.69 320 GLN A C 1
ATOM 2592 O O . GLN A 1 320 ? -6.241 -7.740 19.213 1.00 92.69 320 GLN A O 1
ATOM 2597 N N . LEU A 1 321 ? -7.333 -9.254 20.467 1.00 92.69 321 LEU A N 1
ATOM 2598 C CA . LEU A 1 321 ? -6.482 -10.389 20.101 1.00 92.69 321 LEU A CA 1
ATOM 2599 C C . LEU A 1 321 ? -6.571 -10.716 18.603 1.00 92.69 321 LEU A C 1
ATOM 2601 O O . LEU A 1 321 ? -5.535 -10.886 17.968 1.00 92.69 321 LEU A O 1
ATOM 2605 N N . ALA A 1 322 ? -7.778 -10.758 18.033 1.00 91.25 322 ALA A N 1
ATOM 2606 C CA . ALA A 1 322 ? -7.977 -11.017 16.607 1.00 91.25 322 ALA A CA 1
ATOM 2607 C C . ALA A 1 322 ? -7.328 -9.930 15.730 1.00 91.25 322 ALA A C 1
ATOM 2609 O O . ALA A 1 322 ? -6.639 -10.245 14.762 1.00 91.25 322 ALA A O 1
ATOM 2610 N N . ASN A 1 323 ? -7.470 -8.654 16.105 1.00 89.12 323 ASN A N 1
ATOM 2611 C CA . ASN A 1 323 ? -6.807 -7.548 15.410 1.00 89.12 323 ASN A CA 1
ATOM 2612 C C . ASN A 1 323 ? -5.275 -7.662 15.502 1.00 89.12 323 ASN A C 1
ATOM 2614 O O . ASN A 1 323 ? -4.590 -7.544 14.490 1.00 89.12 323 ASN A O 1
ATOM 2618 N N . ALA A 1 324 ? -4.735 -7.977 16.686 1.00 86.56 324 ALA A N 1
ATOM 2619 C CA . ALA A 1 324 ? -3.297 -8.172 16.879 1.00 86.56 324 ALA A CA 1
ATOM 2620 C C . ALA A 1 324 ? -2.736 -9.374 16.091 1.00 86.56 324 ALA A C 1
ATOM 2622 O O . ALA A 1 324 ? -1.594 -9.324 15.640 1.00 86.56 324 ALA A O 1
ATOM 2623 N N . GLN A 1 325 ? -3.525 -10.437 15.894 1.00 83.69 325 GLN A N 1
ATOM 2624 C CA . GLN A 1 325 ? -3.160 -11.564 15.026 1.00 83.69 325 GLN A CA 1
ATOM 2625 C C . GLN A 1 325 ? -3.086 -11.137 13.555 1.00 83.69 325 GLN A C 1
ATOM 2627 O O . GLN A 1 325 ? -2.076 -11.389 12.903 1.00 83.69 325 GLN A O 1
ATOM 2632 N N . VAL A 1 326 ? -4.099 -10.419 13.063 1.00 91.44 326 VAL A N 1
ATOM 2633 C CA . VAL A 1 326 ? -4.132 -9.891 11.688 1.00 91.44 326 VAL A CA 1
ATOM 2634 C C . VAL A 1 326 ? -2.986 -8.904 11.427 1.00 91.44 326 VAL A C 1
ATOM 2636 O O . VAL A 1 326 ? -2.384 -8.917 10.355 1.00 91.44 326 VAL A O 1
ATOM 2639 N N . ASP A 1 327 ? -2.643 -8.053 12.394 1.00 86.69 327 ASP A N 1
ATOM 2640 C CA . ASP A 1 327 ? -1.519 -7.122 12.250 1.00 86.69 327 ASP A CA 1
ATOM 2641 C C . ASP A 1 327 ? -0.157 -7.838 12.316 1.00 86.69 327 ASP A C 1
ATOM 2643 O O . ASP A 1 327 ? 0.763 -7.470 11.584 1.00 86.69 327 ASP A O 1
ATOM 2647 N N . LEU A 1 328 ? -0.031 -8.912 13.104 1.00 87.25 328 LEU A N 1
ATOM 2648 C CA . LEU A 1 328 ? 1.153 -9.778 13.093 1.00 87.25 328 LEU A CA 1
ATOM 2649 C C . LEU A 1 328 ? 1.329 -10.492 11.742 1.00 87.25 328 LEU A C 1
ATOM 2651 O O . LEU A 1 328 ? 2.452 -10.563 11.244 1.00 87.25 328 LEU A O 1
ATOM 2655 N N . GLU A 1 329 ? 0.250 -10.983 11.130 1.00 87.38 329 GLU A N 1
ATOM 2656 C CA . GLU A 1 329 ? 0.282 -11.591 9.792 1.00 87.38 329 GLU A CA 1
ATOM 2657 C C . GLU A 1 329 ? 0.784 -10.596 8.733 1.00 87.38 329 GLU A C 1
ATOM 2659 O O . GLU A 1 329 ? 1.761 -10.896 8.044 1.00 87.38 329 GLU A O 1
ATOM 2664 N N . LYS A 1 330 ? 0.236 -9.372 8.692 1.00 88.56 330 LYS A N 1
ATOM 2665 C CA . LYS A 1 330 ? 0.713 -8.300 7.791 1.00 88.56 330 LYS A CA 1
ATOM 2666 C C . LYS A 1 330 ? 2.195 -7.982 7.996 1.00 88.56 330 LYS A C 1
ATOM 2668 O O . LYS A 1 330 ? 2.955 -7.937 7.034 1.00 88.56 330 LYS A O 1
ATOM 2673 N N . ILE A 1 331 ? 2.638 -7.810 9.246 1.00 84.25 331 ILE A N 1
ATOM 2674 C CA . ILE A 1 331 ? 4.048 -7.521 9.560 1.00 84.25 331 ILE A CA 1
ATOM 2675 C C . ILE A 1 331 ? 4.957 -8.685 9.123 1.00 84.25 331 ILE A C 1
ATOM 2677 O O . ILE A 1 331 ? 6.091 -8.466 8.690 1.00 84.25 331 ILE A O 1
ATOM 2681 N N . LEU A 1 332 ? 4.487 -9.934 9.207 1.00 86.12 332 LEU A N 1
ATOM 2682 C CA . LEU A 1 332 ? 5.226 -11.096 8.713 1.00 86.12 332 LEU A CA 1
ATOM 2683 C C . LEU A 1 332 ? 5.316 -11.123 7.181 1.00 86.12 332 LEU A C 1
ATOM 2685 O O . LEU A 1 332 ? 6.387 -11.459 6.666 1.00 86.12 332 LEU A O 1
ATOM 2689 N N . GLU A 1 333 ? 4.252 -10.754 6.466 1.00 87.69 333 GLU A N 1
ATOM 2690 C CA . GLU A 1 333 ? 4.247 -10.587 5.006 1.00 87.69 333 GLU A CA 1
ATOM 2691 C C . GLU A 1 333 ? 5.203 -9.469 4.567 1.00 87.69 333 GLU A C 1
ATOM 2693 O O . GLU A 1 333 ? 6.152 -9.740 3.827 1.00 87.69 333 GLU A O 1
ATOM 2698 N N . GLU A 1 334 ? 5.066 -8.262 5.123 1.00 84.44 334 GLU A N 1
ATOM 2699 C CA . GLU A 1 334 ? 5.961 -7.124 4.867 1.00 84.44 334 GLU A CA 1
ATOM 2700 C C . GLU A 1 334 ? 7.432 -7.485 5.135 1.00 84.44 334 GLU A C 1
ATOM 2702 O O . GLU A 1 334 ? 8.318 -7.204 4.323 1.00 84.44 334 GLU A O 1
ATOM 2707 N N . ARG A 1 335 ? 7.715 -8.189 6.241 1.00 88.25 335 ARG A N 1
ATOM 2708 C CA . ARG A 1 335 ? 9.067 -8.668 6.575 1.00 88.25 335 ARG A CA 1
ATOM 2709 C C . ARG A 1 335 ? 9.567 -9.721 5.585 1.00 88.25 335 ARG A C 1
ATOM 2711 O O . ARG A 1 335 ? 10.766 -9.758 5.292 1.00 88.25 335 ARG A O 1
ATOM 2718 N N . ASN A 1 336 ? 8.700 -10.604 5.090 1.00 84.25 336 ASN A N 1
ATOM 2719 C CA . ASN A 1 336 ? 9.055 -11.588 4.066 1.00 84.25 336 ASN A CA 1
ATOM 2720 C C . ASN A 1 336 ? 9.387 -10.906 2.730 1.00 84.25 336 ASN A C 1
ATOM 2722 O O . ASN A 1 336 ? 10.404 -11.253 2.122 1.00 84.25 336 ASN A O 1
ATOM 2726 N N . ASP A 1 337 ? 8.609 -9.912 2.309 1.00 84.56 337 ASP A N 1
ATOM 2727 C CA . ASP A 1 337 ? 8.831 -9.193 1.052 1.00 84.56 337 ASP A CA 1
ATOM 2728 C C . ASP A 1 337 ? 10.034 -8.253 1.117 1.00 84.56 337 ASP A C 1
ATOM 2730 O O . ASP A 1 337 ? 10.883 -8.289 0.223 1.00 84.56 337 ASP A O 1
ATOM 2734 N N . ALA A 1 338 ? 10.229 -7.535 2.224 1.00 79.19 338 ALA A N 1
ATOM 2735 C CA . ALA A 1 338 ? 11.460 -6.787 2.475 1.00 79.19 338 ALA A CA 1
ATOM 2736 C C . ALA A 1 338 ? 12.699 -7.705 2.438 1.00 79.19 338 ALA A C 1
ATOM 2738 O O . ALA A 1 338 ? 13.726 -7.351 1.852 1.00 79.19 338 ALA A O 1
ATOM 2739 N N . LYS A 1 339 ? 12.604 -8.926 2.989 1.00 87.88 339 LYS A N 1
ATOM 2740 C CA . LYS A 1 339 ? 13.680 -9.930 2.917 1.00 87.88 339 LYS A CA 1
ATOM 2741 C C . LYS A 1 339 ? 13.906 -10.438 1.486 1.00 87.88 339 LYS A C 1
ATOM 2743 O O . LYS A 1 339 ? 15.059 -10.610 1.094 1.00 87.88 339 LYS A O 1
ATOM 2748 N N . ARG A 1 340 ? 12.848 -10.651 0.691 1.00 88.31 340 ARG A N 1
ATOM 2749 C CA . ARG A 1 340 ? 12.951 -10.992 -0.744 1.00 88.31 340 ARG A CA 1
ATOM 2750 C C . ARG A 1 340 ? 13.660 -9.877 -1.518 1.00 88.31 340 ARG A C 1
ATOM 2752 O O . ARG A 1 340 ? 14.639 -10.166 -2.203 1.00 88.31 340 ARG A O 1
ATOM 2759 N N . MET A 1 341 ? 13.240 -8.622 -1.352 1.00 86.62 341 MET A N 1
ATOM 2760 C CA . MET A 1 341 ? 13.855 -7.464 -2.014 1.00 86.62 341 MET A CA 1
ATOM 2761 C C . MET A 1 341 ? 15.320 -7.273 -1.606 1.00 86.62 341 MET A C 1
ATOM 2763 O O . MET A 1 341 ? 16.175 -7.100 -2.471 1.00 86.62 341 MET A O 1
ATOM 2767 N N . CYS A 1 342 ? 15.641 -7.400 -0.315 1.00 85.00 342 CYS A N 1
ATOM 2768 C CA . CYS A 1 342 ? 17.018 -7.345 0.180 1.00 85.00 342 CYS A CA 1
ATOM 2769 C C . CYS A 1 342 ? 17.898 -8.454 -0.430 1.00 85.00 342 CYS A C 1
ATOM 2771 O O . CYS A 1 342 ? 19.011 -8.187 -0.882 1.00 85.00 342 CYS A O 1
ATOM 2773 N N . ASN A 1 343 ? 17.383 -9.685 -0.536 1.00 89.12 343 ASN A N 1
ATOM 2774 C CA . ASN A 1 343 ? 18.097 -10.789 -1.183 1.00 89.12 343 ASN A CA 1
ATOM 2775 C C . ASN A 1 343 ? 18.327 -10.548 -2.686 1.00 89.12 343 ASN A C 1
ATOM 2777 O O . ASN A 1 343 ? 19.404 -10.866 -3.190 1.00 89.12 343 ASN A O 1
ATOM 2781 N N . LEU A 1 344 ? 17.344 -9.995 -3.407 1.00 88.88 344 LEU A N 1
ATOM 2782 C CA . LEU A 1 344 ? 17.487 -9.641 -4.826 1.00 88.88 344 LEU A CA 1
ATOM 2783 C C . LEU A 1 344 ? 18.518 -8.522 -5.016 1.00 88.88 344 LEU A C 1
ATOM 2785 O O . LEU A 1 344 ? 19.455 -8.684 -5.796 1.00 88.88 344 LEU A O 1
ATOM 2789 N N . ALA A 1 345 ? 18.410 -7.440 -4.242 1.00 84.88 345 ALA A N 1
ATOM 2790 C CA . ALA A 1 345 ? 19.365 -6.335 -4.261 1.00 84.88 345 ALA A CA 1
ATOM 2791 C C . ALA A 1 345 ? 20.786 -6.791 -3.884 1.00 84.88 345 ALA A C 1
ATOM 2793 O O . ALA A 1 345 ? 21.752 -6.358 -4.504 1.00 84.88 345 ALA A O 1
ATOM 2794 N N . GLY A 1 346 ? 20.932 -7.706 -2.919 1.00 88.31 346 GLY A N 1
ATOM 2795 C CA . GLY A 1 346 ? 22.220 -8.296 -2.543 1.00 88.31 346 GLY A CA 1
ATOM 2796 C C . GLY A 1 346 ? 22.843 -9.150 -3.653 1.00 88.31 346 GLY A C 1
ATOM 2797 O O . GLY A 1 346 ? 24.041 -9.035 -3.915 1.00 88.31 346 GLY A O 1
ATOM 2798 N N . ARG A 1 347 ? 22.037 -9.963 -4.353 1.00 93.12 347 ARG A N 1
ATOM 2799 C CA . ARG A 1 347 ? 22.482 -10.726 -5.535 1.00 93.12 347 ARG A CA 1
ATOM 2800 C C . ARG A 1 347 ? 22.941 -9.797 -6.657 1.00 93.12 347 ARG A C 1
ATOM 2802 O O . ARG A 1 347 ? 24.026 -9.998 -7.196 1.00 93.12 347 ARG A O 1
ATOM 2809 N N . GLU A 1 348 ? 22.161 -8.763 -6.957 1.00 90.50 348 GLU A N 1
ATOM 2810 C CA . GLU A 1 348 ? 22.487 -7.787 -7.999 1.00 90.50 348 GLU A CA 1
ATOM 2811 C C . GLU A 1 348 ? 23.732 -6.960 -7.646 1.00 90.50 348 GLU A C 1
ATOM 2813 O O . GLU A 1 348 ? 24.624 -6.789 -8.472 1.00 90.50 348 GLU A O 1
ATOM 2818 N N . ASN A 1 349 ? 23.868 -6.528 -6.390 1.00 90.00 349 ASN A N 1
ATOM 2819 C CA . ASN A 1 349 ? 25.054 -5.819 -5.912 1.00 90.00 349 ASN A CA 1
ATOM 2820 C C . ASN A 1 349 ? 26.328 -6.673 -6.046 1.00 90.00 349 ASN A C 1
ATOM 2822 O O . ASN A 1 349 ? 27.372 -6.162 -6.448 1.00 90.00 349 ASN A O 1
ATOM 2826 N N . ASN A 1 350 ? 26.240 -7.977 -5.764 1.00 91.12 350 ASN A N 1
ATOM 2827 C CA . ASN A 1 350 ? 27.345 -8.911 -5.977 1.00 91.12 350 ASN A CA 1
ATOM 2828 C C . ASN A 1 350 ? 27.649 -9.110 -7.472 1.00 91.12 350 ASN A C 1
ATOM 2830 O O . ASN A 1 350 ? 28.816 -9.060 -7.851 1.00 91.12 350 ASN A O 1
ATOM 2834 N N . ARG A 1 351 ? 26.625 -9.250 -8.330 1.00 91.12 351 ARG A N 1
ATOM 2835 C CA . ARG A 1 351 ? 26.784 -9.337 -9.795 1.00 91.12 351 ARG A CA 1
ATOM 2836 C C . ARG A 1 351 ? 27.519 -8.114 -10.354 1.00 91.12 351 ARG A C 1
ATOM 2838 O O . ARG A 1 351 ? 28.497 -8.266 -11.082 1.00 91.12 351 ARG A O 1
ATOM 2845 N N . LEU A 1 352 ? 27.090 -6.914 -9.961 1.00 89.62 352 LEU A N 1
ATOM 2846 C CA . LEU A 1 352 ? 27.707 -5.649 -10.367 1.00 89.62 352 LEU A CA 1
ATOM 2847 C C . LEU A 1 352 ? 29.142 -5.508 -9.838 1.00 89.62 352 LEU A C 1
ATOM 2849 O O . LEU A 1 352 ? 30.017 -5.063 -10.576 1.00 89.62 352 LEU A O 1
ATOM 2853 N N . LYS A 1 353 ? 29.426 -5.931 -8.596 1.00 91.56 353 LYS A N 1
ATOM 2854 C CA . LYS A 1 353 ? 30.798 -5.961 -8.053 1.00 91.56 353 LYS A CA 1
ATOM 2855 C C . LYS A 1 353 ? 31.725 -6.852 -8.877 1.00 91.56 353 LYS A C 1
ATOM 2857 O O . LYS A 1 353 ? 32.817 -6.407 -9.218 1.00 91.56 353 LYS A O 1
ATOM 2862 N N . THR A 1 354 ? 31.298 -8.069 -9.217 1.00 87.94 354 THR A N 1
ATOM 2863 C CA . THR A 1 354 ? 32.083 -8.971 -10.076 1.00 87.94 354 THR A CA 1
ATOM 2864 C C . THR A 1 354 ? 32.310 -8.347 -11.451 1.00 87.94 354 THR A C 1
ATOM 2866 O O . THR A 1 354 ? 33.455 -8.249 -11.879 1.00 87.94 354 THR A O 1
ATOM 2869 N N . GLN A 1 355 ? 31.265 -7.795 -12.079 1.00 89.81 355 GLN A N 1
ATOM 2870 C CA . GLN A 1 355 ? 31.387 -7.105 -13.367 1.00 89.81 355 GLN A CA 1
ATOM 2871 C C . GLN A 1 355 ? 32.373 -5.921 -13.316 1.00 89.81 355 GLN A C 1
ATOM 2873 O O . GLN A 1 355 ? 33.151 -5.731 -14.245 1.00 89.81 355 GLN A O 1
ATOM 2878 N N . VAL A 1 356 ? 32.390 -5.138 -12.232 1.00 89.38 356 VAL A N 1
ATOM 2879 C CA . VAL A 1 356 ? 33.357 -4.042 -12.044 1.00 89.38 356 VAL A CA 1
ATOM 2880 C C . VAL A 1 356 ? 34.787 -4.569 -11.879 1.00 89.38 356 VAL A C 1
ATOM 2882 O O . VAL A 1 356 ? 35.712 -3.984 -12.437 1.00 89.38 356 VAL A O 1
ATOM 2885 N N . ILE A 1 357 ? 34.997 -5.672 -11.152 1.00 88.00 357 ILE A N 1
ATOM 2886 C CA . ILE A 1 357 ? 36.318 -6.316 -11.023 1.00 88.00 357 ILE A CA 1
ATOM 2887 C C . ILE A 1 357 ? 36.813 -6.807 -12.393 1.00 88.00 357 ILE A C 1
ATOM 2889 O O . ILE A 1 357 ? 37.959 -6.543 -12.762 1.00 88.00 357 ILE A O 1
ATOM 2893 N N . ASP A 1 358 ? 35.936 -7.452 -13.159 1.00 88.44 358 ASP A N 1
ATOM 2894 C CA . ASP A 1 358 ? 36.204 -7.971 -14.502 1.00 88.44 358 ASP A CA 1
ATOM 2895 C C . ASP A 1 358 ? 36.544 -6.854 -15.502 1.00 88.44 358 ASP A C 1
ATOM 2897 O O . ASP A 1 358 ? 37.574 -6.916 -16.177 1.00 88.44 358 ASP A O 1
ATOM 2901 N N . LEU A 1 359 ? 35.745 -5.782 -15.542 1.00 88.56 359 LEU A N 1
ATOM 2902 C CA . LEU A 1 359 ? 36.001 -4.606 -16.382 1.00 88.56 359 LEU A CA 1
ATOM 2903 C C . LEU A 1 359 ? 37.304 -3.894 -15.993 1.00 88.56 359 LEU A C 1
ATOM 2905 O O . LEU A 1 359 ? 38.101 -3.549 -16.864 1.00 88.56 359 LEU A O 1
ATOM 2909 N N . ASN A 1 360 ? 37.576 -3.720 -14.695 1.00 87.56 360 ASN A N 1
ATOM 2910 C CA . ASN A 1 360 ? 38.842 -3.144 -14.229 1.00 87.56 360 ASN A CA 1
ATOM 2911 C C . ASN A 1 360 ? 40.046 -3.983 -14.683 1.00 87.56 360 ASN A C 1
ATOM 2913 O O . ASN A 1 360 ? 41.081 -3.428 -15.054 1.00 87.56 360 ASN A O 1
ATOM 2917 N N . ARG A 1 361 ? 39.914 -5.315 -14.685 1.00 85.62 361 ARG A N 1
ATOM 2918 C CA . ARG A 1 361 ? 40.948 -6.235 -15.171 1.00 85.62 361 ARG A CA 1
ATOM 2919 C C . ARG A 1 361 ? 41.144 -6.121 -16.687 1.00 85.62 361 ARG A C 1
ATOM 2921 O O . ARG A 1 361 ? 42.289 -6.053 -17.125 1.00 85.62 361 ARG A O 1
ATOM 2928 N N . GLN A 1 362 ? 40.066 -6.048 -17.475 1.00 88.19 362 GLN A N 1
ATOM 2929 C CA . GLN A 1 362 ? 40.144 -5.785 -18.922 1.00 88.19 362 GLN A CA 1
ATOM 2930 C C . GLN A 1 362 ? 40.882 -4.474 -19.207 1.00 88.19 362 GLN A C 1
ATOM 2932 O O . GLN A 1 362 ? 41.839 -4.465 -19.975 1.00 88.19 362 GLN A O 1
ATOM 2937 N N . VAL A 1 363 ? 40.492 -3.384 -18.539 1.00 89.06 363 VAL A N 1
ATOM 2938 C CA . VAL A 1 363 ? 41.126 -2.068 -18.697 1.00 89.06 363 VAL A CA 1
ATOM 2939 C C . VAL A 1 363 ? 42.610 -2.113 -18.321 1.00 89.06 363 VAL A C 1
ATOM 2941 O O . VAL A 1 363 ? 43.425 -1.547 -19.040 1.00 89.06 363 VAL A O 1
ATOM 2944 N N . GLN A 1 364 ? 42.994 -2.822 -17.253 1.00 85.12 364 GLN A N 1
ATOM 2945 C CA . GLN A 1 364 ? 44.407 -2.995 -16.883 1.00 85.12 364 GLN A CA 1
ATOM 2946 C C . GLN A 1 364 ? 45.222 -3.739 -17.949 1.00 85.12 364 GLN A C 1
ATOM 2948 O O . GLN A 1 364 ? 46.343 -3.324 -18.235 1.00 85.12 364 GLN A O 1
ATOM 2953 N N . VAL A 1 365 ? 44.676 -4.809 -18.539 1.00 86.06 365 VAL A N 1
ATOM 2954 C CA . VAL A 1 365 ? 45.345 -5.549 -19.624 1.00 86.06 365 VAL A CA 1
ATOM 2955 C C . VAL A 1 365 ? 45.469 -4.667 -20.864 1.00 86.06 365 VAL A C 1
ATOM 2957 O O . VAL A 1 365 ? 46.576 -4.451 -21.340 1.00 86.06 365 VAL A O 1
ATOM 2960 N N . LEU A 1 366 ? 44.375 -4.062 -21.329 1.00 87.56 366 LEU A N 1
ATOM 2961 C CA . LEU A 1 366 ? 44.381 -3.221 -22.530 1.00 87.56 366 LEU A CA 1
ATOM 2962 C C . LEU A 1 366 ? 45.291 -1.990 -22.393 1.00 87.56 366 LEU A C 1
ATOM 2964 O O . LEU A 1 366 ? 45.979 -1.633 -23.344 1.00 87.56 366 LEU A O 1
ATOM 2968 N N . LEU A 1 367 ? 45.351 -1.358 -21.214 1.00 85.88 367 LEU A N 1
ATOM 2969 C CA . LEU A 1 367 ? 46.296 -0.265 -20.956 1.00 85.88 367 LEU A CA 1
ATOM 2970 C C . LEU A 1 367 ? 47.756 -0.734 -20.981 1.00 85.88 367 LEU A C 1
ATOM 2972 O O . LEU A 1 367 ? 48.611 0.026 -21.433 1.00 85.88 367 LEU A O 1
ATOM 2976 N N . LYS A 1 368 ? 48.046 -1.962 -20.523 1.00 84.44 368 LYS A N 1
ATOM 2977 C CA . LYS A 1 368 ? 49.389 -2.545 -20.614 1.00 84.44 368 LYS A CA 1
ATOM 2978 C C . LYS A 1 368 ? 49.788 -2.747 -22.079 1.00 84.44 368 LYS A C 1
ATOM 2980 O O . LYS A 1 368 ? 50.816 -2.220 -22.492 1.00 84.44 368 LYS A O 1
ATOM 2985 N N . GLU A 1 369 ? 48.949 -3.422 -22.862 1.00 84.62 369 GLU A N 1
ATOM 2986 C CA . GLU A 1 369 ? 49.203 -3.701 -24.285 1.00 84.62 369 GLU A CA 1
ATOM 2987 C C . GLU A 1 369 ? 49.362 -2.407 -25.107 1.00 84.62 369 GLU A C 1
ATOM 2989 O O . GLU A 1 369 ? 50.265 -2.297 -25.934 1.00 84.62 369 GLU A O 1
ATOM 2994 N N . VAL A 1 370 ? 48.539 -1.380 -24.845 1.00 86.00 370 VAL A N 1
ATOM 2995 C CA . VAL A 1 370 ? 48.643 -0.068 -25.516 1.00 86.00 370 VAL A CA 1
ATOM 2996 C C . VAL A 1 370 ? 49.973 0.631 -25.223 1.00 86.00 370 VAL A C 1
ATOM 2998 O O . VAL A 1 370 ? 50.515 1.290 -26.110 1.00 86.00 370 VAL A O 1
ATOM 3001 N N . GLU A 1 371 ? 50.506 0.518 -24.007 1.00 82.44 371 GLU A N 1
ATOM 3002 C CA . GLU A 1 371 ? 51.778 1.151 -23.651 1.00 82.44 371 GLU A CA 1
ATOM 3003 C C . GLU A 1 371 ? 52.986 0.345 -24.154 1.00 82.44 371 GLU A C 1
ATOM 3005 O O . GLU A 1 371 ? 53.946 0.930 -24.660 1.00 82.44 371 GLU A O 1
ATOM 3010 N N . GLU A 1 372 ? 52.908 -0.989 -24.135 1.00 82.50 372 GLU A N 1
ATOM 3011 C CA . GLU A 1 372 ? 53.919 -1.858 -24.749 1.00 82.50 372 GLU A CA 1
ATOM 3012 C C . GLU A 1 372 ? 53.989 -1.638 -26.272 1.00 82.50 372 GLU A C 1
ATOM 3014 O O . GLU A 1 372 ? 55.084 -1.478 -26.818 1.00 82.50 372 GLU A O 1
ATOM 3019 N N . ALA A 1 373 ? 52.844 -1.473 -26.948 1.00 81.50 373 ALA A N 1
ATOM 3020 C CA . ALA A 1 373 ? 52.770 -1.096 -28.364 1.00 81.50 373 ALA A CA 1
ATOM 3021 C C . ALA A 1 373 ? 53.337 0.309 -28.669 1.00 81.50 373 ALA A C 1
ATOM 3023 O O . ALA A 1 373 ? 53.740 0.583 -29.801 1.00 81.50 373 ALA A O 1
ATOM 3024 N N . ARG A 1 374 ? 53.414 1.201 -27.672 1.00 86.31 374 ARG A N 1
ATOM 3025 C CA . ARG A 1 374 ? 54.082 2.517 -27.769 1.00 86.31 374 ARG A CA 1
ATOM 3026 C C . ARG A 1 374 ? 55.589 2.456 -27.495 1.00 86.31 374 ARG A C 1
ATOM 3028 O O . ARG A 1 374 ? 56.254 3.488 -27.545 1.00 86.31 374 ARG A O 1
ATOM 3035 N N . GLY A 1 375 ? 56.137 1.274 -27.205 1.00 74.19 375 GLY A N 1
ATOM 3036 C CA . GLY A 1 375 ? 57.537 1.083 -26.813 1.00 74.19 375 GLY A CA 1
ATOM 3037 C C . GLY A 1 375 ? 57.816 1.358 -25.330 1.00 74.19 375 GLY A C 1
ATOM 3038 O O . GLY A 1 375 ? 58.972 1.307 -24.903 1.00 74.19 375 GLY A O 1
ATOM 3039 N N . GLY A 1 376 ? 56.782 1.624 -24.528 1.00 71.81 376 GLY A N 1
ATOM 3040 C CA . GLY A 1 376 ? 56.879 1.740 -23.078 1.00 71.81 376 GLY A CA 1
ATOM 3041 C C . GLY A 1 376 ? 56.915 0.356 -22.438 1.00 71.81 376 GLY A C 1
ATOM 3042 O O . GLY A 1 376 ? 55.881 -0.260 -22.206 1.00 71.81 376 GLY A O 1
ATOM 3043 N N . MET A 1 377 ? 58.113 -0.153 -22.137 1.00 56.84 377 MET A N 1
ATOM 3044 C CA . MET A 1 377 ? 58.273 -1.482 -21.538 1.00 56.84 377 MET A CA 1
ATOM 3045 C C . MET A 1 377 ? 57.832 -1.482 -20.060 1.00 56.84 377 MET A C 1
ATOM 3047 O O . MET A 1 377 ? 58.657 -1.313 -19.153 1.00 56.84 377 MET A O 1
ATOM 3051 N N . ILE A 1 378 ? 56.530 -1.664 -19.800 1.00 58.81 378 ILE A N 1
ATOM 3052 C CA . ILE A 1 378 ? 55.987 -1.748 -18.438 1.00 58.81 378 ILE A CA 1
ATOM 3053 C C . ILE A 1 378 ? 56.425 -3.066 -17.791 1.00 58.81 378 ILE A C 1
ATOM 3055 O O . ILE A 1 378 ? 55.735 -4.079 -17.844 1.00 58.81 378 ILE A O 1
ATOM 3059 N N . LYS A 1 379 ? 57.547 -3.034 -17.070 1.00 54.69 379 LYS A N 1
ATOM 3060 C CA . LYS A 1 379 ? 57.909 -4.100 -16.126 1.00 54.69 379 LYS A CA 1
ATOM 3061 C C . LYS A 1 379 ? 56.973 -4.047 -14.921 1.00 54.69 379 LYS A C 1
ATOM 3063 O O . LYS A 1 379 ? 57.312 -3.437 -13.903 1.00 54.69 379 LYS A O 1
ATOM 3068 N N . THR A 1 380 ? 55.799 -4.672 -15.001 1.00 51.84 380 THR A N 1
ATOM 3069 C CA . THR A 1 380 ? 54.963 -4.800 -13.808 1.00 51.84 380 THR A CA 1
ATOM 3070 C C . THR A 1 380 ? 55.631 -5.796 -12.862 1.00 51.84 380 THR A C 1
ATOM 3072 O O . THR A 1 380 ? 56.027 -6.898 -13.242 1.00 51.84 380 THR A O 1
ATOM 3075 N N . HIS A 1 381 ? 55.698 -5.466 -11.572 1.00 47.56 381 HIS A N 1
ATOM 3076 C CA . HIS A 1 381 ? 56.166 -6.412 -10.548 1.00 47.56 381 HIS A CA 1
ATOM 3077 C C . HIS A 1 381 ? 55.234 -7.642 -10.377 1.00 47.56 381 HIS A C 1
ATOM 3079 O O . HIS A 1 381 ? 55.480 -8.481 -9.511 1.00 47.56 381 HIS A O 1
ATOM 3085 N N . ARG A 1 382 ? 54.176 -7.757 -11.200 1.00 48.41 382 ARG A N 1
ATOM 3086 C CA . ARG A 1 382 ? 53.219 -8.870 -11.278 1.00 48.41 382 ARG A CA 1
ATOM 3087 C C . ARG A 1 382 ? 53.403 -9.782 -12.501 1.00 48.41 382 ARG A C 1
ATOM 3089 O O . ARG A 1 382 ? 52.758 -10.826 -12.532 1.00 48.41 382 ARG A O 1
ATOM 3096 N N . ASP A 1 383 ? 54.278 -9.470 -13.462 1.00 46.84 383 ASP A N 1
ATOM 3097 C CA . ASP A 1 383 ? 54.374 -10.243 -14.720 1.00 46.84 383 ASP A CA 1
ATOM 3098 C C . ASP A 1 383 ? 54.787 -11.716 -14.538 1.00 46.84 383 ASP A C 1
ATOM 3100 O O . ASP A 1 383 ? 54.447 -12.555 -15.369 1.00 46.84 383 ASP A O 1
ATOM 3104 N N . LYS A 1 384 ? 55.394 -12.084 -13.399 1.00 46.50 384 LYS A N 1
ATOM 3105 C CA . LYS A 1 384 ? 55.621 -13.497 -13.034 1.00 46.50 384 LYS A CA 1
ATOM 3106 C C . LYS A 1 384 ? 54.341 -14.320 -12.805 1.00 46.50 384 LYS A C 1
ATOM 3108 O O . LYS A 1 384 ? 54.451 -15.528 -12.669 1.00 46.50 384 LYS A O 1
ATOM 3113 N N . SER A 1 385 ? 53.161 -13.698 -12.744 1.00 49.03 385 SER A N 1
ATOM 3114 C CA . SER A 1 385 ? 51.873 -14.375 -12.509 1.00 49.03 385 SER A CA 1
ATOM 3115 C C . SER A 1 385 ? 50.903 -14.314 -13.700 1.00 49.03 385 SER A C 1
ATOM 3117 O O . SER A 1 385 ? 49.791 -14.828 -13.584 1.00 49.03 385 SER A O 1
ATOM 3119 N N . LEU A 1 386 ? 51.268 -13.649 -14.803 1.00 49.53 386 LEU A N 1
ATOM 3120 C CA . LEU A 1 386 ? 50.387 -13.447 -15.968 1.00 49.53 386 LEU A CA 1
ATOM 3121 C C . LEU A 1 386 ? 50.996 -13.903 -17.303 1.00 49.53 386 LEU A C 1
ATOM 3123 O O . LEU A 1 386 ? 50.277 -13.943 -18.294 1.00 49.53 386 LEU A O 1
ATOM 3127 N N . MET A 1 387 ? 52.292 -14.231 -17.338 1.00 43.53 387 MET A N 1
ATOM 3128 C CA . MET A 1 387 ? 53.023 -14.571 -18.570 1.00 43.53 387 MET A CA 1
ATOM 3129 C C . MET A 1 387 ? 53.653 -15.970 -18.558 1.00 43.53 387 MET A C 1
ATOM 3131 O O . MET A 1 387 ? 54.393 -16.304 -19.478 1.00 43.53 387 MET A O 1
ATOM 3135 N N . PHE A 1 388 ? 53.385 -16.791 -17.538 1.00 41.66 388 PHE A N 1
ATOM 3136 C CA . PHE A 1 388 ? 53.723 -18.210 -17.599 1.00 41.66 388 PHE A CA 1
ATOM 3137 C C . PHE A 1 388 ? 52.493 -18.980 -18.077 1.00 41.66 388 PHE A C 1
ATOM 3139 O O . PHE A 1 388 ? 51.446 -18.940 -17.427 1.00 41.66 388 PHE A O 1
ATOM 3146 N N . GLU A 1 389 ? 52.638 -19.689 -19.196 1.00 40.75 389 GLU A N 1
ATOM 3147 C CA . GLU A 1 389 ? 51.799 -20.835 -19.550 1.00 40.75 389 GLU A CA 1
ATOM 3148 C C . GLU A 1 389 ? 52.096 -21.964 -18.551 1.00 40.75 389 GLU A C 1
ATOM 3150 O O . GLU A 1 389 ? 52.714 -22.975 -18.878 1.00 40.75 389 GLU A O 1
ATOM 3155 N N . GLU A 1 390 ? 51.726 -21.759 -17.286 1.00 36.84 390 GLU A N 1
ATOM 3156 C CA . GLU A 1 390 ? 51.779 -22.824 -16.298 1.00 36.84 390 GLU A CA 1
ATOM 3157 C C . GLU A 1 390 ? 50.651 -23.792 -16.642 1.00 36.84 390 GLU A C 1
ATOM 3159 O O . GLU A 1 390 ? 49.468 -23.449 -16.540 1.00 36.84 390 GLU A O 1
ATOM 3164 N N . GLU A 1 391 ? 51.033 -24.985 -17.109 1.00 39.88 391 GLU A N 1
ATOM 3165 C CA . GLU A 1 391 ? 50.125 -26.118 -17.251 1.00 39.88 391 GLU A CA 1
ATOM 3166 C C . GLU A 1 391 ? 49.231 -26.194 -16.013 1.00 39.88 391 GLU A C 1
ATOM 3168 O O . GLU A 1 391 ? 49.709 -26.031 -14.886 1.00 39.88 391 GLU A O 1
ATOM 3173 N N . VAL A 1 392 ? 47.932 -26.430 -16.226 1.00 43.72 392 VAL A N 1
ATOM 3174 C CA . VAL A 1 392 ? 46.917 -26.449 -15.166 1.00 43.72 392 VAL A CA 1
ATOM 3175 C C . VAL A 1 392 ? 47.178 -27.627 -14.224 1.00 43.72 392 VAL A C 1
ATOM 3177 O O . VAL A 1 392 ? 46.567 -28.691 -14.315 1.00 43.72 392 VAL A O 1
ATOM 3180 N N . THR A 1 393 ? 48.110 -27.426 -13.298 1.00 37.81 393 THR A N 1
ATOM 3181 C CA . THR A 1 393 ? 48.383 -28.325 -12.189 1.00 37.81 393 THR A CA 1
ATOM 3182 C C . THR A 1 393 ? 47.216 -28.213 -11.219 1.00 37.81 393 THR A C 1
ATOM 3184 O O . THR A 1 393 ? 46.835 -27.136 -10.755 1.00 37.81 393 THR A O 1
ATOM 3187 N N . SER A 1 394 ? 46.575 -29.351 -10.971 1.00 46.12 394 SER A N 1
ATOM 3188 C CA . SER A 1 394 ? 45.249 -29.466 -10.358 1.00 46.12 394 SER A CA 1
ATOM 3189 C C . SER A 1 394 ? 45.252 -29.266 -8.833 1.00 46.12 394 SER A C 1
ATOM 3191 O O . SER A 1 394 ? 44.597 -30.018 -8.115 1.00 46.12 394 SER A O 1
ATOM 3193 N N . SER A 1 395 ? 46.050 -28.324 -8.326 1.00 44.47 395 SER A N 1
ATOM 3194 C CA . SER A 1 395 ? 46.421 -28.219 -6.906 1.00 44.47 395 SER A CA 1
ATOM 3195 C C . SER A 1 395 ? 46.093 -26.883 -6.234 1.00 44.47 395 SER A C 1
ATOM 3197 O O . SER A 1 395 ? 46.310 -26.761 -5.033 1.00 44.47 395 SER A O 1
ATOM 3199 N N . ASN A 1 396 ? 45.547 -25.904 -6.962 1.00 46.88 396 ASN A N 1
ATOM 3200 C CA . ASN A 1 396 ? 45.017 -24.667 -6.381 1.00 46.88 396 ASN A CA 1
ATOM 3201 C C . ASN A 1 396 ? 43.513 -24.570 -6.663 1.00 46.88 396 ASN A C 1
ATOM 3203 O O . ASN A 1 396 ? 43.131 -24.538 -7.836 1.00 46.88 396 ASN A O 1
ATOM 3207 N N . ASP A 1 397 ? 42.695 -24.465 -5.606 1.00 46.59 397 ASP A N 1
ATOM 3208 C CA . ASP A 1 397 ? 41.223 -24.335 -5.624 1.00 46.59 397 ASP A CA 1
ATOM 3209 C C . ASP A 1 397 ? 40.748 -23.034 -6.305 1.00 46.59 397 ASP A C 1
ATOM 3211 O O . ASP A 1 397 ? 40.209 -22.104 -5.700 1.00 46.59 397 ASP A O 1
ATOM 3215 N N . SER A 1 398 ? 40.972 -22.961 -7.612 1.00 56.09 398 SER A N 1
ATOM 3216 C CA . SER A 1 398 ? 40.619 -21.834 -8.463 1.00 56.09 398 SER A CA 1
ATOM 3217 C C . SER A 1 398 ? 39.133 -21.930 -8.776 1.00 56.09 398 SER A C 1
ATOM 3219 O O . SER A 1 398 ? 38.719 -22.674 -9.665 1.00 56.09 398 SER A O 1
ATOM 3221 N N . THR A 1 399 ? 38.319 -21.198 -8.014 1.00 70.19 399 THR A N 1
ATOM 3222 C CA . THR A 1 399 ? 36.859 -21.160 -8.198 1.00 70.19 399 THR A CA 1
ATOM 3223 C C . THR A 1 399 ? 36.529 -20.902 -9.672 1.00 70.19 399 THR A C 1
ATOM 3225 O O . THR A 1 399 ? 37.136 -20.023 -10.281 1.00 70.19 399 THR A O 1
ATOM 3228 N N . ALA A 1 400 ? 35.549 -21.605 -10.253 1.00 74.00 400 ALA A N 1
ATOM 3229 C CA . ALA A 1 400 ? 35.225 -21.486 -11.684 1.00 74.00 400 ALA A CA 1
ATOM 3230 C C . ALA A 1 400 ? 35.003 -20.028 -12.145 1.00 74.00 400 ALA A C 1
ATOM 3232 O O . ALA A 1 400 ? 35.449 -19.643 -13.223 1.00 74.00 400 ALA A O 1
ATOM 3233 N N . ALA A 1 401 ? 34.400 -19.192 -11.290 1.00 73.81 401 ALA A N 1
ATOM 3234 C CA . ALA A 1 401 ? 34.264 -17.751 -11.511 1.00 73.81 401 ALA A CA 1
ATOM 3235 C C . ALA A 1 401 ? 35.614 -17.041 -11.725 1.00 73.81 401 ALA A C 1
ATOM 3237 O O . ALA A 1 401 ? 35.746 -16.216 -12.620 1.00 73.81 401 ALA A O 1
ATOM 3238 N N . GLU A 1 402 ? 36.640 -17.393 -10.950 1.00 73.12 402 GLU A N 1
ATOM 3239 C CA . GLU A 1 402 ? 37.966 -16.790 -11.054 1.00 73.12 402 GLU A CA 1
ATOM 3240 C C . GLU A 1 402 ? 38.713 -17.248 -12.315 1.00 73.12 402 GLU A C 1
ATOM 3242 O O . GLU A 1 402 ? 39.438 -16.461 -12.923 1.00 73.12 402 GLU A O 1
ATOM 3247 N N . VAL A 1 403 ? 38.492 -18.490 -12.763 1.00 76.88 403 VAL A N 1
ATOM 3248 C CA . VAL A 1 403 ? 38.994 -18.979 -14.058 1.00 76.88 403 VAL A CA 1
ATOM 3249 C C . VAL A 1 403 ? 38.340 -18.211 -15.213 1.00 76.88 403 VAL A C 1
ATOM 3251 O O . VAL A 1 403 ? 39.050 -17.761 -16.113 1.00 76.88 403 VAL A O 1
ATOM 3254 N N . ILE A 1 404 ? 37.023 -17.971 -15.154 1.00 78.81 404 ILE A N 1
ATOM 3255 C CA . ILE A 1 404 ? 36.282 -17.157 -16.136 1.00 78.81 404 ILE A CA 1
ATOM 3256 C C . ILE A 1 404 ? 36.844 -15.724 -16.184 1.00 78.81 404 ILE A C 1
ATOM 3258 O O . ILE A 1 404 ? 37.284 -15.282 -17.250 1.00 78.81 404 ILE A O 1
ATOM 3262 N N . SER A 1 405 ? 36.941 -15.043 -15.035 1.00 80.44 405 SER A N 1
ATOM 3263 C CA . SER A 1 405 ? 37.538 -13.702 -14.906 1.00 80.44 405 SER A CA 1
ATOM 3264 C C . SER A 1 405 ? 38.990 -13.624 -15.396 1.00 80.44 405 SER A C 1
ATOM 3266 O O . SER A 1 405 ? 39.443 -12.566 -15.833 1.00 80.44 405 SER A O 1
ATOM 3268 N N . ARG A 1 406 ? 39.751 -14.726 -15.316 1.00 74.75 406 ARG A N 1
ATOM 3269 C CA . ARG A 1 406 ? 41.156 -14.797 -15.752 1.00 74.75 406 ARG A CA 1
ATOM 3270 C C . ARG A 1 406 ? 41.333 -15.095 -17.242 1.00 74.75 406 ARG A C 1
ATOM 3272 O O . ARG A 1 406 ? 42.255 -14.534 -17.822 1.00 74.75 406 ARG A O 1
ATOM 3279 N N . HIS A 1 407 ? 40.509 -15.964 -17.833 1.00 76.75 407 HIS A N 1
ATOM 3280 C CA . HIS A 1 407 ? 40.757 -16.541 -19.166 1.00 76.75 407 HIS A CA 1
ATOM 3281 C C . HIS A 1 407 ? 39.706 -16.230 -20.234 1.00 76.75 407 HIS A C 1
ATOM 3283 O O . HIS A 1 407 ? 40.047 -16.284 -21.414 1.00 76.75 407 HIS A O 1
ATOM 3289 N N . LEU A 1 408 ? 38.456 -15.942 -19.861 1.00 80.56 408 LEU A N 1
ATOM 3290 C CA . LEU A 1 408 ? 37.361 -15.671 -20.809 1.00 80.56 408 LEU A CA 1
ATOM 3291 C C . LEU A 1 408 ? 36.998 -14.183 -20.886 1.00 80.56 408 LEU A C 1
ATOM 3293 O O . LEU A 1 408 ? 36.398 -13.744 -21.861 1.00 80.56 408 LEU A O 1
ATOM 3297 N N . VAL A 1 409 ? 37.371 -13.413 -19.863 1.00 83.50 409 VAL A N 1
ATOM 3298 C CA . VAL A 1 409 ? 37.046 -11.988 -19.731 1.00 83.50 409 VAL A CA 1
ATOM 3299 C C . VAL A 1 409 ? 38.127 -11.077 -20.322 1.00 83.50 409 VAL A C 1
ATOM 3301 O O . VAL A 1 409 ? 37.785 -10.061 -20.918 1.00 83.50 409 VAL A O 1
ATOM 3304 N N . THR A 1 410 ? 39.416 -11.395 -20.177 1.00 85.44 410 THR A N 1
ATOM 3305 C CA . THR A 1 410 ? 40.517 -10.557 -20.693 1.00 85.44 410 THR A CA 1
ATOM 3306 C C . THR A 1 410 ? 40.959 -10.954 -22.099 1.00 85.44 410 THR A C 1
ATOM 3308 O O . THR A 1 410 ? 40.983 -12.136 -22.435 1.00 85.44 410 THR A O 1
ATOM 3311 N N . PHE A 1 411 ? 41.359 -9.954 -22.882 1.00 88.75 411 PHE A N 1
ATOM 3312 C CA . PHE A 1 411 ? 41.859 -10.064 -24.252 1.00 88.75 411 PHE A CA 1
ATOM 3313 C C . PHE A 1 411 ? 42.885 -8.951 -24.504 1.00 88.75 411 PHE A C 1
ATOM 3315 O O . PHE A 1 411 ? 42.826 -7.910 -23.843 1.00 88.75 411 PHE A O 1
ATOM 3322 N N . ARG A 1 412 ? 43.811 -9.170 -25.441 1.00 85.62 412 ARG A N 1
ATOM 3323 C CA . ARG A 1 412 ? 44.857 -8.197 -25.810 1.00 85.62 412 ARG A CA 1
ATOM 3324 C C . ARG A 1 412 ? 44.590 -7.507 -27.144 1.00 85.62 412 ARG A C 1
ATOM 3326 O O . ARG A 1 412 ? 44.830 -6.312 -27.278 1.00 85.62 412 ARG A O 1
ATOM 3333 N N . ASP A 1 413 ? 44.022 -8.241 -28.095 1.00 82.69 413 ASP A N 1
ATOM 3334 C CA . ASP A 1 413 ? 43.689 -7.763 -29.434 1.00 82.69 413 ASP A CA 1
ATOM 3335 C C . ASP A 1 413 ? 42.267 -8.183 -29.867 1.00 82.69 413 ASP A C 1
ATOM 3337 O O . ASP A 1 413 ? 41.489 -8.771 -29.105 1.00 82.69 413 ASP A O 1
ATOM 3341 N N . ILE A 1 414 ? 41.900 -7.822 -31.100 1.00 87.50 414 ILE A N 1
ATOM 3342 C CA . ILE A 1 414 ? 40.572 -8.084 -31.672 1.00 87.50 414 ILE A CA 1
ATOM 3343 C C . ILE A 1 414 ? 40.380 -9.578 -31.996 1.00 87.50 414 ILE A C 1
ATOM 3345 O O . ILE A 1 414 ? 39.252 -10.068 -31.926 1.00 87.50 414 ILE A O 1
ATOM 3349 N N . GLU A 1 415 ? 41.444 -10.316 -32.320 1.00 89.25 415 GLU A N 1
ATOM 3350 C CA . GLU A 1 415 ? 41.376 -11.739 -32.685 1.00 89.25 415 GLU A CA 1
ATOM 3351 C C . GLU A 1 415 ? 41.192 -12.618 -31.439 1.00 89.25 415 GLU A C 1
ATOM 3353 O O . GLU A 1 415 ? 40.334 -13.509 -31.412 1.00 89.25 415 GLU A O 1
ATOM 3358 N N . GLU A 1 416 ? 41.905 -12.302 -30.354 1.00 88.25 416 GLU A N 1
ATOM 3359 C CA . GLU A 1 416 ? 41.690 -12.886 -29.035 1.00 88.25 416 GLU A CA 1
ATOM 3360 C C . GLU A 1 416 ? 40.270 -12.575 -28.545 1.00 88.25 416 GLU A C 1
ATOM 3362 O O . GLU A 1 416 ? 39.558 -13.501 -28.158 1.00 88.25 416 GLU A O 1
ATOM 3367 N N . LEU A 1 417 ? 39.800 -11.323 -28.649 1.00 89.12 417 LEU A N 1
ATOM 3368 C CA . LEU A 1 417 ? 38.422 -10.954 -28.292 1.00 89.12 417 LEU A CA 1
ATOM 3369 C C . LEU A 1 417 ? 37.377 -11.765 -29.074 1.00 89.12 417 LEU A C 1
ATOM 3371 O O . LEU A 1 417 ? 36.429 -12.276 -28.473 1.00 89.12 417 LEU A O 1
ATOM 3375 N N . GLN A 1 418 ? 37.537 -11.914 -30.393 1.00 90.06 418 GLN A N 1
ATOM 3376 C CA . GLN A 1 418 ? 36.640 -12.741 -31.209 1.00 90.06 418 GLN A CA 1
ATOM 3377 C C . GLN A 1 418 ? 36.660 -14.204 -30.754 1.00 90.06 418 GLN A C 1
ATOM 3379 O O . GLN A 1 418 ? 35.599 -14.814 -30.609 1.00 90.06 418 GLN A O 1
ATOM 3384 N N . THR A 1 419 ? 37.841 -14.747 -30.455 1.00 89.69 419 THR A N 1
ATOM 3385 C CA . THR A 1 419 ? 38.007 -16.125 -29.972 1.00 89.69 419 THR A CA 1
ATOM 3386 C C . THR A 1 419 ? 37.340 -16.332 -28.606 1.00 89.69 419 THR A C 1
ATOM 3388 O O . THR A 1 419 ? 36.583 -17.290 -28.433 1.00 89.69 419 THR A O 1
ATOM 3391 N N . LYS A 1 420 ? 37.530 -15.412 -27.646 1.00 88.06 420 LYS A N 1
ATOM 3392 C CA . LYS A 1 420 ? 36.844 -15.463 -26.339 1.00 88.06 420 LYS A CA 1
ATOM 3393 C C . LYS A 1 420 ? 35.329 -15.325 -26.489 1.00 88.06 420 LYS A C 1
ATOM 3395 O O . LYS A 1 420 ? 34.587 -16.037 -25.819 1.00 88.06 420 LYS A O 1
ATOM 3400 N N . ASN A 1 421 ? 34.856 -14.460 -27.388 1.00 89.81 421 ASN A N 1
ATOM 3401 C CA . ASN A 1 421 ? 33.428 -14.280 -27.650 1.00 89.81 421 ASN A CA 1
ATOM 3402 C C . ASN A 1 421 ? 32.797 -15.561 -28.228 1.00 89.81 421 ASN A C 1
ATOM 3404 O O . ASN A 1 421 ? 31.759 -16.001 -27.741 1.00 89.81 421 ASN A O 1
ATOM 3408 N N . GLN A 1 422 ? 33.462 -16.232 -29.176 1.00 89.88 422 GLN A N 1
ATOM 3409 C CA . GLN A 1 422 ? 33.024 -17.537 -29.690 1.00 89.88 422 GLN A CA 1
ATOM 3410 C C . GLN A 1 422 ? 32.957 -18.606 -28.585 1.00 89.88 422 GLN A C 1
ATOM 3412 O O . GLN A 1 422 ? 31.964 -19.330 -28.499 1.00 89.88 422 GLN A O 1
ATOM 3417 N N . GLN A 1 423 ? 33.965 -18.672 -27.706 1.00 88.88 423 GLN A N 1
ATOM 3418 C CA . GLN A 1 423 ? 33.984 -19.590 -26.556 1.00 88.88 423 GLN A CA 1
ATOM 3419 C C . GLN A 1 423 ? 32.853 -19.293 -25.556 1.00 88.88 423 GLN A C 1
ATOM 3421 O O . GLN A 1 423 ? 32.160 -20.212 -25.119 1.00 88.88 423 GLN A O 1
ATOM 3426 N N . LEU A 1 424 ? 32.612 -18.016 -25.239 1.00 88.81 424 LEU A N 1
ATOM 3427 C CA . LEU A 1 424 ? 31.505 -17.584 -24.382 1.00 88.81 424 LEU A CA 1
ATOM 3428 C C . LEU A 1 424 ? 30.139 -17.900 -25.003 1.00 88.81 424 LEU A C 1
ATOM 3430 O O . LEU A 1 424 ? 29.261 -18.390 -24.302 1.00 88.81 424 LEU A O 1
ATOM 3434 N N . LEU A 1 425 ? 29.950 -17.672 -26.305 1.00 90.38 425 LEU A N 1
ATOM 3435 C CA . LEU A 1 425 ? 28.699 -17.991 -27.002 1.00 90.38 425 LEU A CA 1
ATOM 3436 C C . LEU A 1 425 ? 28.421 -19.498 -27.052 1.00 90.38 425 LEU A C 1
ATOM 3438 O O . LEU A 1 425 ? 27.261 -19.892 -26.943 1.00 90.38 425 LEU A O 1
ATOM 3442 N N . ALA A 1 426 ? 29.453 -20.335 -27.199 1.00 90.50 426 ALA A N 1
ATOM 3443 C CA . ALA A 1 426 ? 29.314 -21.786 -27.083 1.00 90.50 426 ALA A CA 1
ATOM 3444 C C . ALA A 1 426 ? 28.875 -22.178 -25.662 1.00 90.50 426 ALA A C 1
ATOM 3446 O O . ALA A 1 426 ? 27.813 -22.772 -25.495 1.00 90.50 426 ALA A O 1
ATOM 3447 N N . ALA A 1 427 ? 29.605 -21.725 -24.636 1.00 89.00 427 ALA A N 1
ATOM 3448 C CA . ALA A 1 427 ? 29.275 -22.007 -23.240 1.00 89.00 427 ALA A CA 1
ATOM 3449 C C . ALA A 1 427 ? 27.873 -21.504 -22.837 1.00 89.00 427 ALA A C 1
ATOM 3451 O O . ALA A 1 427 ? 27.154 -22.199 -22.127 1.00 89.00 427 ALA A O 1
ATOM 3452 N N . ILE A 1 428 ? 27.448 -20.327 -23.312 1.00 89.25 428 ILE A N 1
ATOM 3453 C CA . ILE A 1 428 ? 26.099 -19.790 -23.066 1.00 89.25 428 ILE A CA 1
ATOM 3454 C C . ILE A 1 428 ? 25.027 -20.676 -23.709 1.00 89.25 428 ILE A C 1
ATOM 3456 O O . ILE A 1 428 ? 23.997 -20.908 -23.080 1.00 89.25 428 ILE A O 1
ATOM 3460 N N . ARG A 1 429 ? 25.241 -21.187 -24.929 1.00 91.94 429 ARG A N 1
ATOM 3461 C CA . ARG A 1 429 ? 24.295 -22.106 -25.589 1.00 91.94 429 ARG A CA 1
ATOM 3462 C C . ARG A 1 429 ? 24.196 -23.433 -24.841 1.00 91.94 429 ARG A C 1
ATOM 3464 O O . ARG A 1 429 ? 23.083 -23.846 -24.527 1.00 91.94 429 ARG A O 1
ATOM 3471 N N . ASP A 1 430 ? 25.331 -24.029 -24.485 1.00 91.75 430 ASP A N 1
ATOM 3472 C CA . ASP A 1 430 ? 25.381 -25.297 -23.749 1.00 91.75 430 ASP A CA 1
ATOM 3473 C C . ASP A 1 430 ? 24.715 -25.169 -22.369 1.00 91.75 430 ASP A C 1
ATOM 3475 O O . ASP A 1 430 ? 23.875 -25.991 -21.999 1.00 91.75 430 ASP A O 1
ATOM 3479 N N . LEU A 1 431 ? 25.017 -24.097 -21.625 1.00 90.81 431 LEU A N 1
ATOM 3480 C CA . LEU A 1 431 ? 24.379 -23.804 -20.337 1.00 90.81 431 LEU A CA 1
ATOM 3481 C C . LEU A 1 431 ? 22.882 -23.501 -20.483 1.00 90.81 431 LEU A C 1
ATOM 3483 O O . LEU A 1 431 ? 22.105 -23.918 -19.628 1.00 90.81 431 LEU A O 1
ATOM 3487 N N . SER A 1 432 ? 22.458 -22.821 -21.553 1.00 89.06 432 SER A N 1
ATOM 3488 C CA . SER A 1 432 ? 21.033 -22.555 -21.812 1.00 89.06 432 SER A CA 1
ATOM 3489 C C . SER A 1 432 ? 20.269 -23.847 -22.104 1.00 89.06 432 SER A C 1
ATOM 3491 O O . SER A 1 432 ? 19.194 -24.051 -21.546 1.00 89.06 432 SER A O 1
ATOM 3493 N N . GLN A 1 433 ? 20.842 -24.754 -22.903 1.00 92.88 433 GLN A N 1
ATOM 3494 C CA . GLN A 1 433 ? 20.254 -26.071 -23.159 1.00 92.88 433 GLN A CA 1
ATOM 3495 C C . GLN A 1 433 ? 20.186 -26.906 -21.872 1.00 92.88 433 GLN A C 1
ATOM 3497 O O . GLN A 1 433 ? 19.135 -27.459 -21.553 1.00 92.88 433 GLN A O 1
ATOM 3502 N N . GLN A 1 434 ? 21.272 -26.970 -21.093 1.00 93.06 434 GLN A N 1
ATOM 3503 C CA . GLN A 1 434 ? 21.276 -27.671 -19.802 1.00 93.06 434 GLN A CA 1
ATOM 3504 C C . GLN A 1 434 ? 20.258 -27.072 -18.822 1.00 93.06 434 GLN A C 1
ATOM 3506 O O . GLN A 1 434 ? 19.620 -27.811 -18.066 1.00 93.06 434 GLN A O 1
ATOM 3511 N N . HIS A 1 435 ? 20.067 -25.751 -18.838 1.00 90.62 435 HIS A N 1
ATOM 3512 C CA . HIS A 1 435 ? 19.054 -25.086 -18.027 1.00 90.62 435 HIS A CA 1
ATOM 3513 C C . HIS A 1 435 ? 17.638 -25.472 -18.468 1.00 90.62 435 HIS A C 1
ATOM 3515 O O . HIS A 1 435 ? 16.863 -25.935 -17.639 1.00 90.62 435 HIS A O 1
ATOM 3521 N N . GLU A 1 436 ? 17.326 -25.408 -19.764 1.00 90.69 436 GLU A N 1
ATOM 3522 C CA . GLU A 1 436 ? 16.018 -25.808 -20.300 1.00 90.69 436 GLU A CA 1
ATOM 3523 C C . GLU A 1 436 ? 15.717 -27.300 -20.040 1.00 90.69 436 GLU A C 1
ATOM 3525 O O . GLU A 1 436 ? 14.601 -27.671 -19.671 1.00 90.69 436 GLU A O 1
ATOM 3530 N N . GLU A 1 437 ? 16.713 -28.182 -20.173 1.00 93.06 437 GLU A N 1
ATOM 3531 C CA . GLU A 1 437 ? 16.574 -29.606 -19.848 1.00 93.06 437 GLU A CA 1
ATOM 3532 C C . GLU A 1 437 ? 16.343 -29.861 -18.352 1.00 93.06 437 GLU A C 1
ATOM 3534 O O . GLU A 1 437 ? 15.563 -30.747 -17.993 1.00 93.06 437 GLU A O 1
ATOM 3539 N N . THR A 1 438 ? 17.029 -29.130 -17.469 1.00 91.50 438 THR A N 1
ATOM 3540 C CA . THR A 1 438 ? 16.853 -29.275 -16.014 1.00 91.50 438 THR A CA 1
ATOM 3541 C C . THR A 1 438 ? 15.542 -28.661 -15.537 1.00 91.50 438 THR A C 1
ATOM 3543 O O . THR A 1 438 ? 14.859 -29.279 -14.723 1.00 91.50 438 THR A O 1
ATOM 3546 N N . GLU A 1 439 ? 15.126 -27.526 -16.095 1.00 88.81 439 GLU A N 1
ATOM 3547 C CA . GLU A 1 439 ? 13.837 -26.895 -15.808 1.00 88.81 439 GLU A CA 1
ATOM 3548 C C . GLU A 1 439 ? 12.668 -27.786 -16.252 1.00 88.81 439 GLU A C 1
ATOM 3550 O O . GLU A 1 439 ? 11.752 -28.023 -15.465 1.00 88.81 439 GLU A O 1
ATOM 3555 N N . LYS A 1 440 ? 12.741 -28.402 -17.444 1.00 90.31 440 LYS A N 1
ATOM 3556 C CA . LYS A 1 440 ? 11.761 -29.412 -17.892 1.00 90.31 440 LYS A CA 1
ATOM 3557 C C . LYS A 1 440 ? 11.690 -30.619 -16.956 1.00 90.31 440 LYS A C 1
ATOM 3559 O O . LYS A 1 440 ? 10.589 -31.047 -16.610 1.00 90.31 440 LYS A O 1
ATOM 3564 N N . LYS A 1 441 ? 12.836 -31.157 -16.516 1.00 93.00 441 LYS A N 1
ATOM 3565 C CA . LYS A 1 441 ? 12.887 -32.278 -15.553 1.00 93.00 441 LYS A CA 1
ATOM 3566 C C . LYS A 1 441 ? 12.219 -31.888 -14.232 1.00 93.00 441 LYS A C 1
ATOM 3568 O O . LYS A 1 441 ? 11.268 -32.551 -13.826 1.00 93.00 441 LYS A O 1
ATOM 3573 N N . VAL A 1 442 ? 12.630 -30.772 -13.626 1.00 91.19 442 VAL A N 1
ATOM 3574 C CA . VAL A 1 442 ? 12.067 -30.267 -12.361 1.00 91.19 442 VAL A CA 1
ATOM 3575 C C . VAL A 1 442 ? 10.569 -29.972 -12.486 1.00 91.19 442 VAL A C 1
ATOM 3577 O O . VAL A 1 442 ? 9.801 -30.371 -11.614 1.00 91.19 442 VAL A O 1
ATOM 3580 N N . SER A 1 443 ? 10.128 -29.346 -13.581 1.00 90.19 443 SER A N 1
ATOM 3581 C CA . SER A 1 443 ? 8.708 -29.108 -13.859 1.00 90.19 443 SER A CA 1
ATOM 3582 C C . SER A 1 443 ? 7.924 -30.423 -13.936 1.00 90.19 443 SER A C 1
ATOM 3584 O O . SER A 1 443 ? 6.918 -30.563 -13.243 1.00 90.19 443 SER A O 1
ATOM 3586 N N . SER A 1 444 ? 8.423 -31.423 -14.674 1.00 92.12 444 SER A N 1
ATOM 3587 C CA . SER A 1 444 ? 7.770 -32.737 -14.781 1.00 92.12 444 SER A CA 1
ATOM 3588 C C . SER A 1 444 ? 7.698 -33.491 -13.445 1.00 92.12 444 SER A C 1
ATOM 3590 O O . SER A 1 444 ? 6.672 -34.097 -13.134 1.00 92.12 444 SER A O 1
ATOM 3592 N N . GLU A 1 445 ? 8.737 -33.401 -12.608 1.00 93.00 445 GLU A N 1
ATOM 3593 C CA . GLU A 1 445 ? 8.730 -33.979 -11.262 1.00 93.00 445 GLU A CA 1
ATOM 3594 C C . GLU A 1 445 ? 7.720 -33.292 -10.339 1.00 93.00 445 GLU A C 1
ATOM 3596 O O . GLU A 1 445 ? 7.061 -33.963 -9.544 1.00 93.00 445 GLU A O 1
ATOM 3601 N N . ILE A 1 446 ? 7.611 -31.963 -10.412 1.00 91.88 446 ILE A N 1
ATOM 3602 C CA . ILE A 1 446 ? 6.662 -31.179 -9.613 1.00 91.88 446 ILE A CA 1
ATOM 3603 C C . ILE A 1 446 ? 5.226 -31.493 -10.046 1.00 91.88 446 ILE A C 1
ATOM 3605 O O . ILE A 1 446 ? 4.396 -31.794 -9.189 1.00 91.88 446 ILE A O 1
ATOM 3609 N N . SER A 1 447 ? 4.943 -31.507 -11.353 1.00 90.44 447 SER A N 1
ATOM 3610 C CA . SER A 1 447 ? 3.638 -31.912 -11.888 1.00 90.44 447 SER A CA 1
ATOM 3611 C C . SER A 1 447 ? 3.261 -33.326 -11.448 1.00 90.44 447 SER A C 1
ATOM 3613 O O . SER A 1 447 ? 2.180 -33.513 -10.901 1.00 90.44 447 SER A O 1
ATOM 3615 N N . SER A 1 448 ? 4.170 -34.300 -11.565 1.00 93.44 448 SER A N 1
ATOM 3616 C CA . SER A 1 448 ? 3.907 -35.674 -11.122 1.00 93.44 448 SER A CA 1
ATOM 3617 C C . SER A 1 448 ? 3.674 -35.777 -9.606 1.00 93.44 448 SER A C 1
ATOM 3619 O O . SER A 1 448 ? 2.796 -36.520 -9.167 1.00 93.44 448 SER A O 1
ATOM 3621 N N . LYS A 1 449 ? 4.399 -35.013 -8.776 1.00 93.62 449 LYS A N 1
ATOM 3622 C CA . LYS A 1 449 ? 4.149 -34.953 -7.322 1.00 93.62 449 LYS A CA 1
ATOM 3623 C C . LYS A 1 449 ? 2.753 -34.400 -7.022 1.00 93.62 449 LYS A C 1
ATOM 3625 O O . LYS A 1 449 ? 2.011 -35.042 -6.282 1.00 93.62 449 LYS A O 1
ATOM 3630 N N . PHE A 1 450 ? 2.354 -33.293 -7.653 1.00 91.19 450 PHE A N 1
ATOM 3631 C CA . PHE A 1 450 ? 1.012 -32.732 -7.472 1.00 91.19 450 PHE A CA 1
ATOM 3632 C C . PHE A 1 450 ? -0.102 -33.634 -8.014 1.00 91.19 450 PHE A C 1
ATOM 3634 O O . PHE A 1 450 ? -1.134 -33.757 -7.365 1.00 91.19 450 PHE A O 1
ATOM 3641 N N . GLU A 1 451 ? 0.089 -34.316 -9.144 1.00 92.94 451 GLU A N 1
ATOM 3642 C CA . GLU A 1 451 ? -0.871 -35.305 -9.656 1.00 92.94 451 GLU A CA 1
ATOM 3643 C C . GLU A 1 451 ? -1.082 -36.455 -8.657 1.00 92.94 451 GLU A C 1
ATOM 3645 O O . GLU A 1 451 ? -2.221 -36.833 -8.379 1.00 92.94 451 GLU A O 1
ATOM 3650 N N . ASN A 1 452 ? -0.004 -36.960 -8.047 1.00 94.31 452 ASN A N 1
ATOM 3651 C CA . ASN A 1 452 ? -0.072 -37.989 -7.005 1.00 94.31 452 ASN A CA 1
ATOM 3652 C C . ASN A 1 452 ? -0.742 -37.481 -5.709 1.00 94.31 452 ASN A C 1
ATOM 3654 O O . ASN A 1 452 ? -1.557 -38.192 -5.110 1.00 94.31 452 ASN A O 1
ATOM 3658 N N . GLU A 1 453 ? -0.452 -36.253 -5.273 1.00 94.38 453 GLU A N 1
ATOM 3659 C CA . GLU A 1 453 ? -1.112 -35.628 -4.115 1.00 94.38 453 GLU A CA 1
ATOM 3660 C C . GLU A 1 453 ? -2.608 -35.389 -4.373 1.00 94.38 453 GLU A C 1
ATOM 3662 O O . GLU A 1 453 ? -3.444 -35.763 -3.552 1.00 94.38 453 GLU A O 1
ATOM 3667 N N . ILE A 1 454 ? -2.982 -34.873 -5.548 1.00 93.44 454 ILE A N 1
ATOM 3668 C CA . ILE A 1 454 ? -4.384 -34.701 -5.955 1.00 93.44 454 ILE A CA 1
ATOM 3669 C C . ILE A 1 454 ? -5.098 -36.056 -6.016 1.00 93.44 454 ILE A C 1
ATOM 3671 O O . ILE A 1 454 ? -6.227 -36.172 -5.536 1.00 93.44 454 ILE A O 1
ATOM 3675 N N . HIS A 1 455 ? -4.457 -37.097 -6.556 1.00 95.50 455 HIS A N 1
ATOM 3676 C CA . HIS A 1 455 ? -5.039 -38.437 -6.622 1.00 95.50 455 HIS A CA 1
ATOM 3677 C C . HIS A 1 455 ? -5.273 -39.032 -5.223 1.00 95.50 455 HIS A C 1
ATOM 3679 O O . HIS A 1 455 ? -6.367 -39.518 -4.929 1.00 95.50 455 HIS A O 1
ATOM 3685 N N . THR A 1 456 ? -4.288 -38.937 -4.326 1.00 95.31 456 THR A N 1
ATOM 3686 C CA . THR A 1 456 ? -4.414 -39.439 -2.946 1.00 95.31 456 THR A CA 1
ATOM 3687 C C . THR A 1 456 ? -5.439 -38.654 -2.123 1.00 95.31 456 THR A C 1
ATOM 3689 O O . THR A 1 456 ? -6.241 -39.272 -1.420 1.00 95.31 456 THR A O 1
ATOM 3692 N N . LEU A 1 457 ? -5.500 -37.325 -2.255 1.00 93.25 457 LEU A N 1
ATOM 3693 C CA . LEU A 1 457 ? -6.541 -36.496 -1.633 1.00 93.25 457 LEU A CA 1
ATOM 3694 C C . LEU A 1 457 ? -7.937 -36.804 -2.195 1.00 93.25 457 LEU A C 1
ATOM 3696 O O . LEU A 1 457 ? -8.901 -36.867 -1.433 1.00 93.25 457 LEU A O 1
ATOM 3700 N N . SER A 1 458 ? -8.055 -37.067 -3.500 1.00 93.69 458 SER A N 1
ATOM 3701 C CA . SER A 1 458 ? -9.324 -37.463 -4.129 1.00 93.69 458 SER A CA 1
ATOM 3702 C C . SER A 1 458 ? -9.834 -38.800 -3.582 1.00 93.69 458 SER A C 1
ATOM 3704 O O . SER A 1 458 ? -11.009 -38.907 -3.234 1.00 93.69 458 SER A O 1
ATOM 3706 N N . LEU A 1 459 ? -8.951 -39.792 -3.414 1.00 96.31 459 LEU A N 1
ATOM 3707 C CA . LEU A 1 459 ? -9.285 -41.074 -2.779 1.00 96.31 459 LEU A CA 1
ATOM 3708 C C . LEU A 1 459 ? -9.718 -40.904 -1.311 1.00 96.31 459 LEU A C 1
ATOM 3710 O O . LEU A 1 459 ? -10.670 -41.549 -0.867 1.00 96.31 459 LEU A O 1
ATOM 3714 N N . GLN A 1 460 ? -9.059 -40.018 -0.556 1.00 95.38 460 GLN A N 1
ATOM 3715 C CA . GLN A 1 460 ? -9.448 -39.706 0.825 1.00 95.38 460 GLN A CA 1
ATOM 3716 C C . GLN A 1 460 ? -10.815 -39.011 0.897 1.00 95.38 460 GLN A C 1
ATOM 3718 O O . GLN A 1 460 ? -11.633 -39.364 1.748 1.00 95.38 460 GLN A O 1
ATOM 3723 N N . LEU A 1 461 ? -11.096 -38.063 -0.005 1.00 93.12 461 LEU A N 1
ATOM 3724 C CA . LEU A 1 461 ? -12.407 -37.417 -0.107 1.00 93.12 461 LEU A CA 1
ATOM 3725 C C . LEU A 1 461 ? -13.506 -38.421 -0.467 1.00 93.12 461 LEU A C 1
ATOM 3727 O O . LEU A 1 461 ? -14.572 -38.386 0.147 1.00 93.12 461 LEU A O 1
ATOM 3731 N N . GLU A 1 462 ? -13.248 -39.350 -1.389 1.00 95.94 462 GLU A N 1
ATOM 3732 C CA . GLU A 1 462 ? -14.211 -40.390 -1.765 1.00 95.94 462 GLU A CA 1
ATOM 3733 C C . GLU A 1 462 ? -14.524 -41.335 -0.587 1.00 95.94 462 GLU A C 1
ATOM 3735 O O . GLU A 1 462 ? -15.687 -41.666 -0.342 1.00 95.94 462 GLU A O 1
ATOM 3740 N N . ASP A 1 463 ? -13.517 -41.740 0.196 1.00 95.31 463 ASP A N 1
ATOM 3741 C CA . ASP A 1 463 ? -13.718 -42.549 1.406 1.00 95.31 463 ASP A CA 1
ATOM 3742 C C . ASP A 1 463 ? -14.459 -41.776 2.514 1.00 95.31 463 ASP A C 1
ATOM 3744 O O . ASP A 1 463 ? -15.386 -42.310 3.130 1.00 95.31 463 ASP A O 1
ATOM 3748 N N . LEU A 1 464 ? -14.140 -40.495 2.730 1.00 94.50 464 LEU A N 1
ATOM 3749 C CA . LEU A 1 464 ? -14.888 -39.633 3.655 1.00 94.50 464 LEU A CA 1
ATOM 3750 C C . LEU A 1 464 ? -16.342 -39.428 3.205 1.00 94.50 464 LEU A C 1
ATOM 3752 O O . LEU A 1 464 ? -17.250 -39.465 4.038 1.00 94.50 464 LEU A O 1
ATOM 3756 N N . GLN A 1 465 ? -16.593 -39.281 1.904 1.00 95.25 465 GLN A N 1
ATOM 3757 C CA . GLN A 1 465 ? -17.939 -39.171 1.342 1.00 95.25 465 GLN A CA 1
ATOM 3758 C C . GLN A 1 465 ? -18.726 -40.481 1.518 1.00 95.25 465 GLN A C 1
ATOM 3760 O O . GLN A 1 465 ? -19.876 -40.446 1.962 1.00 95.25 465 GLN A O 1
ATOM 3765 N N . LYS A 1 466 ? -18.095 -41.643 1.291 1.00 95.81 466 LYS A N 1
ATOM 3766 C CA . LYS A 1 466 ? -18.675 -42.970 1.586 1.00 95.81 466 LYS A CA 1
ATOM 3767 C C . LYS A 1 466 ? -18.973 -43.150 3.079 1.00 95.81 466 LYS A C 1
ATOM 3769 O O . LYS A 1 466 ? -20.046 -43.641 3.431 1.00 95.81 466 LYS A O 1
ATOM 3774 N N . LYS A 1 467 ? -18.070 -42.727 3.972 1.00 94.88 467 LYS A N 1
ATOM 3775 C CA . LYS A 1 467 ? -18.280 -42.741 5.434 1.00 94.88 467 LYS A CA 1
ATOM 3776 C C . LYS A 1 467 ? -19.446 -41.842 5.850 1.00 94.88 467 LYS A C 1
ATOM 3778 O O . LYS A 1 467 ? -20.303 -42.292 6.608 1.00 94.88 467 LYS A O 1
ATOM 3783 N N . ARG A 1 468 ? -19.526 -40.622 5.310 1.00 94.44 468 ARG A N 1
ATOM 3784 C CA . ARG A 1 468 ? -20.628 -39.680 5.561 1.00 94.44 468 ARG A CA 1
ATOM 3785 C C . ARG A 1 468 ? -21.971 -40.220 5.062 1.00 94.44 468 ARG A C 1
ATOM 3787 O O . ARG A 1 468 ? -22.956 -40.082 5.778 1.00 94.44 468 ARG A O 1
ATOM 3794 N N . SER A 1 469 ? -22.007 -40.877 3.897 1.00 95.00 469 SER A N 1
ATOM 3795 C CA . SER A 1 469 ? -23.212 -41.562 3.402 1.00 95.00 469 SER A CA 1
ATOM 3796 C C . SER A 1 469 ? -23.682 -42.623 4.399 1.00 95.00 469 SER A C 1
ATOM 3798 O O . SER A 1 469 ? -24.789 -42.519 4.910 1.00 95.00 469 SER A O 1
ATOM 3800 N N . ARG A 1 470 ? -22.800 -43.553 4.798 1.00 95.06 470 ARG A N 1
ATOM 3801 C CA . ARG A 1 470 ? -23.125 -44.611 5.778 1.00 95.06 470 ARG A CA 1
ATOM 3802 C C . ARG A 1 470 ? -23.624 -44.056 7.118 1.00 95.06 470 ARG A C 1
ATOM 3804 O O . ARG A 1 470 ? -24.514 -44.639 7.730 1.00 95.06 470 ARG A O 1
ATOM 3811 N N . GLN A 1 471 ? -23.051 -42.946 7.589 1.00 93.50 471 GLN A N 1
ATOM 3812 C CA . GLN A 1 471 ? -23.517 -42.255 8.798 1.00 93.50 471 GLN A CA 1
ATOM 3813 C C . GLN A 1 471 ? -24.900 -41.618 8.607 1.00 93.50 471 GLN A C 1
ATOM 3815 O O . GLN A 1 471 ? -25.713 -41.673 9.525 1.00 93.50 471 GLN A O 1
ATOM 3820 N N . SER A 1 472 ? -25.181 -41.056 7.428 1.00 94.88 472 SER A N 1
ATOM 3821 C CA . SER A 1 472 ? -26.501 -40.523 7.071 1.00 94.88 472 SER A CA 1
ATOM 3822 C C . SER A 1 472 ? -27.559 -41.629 7.037 1.00 94.88 472 SER A C 1
ATOM 3824 O O . SER A 1 472 ? -28.602 -41.483 7.668 1.00 94.88 472 SER A O 1
ATOM 3826 N N . ASP A 1 473 ? -27.263 -42.762 6.394 1.00 95.31 473 ASP A N 1
ATOM 3827 C CA . ASP A 1 473 ? -28.160 -43.926 6.306 1.00 95.31 473 ASP A CA 1
ATOM 3828 C C . ASP A 1 473 ? -28.464 -44.509 7.705 1.00 95.31 473 ASP A C 1
ATOM 3830 O O . ASP A 1 473 ? -29.595 -44.893 8.028 1.00 95.31 473 ASP A O 1
ATOM 3834 N N . MET A 1 474 ? -27.451 -44.533 8.581 1.00 94.19 474 MET A N 1
ATOM 3835 C CA . MET A 1 474 ? -27.587 -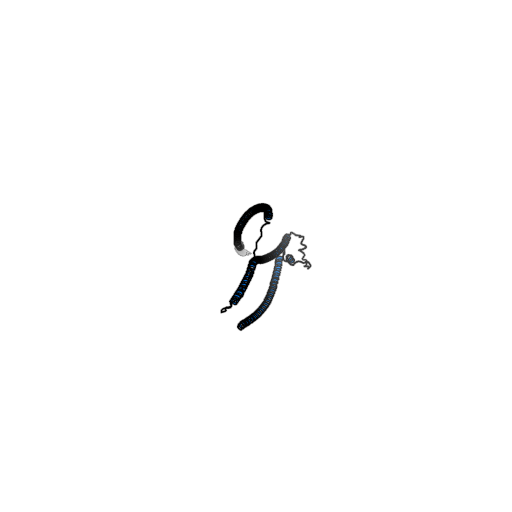44.943 9.981 1.00 94.19 474 MET A CA 1
ATOM 3836 C C . MET A 1 474 ? -28.440 -43.954 10.788 1.00 94.19 474 MET A C 1
ATOM 3838 O O . MET A 1 474 ? -29.327 -44.382 11.527 1.00 94.19 474 MET A O 1
ATOM 3842 N N . LEU A 1 475 ? -28.224 -42.644 10.627 1.00 93.62 475 LEU A N 1
ATOM 3843 C CA . LEU A 1 475 ? -29.046 -41.601 11.251 1.00 93.62 475 LEU A CA 1
ATOM 3844 C C . LEU A 1 475 ? -30.503 -41.678 10.796 1.00 93.62 475 LEU A C 1
ATOM 3846 O O . LEU A 1 475 ? -31.400 -41.597 11.632 1.00 93.62 475 LEU A O 1
ATOM 3850 N N . GLU A 1 476 ? -30.753 -41.887 9.504 1.00 95.00 476 GLU A N 1
ATOM 3851 C CA . GLU A 1 476 ? -32.107 -42.054 8.976 1.00 95.00 476 GLU A CA 1
ATOM 3852 C C . GLU A 1 476 ? -32.782 -43.304 9.562 1.00 95.00 476 GLU A C 1
ATOM 3854 O O . GLU A 1 476 ? -33.949 -43.266 9.953 1.00 95.00 476 GLU A O 1
ATOM 3859 N N . THR A 1 477 ? -32.031 -44.397 9.725 1.00 94.81 477 THR A N 1
ATOM 3860 C CA . THR A 1 477 ? -32.517 -45.616 10.388 1.00 94.81 477 THR A CA 1
ATOM 3861 C C . THR A 1 477 ? -32.868 -45.366 11.861 1.00 94.81 477 THR A C 1
ATOM 3863 O O . THR A 1 477 ? -33.933 -45.790 12.313 1.00 94.81 477 THR A O 1
ATOM 3866 N N . ILE A 1 478 ? -32.033 -44.627 12.602 1.00 93.94 478 ILE A N 1
ATOM 3867 C CA . ILE A 1 478 ? -32.301 -44.238 13.999 1.00 93.94 478 ILE A CA 1
ATOM 3868 C C . ILE A 1 478 ? -33.520 -43.308 14.090 1.00 93.94 478 ILE A C 1
ATOM 3870 O O . ILE A 1 478 ? -34.343 -43.469 14.988 1.00 93.94 478 ILE A O 1
ATOM 3874 N N . ILE A 1 479 ? -33.683 -42.370 13.152 1.00 93.62 479 ILE A N 1
ATOM 3875 C CA . ILE A 1 479 ? -34.858 -41.488 13.066 1.00 93.62 479 ILE A CA 1
ATOM 3876 C C . ILE A 1 479 ? -36.132 -42.313 12.845 1.00 93.62 479 ILE A C 1
ATOM 3878 O O . ILE A 1 479 ? -37.087 -42.161 13.605 1.00 93.62 479 ILE A O 1
ATOM 3882 N N . ARG A 1 480 ? -36.126 -43.254 11.890 1.00 94.00 480 ARG A N 1
ATOM 3883 C CA . ARG A 1 480 ? -37.254 -44.172 11.647 1.00 94.00 480 ARG A CA 1
ATOM 3884 C C . ARG A 1 480 ? -37.587 -45.010 12.889 1.00 94.00 480 ARG A C 1
ATOM 3886 O O . ARG A 1 480 ? -38.760 -45.154 13.221 1.00 94.00 480 ARG A O 1
ATOM 3893 N N . GLN A 1 481 ? -36.582 -45.518 13.610 1.00 93.44 481 GLN A N 1
ATOM 3894 C CA . GLN A 1 481 ? -36.786 -46.245 14.873 1.00 93.44 481 GLN A CA 1
ATOM 3895 C C . GLN A 1 481 ? -37.375 -45.349 15.971 1.00 93.44 481 GLN A C 1
ATOM 3897 O O . GLN A 1 481 ? -38.357 -45.732 16.603 1.00 93.44 481 GLN A O 1
ATOM 3902 N N . ARG A 1 482 ? -36.821 -44.147 16.177 1.00 94.69 482 ARG A N 1
ATOM 3903 C CA . ARG A 1 482 ? -37.325 -43.142 17.129 1.00 94.69 482 ARG A CA 1
ATOM 3904 C C . ARG A 1 482 ? -38.788 -42.814 16.856 1.00 94.69 482 ARG A C 1
ATOM 3906 O O . ARG A 1 482 ? -39.585 -42.791 17.787 1.00 94.69 482 ARG A O 1
ATOM 3913 N N . ASP A 1 483 ? -39.137 -42.562 15.599 1.00 92.81 483 ASP A N 1
ATOM 3914 C CA . ASP A 1 483 ? -40.491 -42.161 15.219 1.00 92.81 483 ASP A CA 1
ATOM 3915 C C . ASP A 1 483 ? -41.481 -43.328 15.351 1.00 92.81 483 ASP A C 1
ATOM 3917 O O . ASP A 1 483 ? -42.590 -43.130 15.843 1.00 92.81 483 ASP A O 1
ATOM 3921 N N . MET A 1 484 ? -41.051 -44.558 15.056 1.00 90.69 484 MET A N 1
ATOM 3922 C CA . MET A 1 484 ? -41.813 -45.783 15.328 1.00 90.69 484 MET A CA 1
ATOM 3923 C C . MET A 1 484 ? -42.071 -45.984 16.836 1.00 90.69 484 MET A C 1
ATOM 3925 O O . MET A 1 484 ? -43.219 -46.182 17.237 1.00 90.69 484 MET A O 1
ATOM 3929 N N . TYR A 1 485 ? -41.053 -45.828 17.694 1.00 91.00 485 TYR A N 1
ATOM 3930 C CA . TYR A 1 485 ? -41.234 -45.872 19.154 1.00 91.00 485 TYR A CA 1
ATOM 3931 C C . TYR A 1 485 ? -42.121 -44.737 19.678 1.00 91.00 485 TYR A C 1
ATOM 3933 O O . TYR A 1 485 ? -42.910 -44.949 20.597 1.00 91.00 485 TYR A O 1
ATOM 3941 N N . ARG A 1 486 ? -42.030 -43.541 19.086 1.00 90.12 486 ARG A N 1
ATOM 3942 C CA . ARG A 1 486 ? -42.877 -42.395 19.437 1.00 90.12 486 ARG A CA 1
ATOM 3943 C C . ARG A 1 486 ? -44.350 -42.691 19.160 1.00 90.12 486 ARG A C 1
ATOM 3945 O O . ARG A 1 486 ? -45.178 -42.417 20.021 1.00 90.12 486 ARG A O 1
ATOM 3952 N N . VAL A 1 487 ? -44.653 -43.294 18.005 1.00 91.12 487 VAL A N 1
ATOM 3953 C CA . VAL A 1 487 ? -46.009 -43.732 17.637 1.00 91.12 487 VAL A CA 1
ATOM 3954 C C . VAL A 1 487 ? -46.519 -44.811 18.596 1.00 91.12 487 VAL A C 1
ATOM 3956 O O . VAL A 1 487 ? -47.637 -44.679 19.096 1.00 91.12 487 VAL A O 1
ATOM 3959 N N . LEU A 1 488 ? -45.698 -45.819 18.925 1.00 86.75 488 LEU A N 1
ATOM 3960 C CA . LEU A 1 488 ? -46.040 -46.845 19.922 1.00 86.75 488 LEU A CA 1
ATOM 3961 C C . LEU A 1 488 ? -46.404 -46.227 21.281 1.00 86.75 488 LEU A C 1
ATOM 3963 O O . LEU A 1 488 ? -47.493 -46.489 21.790 1.00 86.75 488 LEU A O 1
ATOM 3967 N N . LEU A 1 489 ? -45.548 -45.352 21.819 1.00 84.06 489 LEU A N 1
ATOM 3968 C CA . LEU A 1 489 ? -45.778 -44.655 23.091 1.00 84.06 489 LEU A CA 1
ATOM 3969 C C . LEU A 1 489 ? -47.077 -43.845 23.083 1.00 84.06 489 LEU A C 1
ATOM 3971 O O . LEU A 1 489 ? -47.878 -43.962 24.008 1.00 84.06 489 LEU A O 1
ATOM 3975 N N . THR A 1 490 ? -47.329 -43.071 22.021 1.00 82.31 490 THR A N 1
ATOM 3976 C CA . THR A 1 490 ? -48.594 -42.334 21.899 1.00 82.31 490 THR A CA 1
ATOM 3977 C C . THR A 1 490 ? -49.799 -43.263 21.780 1.00 82.31 490 THR A C 1
ATOM 3979 O O . THR A 1 490 ? -50.846 -42.934 22.313 1.00 82.31 490 THR A O 1
ATOM 3982 N N . SER A 1 491 ? -49.667 -44.430 21.137 1.00 74.31 491 SER A N 1
ATOM 3983 C CA . SER A 1 491 ? -50.775 -45.387 21.001 1.00 74.31 491 SER A CA 1
ATOM 3984 C C . SER A 1 491 ? -51.109 -46.116 22.309 1.00 74.31 491 SER A C 1
ATOM 3986 O O . SER A 1 491 ? -52.284 -46.335 22.591 1.00 74.31 491 SER A O 1
ATOM 3988 N N . GLN A 1 492 ? -50.109 -46.426 23.143 1.00 64.12 492 GLN A N 1
ATOM 3989 C CA . GLN A 1 492 ? -50.334 -47.022 24.466 1.00 64.12 492 GLN A CA 1
ATOM 3990 C C . GLN A 1 492 ? -50.935 -46.024 25.465 1.00 64.12 492 GLN A C 1
ATOM 3992 O O . GLN A 1 492 ? -51.760 -46.420 26.279 1.00 64.12 492 GLN A O 1
ATOM 3997 N N . GLY A 1 493 ? -50.610 -44.730 25.355 1.00 57.31 493 GLY A N 1
ATOM 3998 C CA . GLY A 1 493 ? -51.207 -43.672 26.183 1.00 57.31 493 GLY A CA 1
ATOM 3999 C C . GLY A 1 493 ? -52.710 -43.422 25.968 1.00 57.31 493 GLY A C 1
ATOM 4000 O O . GLY A 1 493 ? -53.284 -42.609 26.683 1.00 57.31 493 GLY A O 1
ATOM 4001 N N . TYR A 1 494 ? -53.348 -44.102 25.006 1.00 52.44 494 TYR A N 1
ATOM 4002 C CA . TYR A 1 494 ? -54.802 -44.087 24.775 1.00 52.44 494 TYR A CA 1
ATOM 4003 C C . TYR A 1 494 ? -55.491 -45.414 25.170 1.00 52.44 494 TYR A C 1
ATOM 4005 O O . TYR A 1 494 ? -56.580 -45.701 24.678 1.00 52.44 494 TYR A O 1
ATOM 4013 N N . SER A 1 495 ? -54.850 -46.265 25.985 1.00 49.78 495 SER A N 1
ATOM 4014 C CA . SER A 1 495 ? -55.394 -47.571 26.423 1.00 49.78 495 SER A CA 1
ATOM 4015 C C . SER A 1 495 ? -55.518 -47.746 27.948 1.00 49.78 495 SER A C 1
ATOM 4017 O O . SER A 1 495 ? -55.729 -48.870 28.405 1.00 49.78 495 SER A O 1
ATOM 4019 N N . GLU A 1 496 ? -55.418 -46.653 28.710 1.00 39.19 496 GLU A N 1
ATOM 4020 C CA . GLU A 1 496 ? -55.922 -46.537 30.096 1.00 39.19 496 GLU A CA 1
ATOM 4021 C C . GLU A 1 496 ? -57.093 -45.524 30.158 1.00 39.19 496 GLU A C 1
ATOM 4023 O O . GLU A 1 496 ? -57.369 -44.973 31.246 1.00 39.19 496 GLU A O 1
#

Sequence (496 aa):
MLCIPQRVNDNKCDLQNLLDQVTSANEAKFEAIAASEESKLRESNLQHQVHRLEQEKDLQGRQISDLHAELTQKNSEIHTLKREKSTNGLELKTMLEDRADEIHMVQKRLDCYKEMLEEKDLRIEALAEKIRQCNQNHSKAEEQFNLELAAQAKLIEIHKNASEGNQMRVQELMSAFEETQLLLKQSSGDCEKKEQRCHEIETRCKIQLEEKKSEISQLKEELRKARESYHGITADTIEKIFPVAAATSKVLHSGMTLTELYAECVRLQEELQQQKFENTNLNRELKQIISEIEEKTPIINQRMEEYSKLNEMVSSLKSQLANAQVDLEKILEERNDAKRMCNLAGRENNRLKTQVIDLNRQVQVLLKEVEEARGGMIKTHRDKSLMFEEEVTSSNDSTAAEVISRHLVTFRDIEELQTKNQQLLAAIRDLSQQHEETEKKVSSEISSKFENEIHTLSLQLEDLQKKRSRQSDMLETIIRQRDMYRVLLTSQGYSE

Foldseek 3Di:
DDPPPVVVVVVVVVVVVVVVVVVVVVVVVVVVVVVVVVVVVVVVVVVVVVVVVVVVVVVVVVVVVVVVVVVVVVVVVVVVVVVVCVVVVVVVVVVVVVVVVVVVVVVVVVVVVVVVVVVVVVVVVVVVVVVVVVVVVVVVVVVVVVVVVVVVVVVVVVVVVVVVVVVVVVVVVVVVVVVVVVVVVVVVVVVVVVVVVVVVVVVVVVVVVVVVVVVVVVVVVVVVVVPVDDDDDDDDDDDDDDDDDDDDDDDDDDDDDPVVVVVVVVVVVVVVVVVVVVVVVVVVVVVVVVVVCVVCVVVVVVVVVVVVVVVVVVVVVVVVVVVVVVVVVVVVVVVVVVVVVVVVVVVVVVVVVLVVVLVVVQVVLQVCLVCVVVVNNPPDPCCVPQPDPPPPDPPDPQDVSNVCSNQLRHDHDPVSVVVSVVVVVVVVVVVVVVVVVVVVVVVVVVVVVVVVVVVVVVVVVVVVVVVVVVVVVVVVVVVVVVVVVVVVVVVVVVVD

Organism: NCBI:txid931172